Protein AF-0000000083256145 (afdb_homodimer)

Solvent-accessible surface area (backbone atoms only — not comparable to full-atom values): 33984 Å² total; per-residue (Å²): 116,83,70,44,56,61,45,22,51,49,45,43,49,49,45,58,69,68,45,48,63,53,51,50,51,52,52,47,66,56,48,46,55,54,53,44,50,46,51,50,37,41,51,52,52,46,49,70,73,34,86,47,72,66,57,51,52,52,32,49,37,54,45,34,50,56,48,54,72,34,84,56,47,53,66,71,54,33,36,43,34,53,38,52,35,53,52,52,48,51,31,59,75,67,72,48,73,89,75,56,76,24,10,54,53,46,35,52,50,50,54,60,69,26,42,59,55,50,45,44,46,54,37,39,53,54,30,12,40,68,51,8,39,30,54,65,65,52,49,46,60,63,60,68,67,41,97,59,62,61,68,58,55,54,48,20,48,52,52,31,48,52,51,50,51,52,46,51,55,51,46,52,51,51,51,37,35,57,58,32,18,75,75,49,32,83,52,58,58,71,43,72,38,72,31,42,39,44,73,62,82,87,47,64,45,60,85,58,48,44,73,37,42,35,56,61,49,49,52,54,47,50,51,44,50,47,51,41,41,47,32,50,30,38,40,32,36,25,42,9,68,72,36,90,27,35,57,56,24,45,44,54,51,49,49,50,35,51,48,18,56,53,40,44,75,64,26,64,56,34,68,77,54,67,71,41,60,44,53,40,35,57,55,56,41,52,46,70,39,48,68,58,60,34,85,88,60,43,66,71,51,34,53,48,50,38,48,49,51,30,51,50,20,51,53,51,35,53,56,48,63,63,58,58,70,76,79,118,115,83,70,46,56,61,45,22,52,49,44,44,48,49,46,57,71,67,43,48,62,54,51,50,52,50,52,47,64,55,49,48,57,53,53,46,52,45,52,50,38,40,52,51,52,46,49,70,75,34,85,46,71,66,58,50,51,52,32,48,37,55,45,36,50,55,49,56,71,33,83,53,46,52,65,69,54,34,36,40,35,54,36,50,36,53,50,52,49,49,30,61,74,68,71,48,74,87,74,56,74,24,10,52,52,46,37,54,51,50,55,58,68,27,42,60,56,50,44,44,48,55,37,39,54,54,31,14,39,67,50,8,38,30,52,66,64,53,50,46,60,63,61,67,67,42,98,59,62,59,67,58,53,52,49,19,47,50,52,30,47,52,52,50,50,52,47,51,55,52,48,52,51,52,51,37,35,59,58,31,17,75,76,49,32,82,51,57,57,71,43,72,38,73,31,41,38,45,69,64,82,85,44,62,46,59,84,57,48,44,73,38,40,35,56,61,49,49,53,52,46,50,50,44,49,48,52,40,41,48,31,49,30,38,40,32,38,25,41,9,68,72,36,89,27,37,58,56,24,44,45,54,50,49,50,48,35,51,47,18,56,53,41,43,74,63,26,64,55,34,67,77,54,67,73,40,59,44,55,42,35,57,54,56,42,50,46,70,38,48,64,58,59,33,84,88,59,43,68,70,51,34,52,48,50,38,49,49,51,29,50,50,21,51,53,51,34,54,55,48,62,63,60,58,70,76,80,120

Nearest PDB structures (foldseek):
  7o0y-assembly1_E  TM=5.523E-01  e=4.124E-04  Stutzerimonas stutzeri ATCC 14405 = CCUG 16156
  7o17-assembly1_E  TM=5.006E-01  e=4.705E-04  Stutzerimonas stutzeri ATCC 14405 = CCUG 16156
  8edw-assembly1_A  TM=5.428E-01  e=1.198E-01  Homo sapiens
  7m1q-assembly1_A  TM=4.985E-01  e=1.996E+00  Homo sapiens
  7o12-assembly1_E  TM=6.002E-01  e=7.294E-04  Stutzerimonas stutzeri ATCC 14405 = CCUG 16156

Structure (mmCIF, N/CA/C/O backbone):
data_AF-0000000083256145-model_v1
#
loop_
_entity.id
_entity.type
_entity.pdbx_description
1 polymer 'ABC-2 type transport system permease protein'
#
loop_
_atom_site.group_PDB
_atom_site.id
_atom_site.type_symbol
_atom_site.label_atom_id
_atom_site.label_alt_id
_atom_site.label_comp_id
_atom_site.label_asym_id
_atom_site.label_entity_id
_atom_site.label_seq_id
_atom_site.pdbx_PDB_ins_code
_atom_site.Cartn_x
_atom_site.Cartn_y
_atom_site.Cartn_z
_atom_site.occupancy
_atom_site.B_iso_or_equiv
_atom_site.auth_seq_id
_atom_site.auth_comp_id
_atom_site.auth_asym_id
_atom_site.auth_atom_id
_atom_site.pdbx_PDB_model_num
ATOM 1 N N . MET A 1 1 ? 30.016 -26.125 5.703 1 49.56 1 MET A N 1
ATOM 2 C CA . MET A 1 1 ? 30.031 -24.781 5.125 1 49.56 1 MET A CA 1
ATOM 3 C C . MET A 1 1 ? 30.297 -24.844 3.625 1 49.56 1 MET A C 1
ATOM 5 O O . MET A 1 1 ? 29.828 -23.984 2.873 1 49.56 1 MET A O 1
ATOM 9 N N . ASP A 1 2 ? 30.969 -25.922 3.223 1 57.59 2 ASP A N 1
ATOM 10 C CA . ASP A 1 2 ? 31.453 -26.109 1.858 1 57.59 2 ASP A CA 1
ATOM 11 C C . ASP A 1 2 ? 30.297 -26.406 0.906 1 57.59 2 ASP A C 1
ATOM 13 O O . ASP A 1 2 ? 30.344 -26.047 -0.271 1 57.59 2 ASP A O 1
ATOM 17 N N . ARG A 1 3 ? 29.203 -26.797 1.523 1 74.88 3 ARG A N 1
ATOM 18 C CA . ARG A 1 3 ? 28.109 -27.234 0.643 1 74.88 3 ARG A CA 1
ATOM 19 C C . ARG A 1 3 ? 27 -26.188 0.591 1 74.88 3 ARG A C 1
ATOM 21 O O . ARG A 1 3 ? 26.062 -26.312 -0.199 1 74.88 3 ARG A O 1
ATOM 28 N N . LEU A 1 4 ? 27.328 -25.047 1.361 1 83.81 4 LEU A N 1
ATOM 29 C CA . LEU A 1 4 ? 26.281 -24.016 1.439 1 83.81 4 LEU A CA 1
ATOM 30 C C . LEU A 1 4 ? 26.422 -23.016 0.3 1 83.81 4 LEU A C 1
ATOM 32 O O . LEU A 1 4 ? 25.422 -22.531 -0.237 1 83.81 4 LEU A O 1
ATOM 36 N N . LEU A 1 5 ? 27.641 -22.766 -0.079 1 86.31 5 LEU A N 1
ATOM 37 C CA . LEU A 1 5 ? 27.891 -21.734 -1.08 1 86.31 5 LEU A CA 1
ATOM 38 C C . LEU A 1 5 ? 27.281 -22.109 -2.422 1 86.31 5 LEU A C 1
ATOM 40 O O . LEU A 1 5 ? 26.609 -21.297 -3.059 1 86.31 5 LEU A O 1
ATOM 44 N N . PRO A 1 6 ? 27.422 -23.422 -2.768 1 86.44 6 PRO A N 1
ATOM 45 C CA . PRO A 1 6 ? 26.766 -23.797 -4.023 1 86.44 6 PRO A CA 1
ATOM 46 C C . PRO A 1 6 ? 25.25 -23.703 -3.945 1 86.44 6 PRO A C 1
ATOM 48 O O . PRO A 1 6 ? 24.594 -23.375 -4.941 1 86.44 6 PRO A O 1
ATOM 51 N N . LEU A 1 7 ? 24.766 -23.906 -2.883 1 87.12 7 LEU A N 1
ATOM 52 C CA . LEU A 1 7 ? 23.312 -23.797 -2.701 1 87.12 7 LEU A CA 1
ATOM 53 C C . LEU A 1 7 ? 22.859 -22.359 -2.82 1 87.12 7 LEU A C 1
ATOM 55 O O . LEU A 1 7 ? 21.844 -22.062 -3.449 1 87.12 7 LEU A O 1
ATOM 59 N N . VAL A 1 8 ? 23.578 -21.5 -2.264 1 88.81 8 VAL A N 1
ATOM 60 C CA . VAL A 1 8 ? 23.266 -20.078 -2.316 1 88.81 8 VAL A CA 1
ATOM 61 C C . VAL A 1 8 ? 23.391 -19.578 -3.75 1 88.81 8 VAL A C 1
ATOM 63 O O . VAL A 1 8 ? 22.562 -18.797 -4.223 1 88.81 8 VAL A O 1
ATOM 66 N N . GLN A 1 9 ? 24.406 -20.016 -4.383 1 89.19 9 GLN A N 1
ATOM 67 C CA . GLN A 1 9 ? 24.625 -19.609 -5.77 1 89.19 9 GLN A CA 1
ATOM 68 C C . GLN A 1 9 ? 23.469 -20.094 -6.66 1 89.19 9 GLN A C 1
ATOM 70 O O . GLN A 1 9 ? 23.016 -19.359 -7.543 1 89.19 9 GLN A O 1
ATOM 75 N N . ASN A 1 10 ? 23.062 -21.234 -6.375 1 84.62 10 ASN A N 1
ATOM 76 C CA . ASN A 1 10 ? 21.953 -21.766 -7.137 1 84.62 10 ASN A CA 1
ATOM 77 C C . ASN A 1 10 ? 20.672 -20.984 -6.891 1 84.62 10 ASN A C 1
ATOM 79 O O . ASN A 1 10 ? 19.906 -20.719 -7.824 1 84.62 10 ASN A O 1
ATOM 83 N N . GLU A 1 11 ? 20.469 -20.641 -5.715 1 86.94 11 GLU A N 1
ATOM 84 C CA . GLU A 1 11 ? 19.266 -19.875 -5.379 1 86.94 11 GLU A CA 1
ATOM 85 C C . GLU A 1 11 ? 19.328 -18.469 -5.98 1 86.94 11 GLU A C 1
ATOM 87 O O . GLU A 1 11 ? 18.312 -17.953 -6.457 1 86.94 11 GLU A O 1
ATOM 92 N N . THR A 1 12 ? 20.484 -17.891 -5.918 1 87.62 12 THR A N 1
ATOM 93 C CA . THR A 1 12 ? 20.656 -16.562 -6.504 1 87.62 12 THR A CA 1
ATOM 94 C C . THR A 1 12 ? 20.438 -16.609 -8.016 1 87.62 12 THR A C 1
ATOM 96 O O . THR A 1 12 ? 19.812 -15.703 -8.578 1 87.62 12 THR A O 1
ATOM 99 N N . LEU A 1 13 ? 20.844 -17.609 -8.617 1 86.31 13 LEU A N 1
ATOM 100 C CA . LEU A 1 13 ? 20.688 -17.766 -10.055 1 86.31 13 LEU A CA 1
ATOM 101 C C . LEU A 1 13 ? 19.219 -18.031 -10.406 1 86.31 13 LEU A C 1
ATOM 103 O O . LEU A 1 13 ? 18.734 -17.578 -11.445 1 86.31 13 LEU A O 1
ATOM 107 N N . LYS A 1 14 ? 18.609 -18.734 -9.562 1 83.38 14 LYS A N 1
ATOM 108 C CA . LYS A 1 14 ? 17.188 -19.016 -9.758 1 83.38 14 LYS A CA 1
ATOM 109 C C . LYS A 1 14 ? 16.375 -17.719 -9.742 1 83.38 14 LYS A C 1
ATOM 111 O O . LYS A 1 14 ? 15.5 -17.516 -10.594 1 83.38 14 LYS A O 1
ATOM 116 N N . ILE A 1 15 ? 16.688 -16.922 -8.844 1 83 15 ILE A N 1
ATOM 117 C CA . ILE A 1 15 ? 15.977 -15.648 -8.711 1 83 15 ILE A CA 1
ATOM 118 C C . ILE A 1 15 ? 16.266 -14.773 -9.93 1 83 15 ILE A C 1
ATOM 120 O O . ILE A 1 15 ? 15.359 -14.117 -10.453 1 83 15 ILE A O 1
ATOM 124 N N . TRP A 1 16 ? 17.484 -14.789 -10.359 1 82.5 16 TRP A N 1
ATOM 125 C CA . TRP A 1 16 ? 17.891 -14.023 -11.531 1 82.5 16 TRP A CA 1
ATOM 126 C C . TRP A 1 16 ? 17.203 -14.531 -12.789 1 82.5 16 TRP A C 1
ATOM 128 O O . TRP A 1 16 ? 16.734 -13.742 -13.617 1 82.5 16 TRP A O 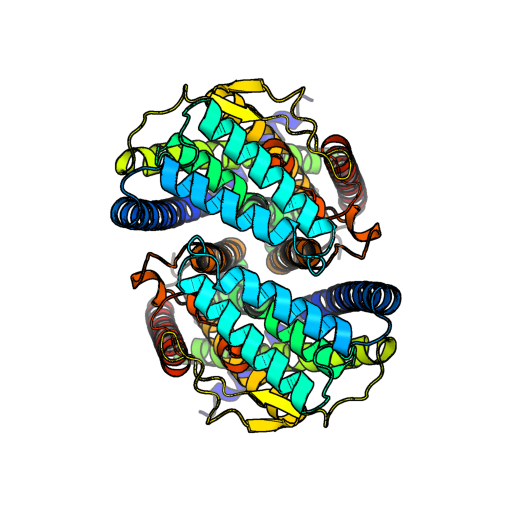1
ATOM 138 N N . ARG A 1 17 ? 17.047 -15.82 -12.875 1 79.44 17 ARG A N 1
ATOM 139 C CA . ARG A 1 17 ? 16.469 -16.438 -14.062 1 79.44 17 ARG A CA 1
ATOM 140 C C . ARG A 1 17 ? 14.969 -16.219 -14.141 1 79.44 17 ARG A C 1
ATOM 142 O O . ARG A 1 17 ? 14.406 -16.109 -15.234 1 79.44 17 ARG A O 1
ATOM 149 N N . LYS A 1 18 ? 14.398 -16.141 -13.047 1 78.56 18 LYS A N 1
ATOM 150 C CA . LYS A 1 18 ? 12.953 -15.922 -13.016 1 78.56 18 LYS A CA 1
ATOM 151 C C . LYS A 1 18 ? 12.609 -14.461 -13.273 1 78.56 18 LYS A C 1
ATOM 153 O O . LYS A 1 18 ? 11.438 -14.086 -13.297 1 78.56 18 LYS A O 1
ATOM 158 N N . LYS A 1 19 ? 13.633 -13.594 -13.484 1 82.69 19 LYS A N 1
ATOM 159 C CA . LYS A 1 19 ? 13.508 -12.188 -13.867 1 82.69 19 LYS A CA 1
ATOM 160 C C . LYS A 1 19 ? 12.703 -11.406 -12.836 1 82.69 19 LYS A C 1
ATOM 162 O O . LYS A 1 19 ? 11.945 -10.5 -13.195 1 82.69 19 LYS A O 1
ATOM 167 N N . ARG A 1 20 ? 12.836 -11.922 -11.68 1 83.31 20 ARG A N 1
ATOM 168 C CA . ARG A 1 20 ? 12.109 -11.242 -10.609 1 83.31 20 ARG A CA 1
ATOM 169 C C . ARG A 1 20 ? 12.719 -9.875 -10.32 1 83.31 20 ARG A C 1
ATOM 171 O O . ARG A 1 20 ? 11.992 -8.898 -10.102 1 83.31 20 ARG A O 1
ATOM 178 N N . PHE A 1 21 ? 14 -9.836 -10.312 1 88.06 21 PHE A N 1
ATOM 179 C CA . PHE A 1 21 ? 14.688 -8.586 -10.031 1 88.06 21 PHE A CA 1
ATOM 180 C C . PHE A 1 21 ? 14.477 -7.586 -11.156 1 88.06 21 PHE A C 1
ATOM 182 O O . PHE A 1 21 ? 14.43 -6.375 -10.922 1 88.06 21 PHE A O 1
ATOM 189 N N . TYR A 1 22 ? 14.195 -8.078 -12.352 1 88.06 22 TYR A N 1
ATOM 190 C CA . TYR A 1 22 ? 13.938 -7.203 -13.492 1 88.06 22 TYR A CA 1
ATOM 191 C C . TYR A 1 22 ? 12.633 -6.438 -13.305 1 88.06 22 TYR A C 1
ATOM 193 O O . TYR A 1 22 ? 12.523 -5.273 -13.703 1 88.06 22 TYR A O 1
ATOM 201 N N . VAL A 1 23 ? 11.695 -7.113 -12.727 1 86 23 VAL A N 1
ATOM 202 C CA . VAL A 1 23 ? 10.414 -6.469 -12.461 1 86 23 VAL A CA 1
ATOM 203 C C . VAL A 1 23 ? 10.609 -5.312 -11.484 1 86 23 VAL A C 1
ATOM 205 O O . VAL A 1 23 ? 10.039 -4.238 -11.664 1 86 23 VAL A O 1
ATOM 208 N N . VAL A 1 24 ? 11.414 -5.48 -10.469 1 89.75 24 VAL A N 1
ATOM 209 C CA . VAL A 1 24 ? 11.711 -4.457 -9.469 1 89.75 24 VAL A CA 1
ATOM 210 C C . VAL A 1 24 ? 12.375 -3.258 -10.141 1 89.75 24 VAL A C 1
ATOM 212 O O . VAL A 1 24 ? 11.977 -2.113 -9.914 1 89.75 24 VAL A O 1
ATOM 215 N N . VAL A 1 25 ? 13.336 -3.52 -11.016 1 91.94 25 VAL A N 1
ATOM 216 C CA . VAL A 1 25 ? 14.07 -2.461 -11.703 1 91.94 25 VAL A CA 1
ATOM 217 C C . VAL A 1 25 ? 13.133 -1.704 -12.633 1 91.94 25 VAL A C 1
ATOM 219 O O . VAL A 1 25 ? 13.195 -0.476 -12.727 1 91.94 25 VAL A O 1
ATOM 222 N N . LEU A 1 26 ? 12.281 -2.441 -13.258 1 88.75 26 LEU A N 1
ATOM 223 C CA . LEU A 1 26 ? 11.328 -1.821 -14.172 1 88.75 26 LEU A CA 1
ATOM 224 C C . LEU A 1 26 ? 10.375 -0.893 -13.422 1 88.75 26 LEU A C 1
ATOM 226 O O . LEU A 1 26 ? 10.102 0.218 -13.883 1 88.75 26 LEU A O 1
ATOM 230 N N . VAL A 1 27 ? 9.914 -1.378 -12.336 1 89.94 27 VAL A N 1
ATOM 231 C CA . VAL A 1 27 ? 9.016 -0.571 -11.516 1 89.94 27 VAL A CA 1
ATOM 232 C C . VAL A 1 27 ? 9.727 0.707 -11.07 1 89.94 27 VAL A C 1
ATOM 234 O O . VAL A 1 27 ? 9.156 1.797 -11.141 1 89.94 27 VAL A O 1
ATOM 237 N N . LEU A 1 28 ? 10.977 0.617 -10.695 1 93.06 28 LEU A N 1
ATOM 238 C CA . LEU A 1 28 ? 11.742 1.769 -10.234 1 93.06 28 LEU A CA 1
ATOM 239 C C . LEU A 1 28 ? 12 2.746 -11.383 1 93.06 28 LEU A C 1
ATOM 241 O O . LEU A 1 28 ? 11.852 3.959 -11.203 1 93.06 28 LEU A O 1
ATOM 245 N N . ILE A 1 29 ? 12.312 2.268 -12.57 1 92.81 29 ILE A N 1
ATOM 246 C CA . ILE A 1 29 ? 12.656 3.102 -13.719 1 92.81 29 ILE A CA 1
ATOM 247 C C . ILE A 1 29 ? 11.422 3.883 -14.164 1 92.81 29 ILE A C 1
ATOM 249 O O . ILE A 1 29 ? 11.531 5.012 -14.648 1 92.81 29 ILE A O 1
ATOM 253 N N . ILE A 1 30 ? 10.289 3.316 -13.906 1 89.62 30 ILE A N 1
ATOM 254 C CA . ILE A 1 30 ? 9.055 3.979 -14.32 1 89.62 30 ILE A CA 1
ATOM 255 C C . ILE A 1 30 ? 8.625 4.977 -13.25 1 89.62 30 ILE A C 1
ATOM 257 O O . ILE A 1 30 ? 8.227 6.102 -13.562 1 89.62 30 ILE A O 1
ATOM 261 N N . LEU A 1 31 ? 8.766 4.621 -12.039 1 88.81 31 LEU A N 1
ATOM 262 C CA . LEU A 1 31 ? 8.219 5.414 -10.938 1 88.81 31 LEU A CA 1
ATOM 263 C C . LEU A 1 31 ? 9.125 6.602 -10.625 1 88.81 31 LEU A C 1
ATOM 265 O O . LEU A 1 31 ? 8.633 7.695 -10.336 1 88.81 31 LEU A O 1
ATOM 269 N N . ILE A 1 32 ? 10.438 6.445 -10.648 1 91.12 32 ILE A N 1
ATOM 270 C CA . ILE A 1 32 ? 11.375 7.477 -10.219 1 91.12 32 ILE A CA 1
ATOM 271 C C . ILE A 1 32 ? 11.234 8.703 -11.109 1 91.12 32 ILE A C 1
ATOM 273 O O . ILE A 1 32 ? 11.133 9.828 -10.617 1 91.12 32 ILE A O 1
ATOM 277 N N . PRO A 1 33 ? 11.141 8.508 -12.469 1 90.38 33 PRO A N 1
ATOM 278 C CA . PRO A 1 33 ? 10.953 9.695 -13.305 1 90.38 33 PRO A CA 1
ATOM 279 C C . PRO A 1 33 ? 9.633 10.414 -13.023 1 90.38 33 PRO A C 1
ATOM 281 O O . PRO A 1 33 ? 9.562 11.641 -13.109 1 90.38 33 PRO A O 1
ATOM 284 N N . ILE A 1 34 ? 8.672 9.727 -12.727 1 88.19 34 ILE A N 1
ATOM 285 C CA . ILE A 1 34 ? 7.371 10.312 -12.43 1 88.19 34 ILE A CA 1
ATOM 286 C C . ILE A 1 34 ? 7.477 11.195 -11.188 1 88.19 34 ILE A C 1
ATOM 288 O O . ILE A 1 34 ? 7.008 12.336 -11.195 1 88.19 34 ILE A O 1
ATOM 292 N N . PHE A 1 35 ? 8.102 10.742 -10.172 1 86.75 35 PHE A N 1
ATOM 293 C CA . PHE A 1 35 ? 8.234 11.492 -8.93 1 86.75 35 PHE A CA 1
ATOM 294 C C . PHE A 1 35 ? 9.203 12.656 -9.102 1 86.75 35 PHE A C 1
ATOM 296 O O . PHE A 1 35 ? 9.039 13.711 -8.484 1 86.75 35 PHE A O 1
ATOM 303 N N . THR A 1 36 ? 10.211 12.406 -9.914 1 87.62 36 THR A N 1
ATOM 304 C CA . THR A 1 36 ? 11.148 13.492 -10.188 1 87.62 36 THR A CA 1
ATOM 305 C C . THR A 1 36 ? 10.453 14.633 -10.922 1 87.62 36 THR A C 1
ATOM 307 O O . THR A 1 36 ? 10.68 15.805 -10.609 1 87.62 36 THR A O 1
ATOM 310 N N . TYR A 1 37 ? 9.672 14.273 -11.859 1 86.88 37 TYR A N 1
ATOM 311 C CA . TYR A 1 37 ? 8.914 15.297 -12.578 1 86.88 37 TYR A CA 1
ATOM 312 C C . TYR A 1 37 ? 7.949 16.016 -11.648 1 86.88 37 TYR A C 1
ATOM 314 O O . TYR A 1 37 ? 7.785 17.234 -11.734 1 86.88 37 TYR A O 1
ATOM 322 N N . ALA A 1 38 ? 7.301 15.352 -10.828 1 82.94 38 ALA A N 1
ATOM 323 C CA . ALA A 1 38 ? 6.387 15.953 -9.859 1 82.94 38 ALA A CA 1
ATOM 324 C C . ALA A 1 38 ? 7.125 16.922 -8.945 1 82.94 38 ALA A C 1
ATOM 326 O O . ALA A 1 38 ? 6.629 18.016 -8.672 1 82.94 38 ALA A O 1
ATOM 327 N N . GLN A 1 39 ? 8.195 16.547 -8.477 1 81.5 39 GLN A N 1
ATOM 328 C CA . GLN A 1 39 ? 8.977 17.406 -7.59 1 81.5 39 GLN A CA 1
ATOM 329 C C . GLN A 1 39 ? 9.492 18.641 -8.32 1 81.5 39 GLN A C 1
ATOM 331 O O . GLN A 1 39 ? 9.609 19.719 -7.734 1 81.5 39 GLN A O 1
ATOM 336 N N . MET A 1 40 ? 9.859 18.453 -9.578 1 83.56 40 MET A N 1
ATOM 337 C CA . MET A 1 40 ? 10.305 19.594 -10.383 1 83.56 40 MET A CA 1
ATOM 338 C C . MET A 1 40 ? 9.195 20.625 -10.523 1 83.56 40 MET A C 1
ATOM 340 O O . MET A 1 40 ? 9.445 21.828 -10.422 1 83.56 40 MET A O 1
ATOM 344 N N . ARG A 1 41 ? 8.023 20.203 -10.727 1 80 41 ARG A N 1
ATOM 345 C CA . ARG A 1 41 ? 6.891 21.109 -10.859 1 80 41 ARG A CA 1
ATOM 346 C C . ARG A 1 41 ? 6.621 21.844 -9.555 1 80 41 ARG A C 1
ATOM 348 O O . ARG A 1 41 ? 6.27 23.031 -9.555 1 80 41 ARG A O 1
ATOM 355 N N . ILE A 1 42 ? 6.77 21.203 -8.461 1 76.06 42 ILE A N 1
ATOM 356 C CA . ILE A 1 42 ? 6.59 21.828 -7.148 1 76.06 42 ILE A CA 1
ATOM 357 C C . ILE A 1 42 ? 7.656 22.891 -6.926 1 76.06 42 ILE A C 1
ATOM 359 O O . ILE A 1 42 ? 7.359 23.984 -6.441 1 76.06 42 ILE A O 1
ATOM 363 N N . SER A 1 43 ? 8.844 22.578 -7.266 1 75.12 43 SER A N 1
ATOM 364 C CA . SER A 1 43 ? 9.938 23.531 -7.09 1 75.12 43 SER A CA 1
ATOM 365 C C . SER A 1 43 ? 9.75 24.766 -7.969 1 75.12 43 SER A C 1
ATOM 367 O O . SER A 1 43 ? 10.047 25.875 -7.547 1 75.12 43 SER A O 1
ATOM 369 N N . GLN A 1 44 ? 9.266 24.5 -9.117 1 76.5 44 GLN A N 1
ATOM 370 C CA . GLN A 1 44 ? 9.016 25.609 -10.023 1 76.5 44 GLN A CA 1
ATOM 371 C C . GLN A 1 44 ? 7.887 26.5 -9.508 1 76.5 44 GLN A C 1
ATOM 373 O O . GLN A 1 44 ? 7.965 27.734 -9.586 1 76.5 44 GLN A O 1
ATOM 378 N N . THR A 1 45 ? 6.902 25.922 -9.031 1 73.38 45 THR A N 1
ATOM 379 C CA . THR A 1 45 ? 5.785 26.672 -8.484 1 73.38 45 THR A CA 1
ATOM 380 C C . THR A 1 45 ? 6.223 27.469 -7.25 1 73.38 45 THR A C 1
ATOM 382 O O . THR A 1 45 ? 5.812 28.609 -7.066 1 73.38 45 THR A O 1
ATOM 385 N N . ASN A 1 46 ? 6.977 26.844 -6.391 1 69 46 ASN A N 1
ATOM 386 C CA . ASN A 1 46 ? 7.488 27.516 -5.207 1 69 46 ASN A CA 1
ATOM 387 C C . ASN A 1 46 ? 8.414 28.672 -5.578 1 69 46 ASN A C 1
ATOM 389 O O . ASN A 1 46 ? 8.406 29.719 -4.93 1 69 46 ASN A O 1
ATOM 393 N N . ALA A 1 47 ? 9.203 28.5 -6.57 1 71.5 47 ALA A N 1
ATOM 394 C CA . ALA A 1 47 ? 10.102 29.547 -7.027 1 71.5 47 ALA A CA 1
ATOM 395 C C . ALA A 1 47 ? 9.328 30.734 -7.59 1 71.5 47 ALA A C 1
ATOM 397 O O . ALA A 1 47 ? 9.758 31.891 -7.461 1 71.5 47 ALA A O 1
ATOM 398 N N . GLN A 1 48 ? 8.25 30.438 -8.148 1 72.56 48 GLN A N 1
ATOM 399 C CA . GLN A 1 48 ? 7.418 31.5 -8.703 1 72.56 48 GLN A CA 1
ATOM 400 C C . GLN A 1 48 ? 6.707 32.281 -7.602 1 72.56 48 GLN A C 1
ATOM 402 O O . GLN A 1 48 ? 6.551 33.5 -7.699 1 72.56 48 GLN A O 1
ATOM 407 N N . ASN A 1 49 ? 6.309 31.594 -6.555 1 67.38 49 ASN A N 1
ATOM 408 C CA . ASN A 1 49 ? 5.559 32.219 -5.473 1 67.38 49 ASN A CA 1
ATOM 409 C C . ASN A 1 49 ? 6.48 32.906 -4.469 1 67.38 49 ASN A C 1
ATOM 411 O O . ASN A 1 49 ? 6.094 33.875 -3.826 1 67.38 49 ASN A O 1
ATOM 415 N N . PHE A 1 50 ? 7.559 32.219 -4.227 1 65.38 50 PHE A N 1
ATOM 416 C CA . PHE A 1 50 ? 8.5 32.75 -3.246 1 65.38 50 PHE A CA 1
ATOM 417 C C . PHE A 1 50 ? 9.836 33.062 -3.896 1 65.38 50 PHE A C 1
ATOM 419 O O . PHE A 1 50 ? 10.477 32.188 -4.473 1 65.38 50 PHE A O 1
ATOM 426 N N . LYS A 1 51 ? 10.117 34.25 -4.133 1 65.88 51 LYS A N 1
ATOM 427 C CA . LYS A 1 51 ? 11.383 34.625 -4.758 1 65.88 51 LYS A CA 1
ATOM 428 C C . LYS A 1 51 ? 12.57 34.219 -3.891 1 65.88 51 LYS A C 1
ATOM 430 O O . LYS A 1 51 ? 13.609 33.812 -4.406 1 65.88 51 LYS A O 1
ATOM 435 N N . ASP A 1 52 ? 12.414 34.375 -2.465 1 74.75 52 ASP A N 1
ATOM 436 C CA . ASP A 1 52 ? 13.469 34 -1.521 1 74.75 52 ASP A CA 1
ATOM 437 C C . ASP A 1 52 ? 13.031 32.875 -0.608 1 74.75 52 ASP A C 1
ATOM 439 O O . ASP A 1 52 ? 11.93 32.906 -0.052 1 74.75 52 ASP A O 1
ATOM 443 N N . TRP A 1 53 ? 13.875 31.812 -0.599 1 76.56 53 TRP A N 1
ATOM 444 C CA . TRP A 1 53 ? 13.562 30.641 0.213 1 76.56 53 TRP A CA 1
ATOM 445 C C . TRP A 1 53 ? 13.43 31.016 1.685 1 76.56 53 TRP A C 1
ATOM 447 O O . TRP A 1 53 ? 12.703 30.359 2.438 1 76.56 53 TRP A O 1
ATOM 457 N N . ARG A 1 54 ? 14.055 32.125 2.146 1 79.75 54 ARG A N 1
ATOM 458 C CA . ARG A 1 54 ? 14 32.562 3.539 1 79.75 54 ARG A CA 1
ATOM 459 C C . ARG A 1 54 ? 12.594 33 3.92 1 79.75 54 ARG A C 1
ATOM 461 O O . ARG A 1 54 ? 12.141 32.75 5.035 1 79.75 54 ARG A O 1
ATOM 468 N N . ASN A 1 55 ? 11.938 33.562 2.967 1 76.38 55 ASN A N 1
ATOM 469 C CA . ASN A 1 55 ? 10.578 34 3.217 1 76.38 55 ASN A CA 1
ATOM 470 C C . ASN A 1 55 ? 9.609 32.844 3.338 1 76.38 55 ASN A C 1
ATOM 472 O O . ASN A 1 55 ? 8.688 32.875 4.148 1 76.38 55 ASN A O 1
ATOM 476 N N . GLN A 1 56 ? 9.945 31.828 2.557 1 74.38 56 GLN A N 1
ATOM 477 C CA . GLN A 1 56 ? 9.117 30.641 2.646 1 74.38 56 GLN A CA 1
ATOM 478 C C . GLN A 1 56 ? 9.266 29.969 4.008 1 74.38 56 GLN A C 1
ATOM 480 O O . GLN A 1 56 ? 8.273 29.562 4.617 1 74.38 56 GLN A O 1
ATOM 485 N N . VAL A 1 57 ? 10.469 29.875 4.449 1 78.06 57 VAL A N 1
ATOM 486 C CA . VAL A 1 57 ? 10.75 29.234 5.727 1 78.06 57 VAL A CA 1
ATOM 487 C C . VAL A 1 57 ? 10.18 30.078 6.867 1 78.06 57 VAL A C 1
ATOM 489 O O . VAL A 1 57 ? 9.625 29.531 7.824 1 78.06 57 VAL A O 1
ATOM 492 N N . MET A 1 58 ? 10.305 31.406 6.781 1 78.06 58 MET A N 1
ATOM 493 C CA . MET A 1 58 ? 9.773 32.281 7.812 1 78.06 58 MET A CA 1
ATOM 494 C C . MET A 1 58 ? 8.25 32.188 7.875 1 78.06 58 MET A C 1
ATOM 496 O O . MET A 1 58 ? 7.672 32.188 8.961 1 78.06 58 MET A O 1
ATOM 500 N N . ASN A 1 59 ? 7.664 32.031 6.801 1 73.38 59 ASN A N 1
ATOM 501 C CA . ASN A 1 59 ? 6.215 31.891 6.75 1 73.38 59 ASN A CA 1
ATOM 502 C C . ASN A 1 59 ? 5.777 30.562 7.352 1 73.38 59 ASN A C 1
ATOM 504 O O . ASN A 1 59 ? 4.754 30.484 8.039 1 73.38 59 ASN A O 1
ATOM 508 N N . GLN A 1 60 ? 6.539 29.562 7.059 1 74.44 60 GLN A N 1
ATOM 509 C CA . GLN A 1 60 ? 6.242 28.25 7.637 1 74.44 60 GLN A CA 1
ATOM 510 C C . GLN A 1 60 ? 6.375 28.281 9.156 1 74.44 60 GLN A C 1
ATOM 512 O O . GLN A 1 60 ? 5.566 27.688 9.867 1 74.44 60 GLN A O 1
ATOM 517 N N . ILE A 1 61 ? 7.391 28.984 9.648 1 79 61 ILE A N 1
ATOM 518 C CA . ILE A 1 61 ? 7.613 29.094 11.086 1 79 61 ILE A CA 1
ATOM 519 C C . ILE A 1 61 ? 6.445 29.828 11.734 1 79 61 ILE A C 1
ATOM 521 O O . ILE A 1 61 ? 5.938 29.422 12.781 1 79 61 ILE A O 1
ATOM 525 N N . ASN A 1 62 ? 6.008 30.875 11.172 1 72.56 62 ASN A N 1
ATOM 526 C CA . ASN A 1 62 ? 4.887 31.656 11.695 1 72.56 62 ASN A CA 1
ATOM 527 C C . ASN A 1 62 ? 3.604 30.828 11.727 1 72.56 62 ASN A C 1
ATOM 529 O O . ASN A 1 62 ? 2.824 30.922 12.68 1 72.56 62 ASN A O 1
ATOM 533 N N . ASP A 1 63 ? 3.512 30 10.773 1 69.88 63 ASP A N 1
ATOM 534 C CA . ASP A 1 63 ? 2.352 29.109 10.719 1 69.88 63 ASP A CA 1
ATOM 535 C C . ASP A 1 63 ? 2.389 28.094 11.844 1 69.88 63 ASP A C 1
ATOM 537 O O . ASP A 1 63 ? 1.377 27.859 12.508 1 69.88 63 ASP A O 1
ATOM 541 N N . TYR A 1 64 ? 3.504 27.469 11.969 1 73.81 64 TYR A N 1
ATOM 542 C CA . TYR A 1 64 ? 3.656 26.469 13.016 1 73.81 64 TYR A CA 1
ATOM 543 C C . TYR A 1 64 ? 3.494 27.094 14.398 1 73.81 64 TYR A C 1
ATOM 545 O O . TYR A 1 64 ? 2.898 26.484 15.297 1 73.81 64 TYR A O 1
ATOM 553 N N . GLN A 1 65 ? 3.949 28.297 14.617 1 72.31 65 GLN A N 1
ATOM 554 C CA . GLN A 1 65 ? 3.838 28.984 15.898 1 72.31 65 GLN A CA 1
ATOM 555 C C . GLN A 1 65 ? 2.385 29.312 16.219 1 72.31 65 GLN A C 1
ATOM 557 O O . GLN A 1 65 ? 1.965 29.219 17.375 1 72.31 65 GLN A O 1
ATOM 562 N N . SER A 1 66 ? 1.646 29.656 15.312 1 68.56 66 SER A N 1
ATOM 563 C CA . SER A 1 66 ? 0.224 29.906 15.516 1 68.56 66 SER A CA 1
ATOM 564 C C . SER A 1 66 ? -0.516 28.641 15.93 1 68.56 66 SER A C 1
ATOM 566 O O . SER A 1 66 ? -1.422 28.703 16.766 1 68.56 66 SER A O 1
ATOM 568 N N . THR A 1 67 ? -0.034 27.516 15.344 1 67.5 67 THR A N 1
ATOM 569 C CA . THR A 1 67 ? -0.631 26.25 15.727 1 67.5 67 THR A CA 1
ATOM 570 C C . THR A 1 67 ? -0.244 25.875 17.156 1 67.5 67 THR A C 1
ATOM 572 O O . THR A 1 67 ? -1.038 25.266 17.875 1 67.5 67 THR A O 1
ATOM 575 N N . LEU A 1 68 ? 0.899 26.156 17.531 1 71.5 68 LEU A N 1
ATOM 576 C CA . LEU A 1 68 ? 1.388 25.875 18.875 1 71.5 68 LEU A CA 1
ATOM 577 C C . LEU A 1 68 ? 0.63 26.688 19.906 1 71.5 68 LEU A C 1
ATOM 579 O O . LEU A 1 68 ? 0.466 26.25 21.062 1 71.5 68 LEU A O 1
ATOM 583 N N . ALA A 1 69 ? 0.192 27.797 19.531 1 63.06 69 ALA A N 1
ATOM 584 C CA . ALA A 1 69 ? -0.527 28.672 20.453 1 63.06 69 ALA A CA 1
ATOM 585 C C . ALA A 1 69 ? -1.987 28.25 20.594 1 63.06 69 ALA A C 1
ATOM 587 O O . ALA A 1 69 ? -2.68 28.672 21.516 1 63.06 69 ALA A O 1
ATOM 588 N N . SER A 1 70 ? -2.24 27.281 19.781 1 58.56 70 SER A N 1
ATOM 589 C CA . SER A 1 70 ? -3.635 26.844 19.781 1 58.56 70 SER A CA 1
ATOM 590 C C . SER A 1 70 ? -3.869 25.719 20.781 1 58.56 70 SER A C 1
ATOM 592 O O . SER A 1 70 ? -3.051 24.812 20.906 1 58.56 70 SER A O 1
ATOM 594 N N . ASP A 1 71 ? -4.707 25.781 21.656 1 52.75 71 ASP A N 1
ATOM 595 C CA . ASP A 1 71 ? -5.039 24.781 22.672 1 52.75 71 ASP A CA 1
ATOM 596 C C . ASP A 1 71 ? -5.762 23.594 22.047 1 52.75 71 ASP A C 1
ATOM 598 O O . ASP A 1 71 ? -5.918 22.547 22.688 1 52.75 71 ASP A O 1
ATOM 602 N N . SER A 1 72 ? -6.211 23.672 20.844 1 50.16 72 SER A N 1
ATOM 603 C CA . SER A 1 72 ? -7.012 22.609 20.25 1 50.16 72 SER A CA 1
ATOM 604 C C . SER A 1 72 ? -6.125 21.516 19.672 1 50.16 72 SER A C 1
ATOM 606 O O . SER A 1 72 ? -6.617 20.438 19.297 1 50.16 72 SER A O 1
ATOM 608 N N . VAL A 1 73 ? -4.926 21.891 19.438 1 57.66 73 VAL A N 1
ATOM 609 C CA . VAL A 1 73 ? -4.016 20.906 18.859 1 57.66 73 VAL A CA 1
ATOM 610 C C . VAL A 1 73 ? -3.502 19.984 19.953 1 57.66 73 VAL A C 1
ATOM 612 O O . VAL A 1 73 ? -3.023 20.438 20.984 1 57.66 73 VAL A O 1
ATOM 615 N N . PRO A 1 74 ? -3.924 18.734 19.703 1 55.59 74 PRO A N 1
ATOM 616 C CA . PRO A 1 74 ? -3.393 17.781 20.672 1 55.59 74 PRO A CA 1
ATOM 617 C C . PRO A 1 74 ? -1.903 17.984 20.938 1 55.59 74 PRO A C 1
ATOM 619 O O . PRO A 1 74 ? -1.165 18.406 20.062 1 55.59 74 PRO A O 1
ATOM 622 N N . GLU A 1 75 ? -1.598 17.859 22.125 1 59.59 75 GLU A N 1
ATOM 623 C CA . GLU A 1 75 ? -0.225 18.078 22.578 1 59.59 75 GLU A CA 1
ATOM 624 C C . GLU A 1 75 ? 0.765 17.297 21.719 1 59.59 75 GLU A C 1
ATOM 626 O O . GLU A 1 75 ? 1.88 17.766 21.469 1 59.59 75 GLU A O 1
ATOM 631 N N . GLU A 1 76 ? 0.207 16.234 21.234 1 59.84 76 GLU A N 1
ATOM 632 C CA . GLU A 1 76 ? 1.098 15.422 20.406 1 59.84 76 GLU A CA 1
ATOM 633 C C . GLU A 1 76 ? 1.46 16.141 19.109 1 59.84 76 GLU A C 1
ATOM 635 O O . GLU A 1 76 ? 2.611 16.094 18.672 1 59.84 76 GLU A O 1
ATOM 640 N N . TRP A 1 77 ? 0.5 16.812 18.562 1 61.38 77 TRP A N 1
ATOM 641 C CA . TRP A 1 77 ? 0.743 17.562 17.328 1 61.38 77 TRP A CA 1
ATOM 642 C C . TRP A 1 77 ? 1.559 18.812 17.609 1 61.38 77 TRP A C 1
ATOM 644 O O . TRP A 1 77 ? 2.396 19.219 16.797 1 61.38 77 TRP A O 1
ATOM 654 N N . LYS A 1 78 ? 1.27 19.359 18.797 1 63.97 78 LYS A N 1
ATOM 655 C CA . LYS A 1 78 ? 2.037 20.531 19.188 1 63.97 78 LYS A CA 1
ATOM 656 C C . LYS A 1 78 ? 3.523 20.203 19.297 1 63.97 78 LYS A C 1
ATOM 658 O O . LYS A 1 78 ? 4.375 21.016 18.922 1 63.97 78 LYS A O 1
ATOM 663 N N . ARG A 1 79 ? 3.697 19.078 19.703 1 63.75 79 ARG A N 1
ATOM 664 C CA . ARG A 1 79 ? 5.09 18.641 19.828 1 63.75 79 ARG A CA 1
ATOM 665 C C . ARG A 1 79 ? 5.758 18.578 18.453 1 63.75 79 ARG A C 1
ATOM 667 O O . ARG A 1 79 ? 6.895 19.016 18.297 1 63.75 79 ARG A O 1
ATOM 674 N N . TYR A 1 80 ? 4.91 18.141 17.5 1 63.22 80 TYR A N 1
ATOM 675 C CA . TYR A 1 80 ? 5.414 18.047 16.141 1 63.22 80 TYR A CA 1
ATOM 676 C C . TYR A 1 80 ? 5.758 19.422 15.586 1 63.22 80 TYR A C 1
ATOM 678 O O . TYR A 1 80 ? 6.801 19.594 14.945 1 63.22 80 TYR A O 1
ATOM 686 N N . ARG A 1 81 ? 4.969 20.219 15.859 1 67.31 81 ARG A N 1
ATOM 687 C CA . ARG A 1 81 ? 5.113 21.547 15.266 1 67.31 81 ARG A CA 1
ATOM 688 C C . ARG A 1 81 ? 6.23 22.328 15.945 1 67.31 81 ARG A C 1
ATOM 690 O O . ARG A 1 81 ? 6.941 23.094 15.297 1 67.31 81 ARG A O 1
ATOM 697 N N . ARG A 1 82 ? 6.414 22.156 17.266 1 70.31 82 ARG A N 1
ATOM 698 C CA . ARG A 1 82 ? 7.488 22.828 17.984 1 70.31 82 ARG A CA 1
ATOM 699 C C . ARG A 1 82 ? 8.852 22.406 17.453 1 70.31 82 ARG A C 1
ATOM 701 O O . ARG A 1 82 ? 9.742 23.234 17.281 1 70.31 82 ARG A O 1
ATOM 708 N N . ILE A 1 83 ? 8.914 21.156 17.125 1 67.19 83 ILE A N 1
ATOM 709 C CA . ILE A 1 83 ? 10.172 20.625 16.609 1 67.19 83 ILE A CA 1
ATOM 710 C C . ILE A 1 83 ? 10.422 21.172 15.203 1 67.19 83 ILE A C 1
ATOM 712 O O . ILE A 1 83 ? 11.547 21.531 14.867 1 67.19 83 ILE A O 1
ATOM 716 N N . ALA A 1 84 ? 9.406 21.156 14.492 1 70.62 84 ALA A N 1
ATOM 717 C CA . ALA A 1 84 ? 9.531 21.656 13.133 1 70.62 84 ALA A CA 1
ATOM 718 C C . ALA A 1 84 ? 9.977 23.125 13.125 1 70.62 84 ALA A C 1
ATOM 720 O O . ALA A 1 84 ? 10.789 23.531 12.289 1 70.62 84 ALA A O 1
ATOM 721 N N . VAL A 1 85 ? 9.469 23.906 14.086 1 75.25 85 VAL A N 1
ATOM 722 C CA . VAL A 1 85 ? 9.82 25.328 14.172 1 75.25 85 VAL A CA 1
ATOM 723 C C . VAL A 1 85 ? 11.289 25.469 14.555 1 75.25 85 VAL A C 1
ATOM 725 O O . VAL A 1 85 ? 12.008 26.297 13.977 1 75.25 85 VAL A O 1
ATOM 728 N N . GLN A 1 86 ? 11.711 24.672 15.445 1 71.56 86 GLN A N 1
ATOM 729 C CA . GLN A 1 86 ? 13.102 24.75 15.875 1 71.56 86 GLN A CA 1
ATOM 730 C C . GLN A 1 86 ? 14.055 24.359 14.75 1 71.56 86 GLN A C 1
ATOM 732 O O . GLN A 1 86 ? 15.102 24.969 14.57 1 71.56 86 GLN A O 1
ATOM 737 N N . GLN A 1 87 ? 13.625 23.375 14.031 1 71.19 87 GLN A N 1
ATOM 738 C CA . GLN A 1 87 ? 14.445 22.938 12.906 1 71.19 87 GLN A CA 1
ATOM 739 C C . GLN A 1 87 ? 14.531 24.016 11.836 1 71.19 87 GLN A C 1
ATOM 741 O O . GLN A 1 87 ? 15.617 24.297 11.32 1 71.19 87 GLN A O 1
ATOM 746 N N . LEU A 1 88 ? 13.461 24.531 11.516 1 75.88 88 LEU A N 1
ATOM 747 C CA . LEU A 1 88 ? 13.43 25.547 10.469 1 75.88 88 LEU A CA 1
ATOM 748 C C . LEU A 1 88 ? 14.203 26.797 10.898 1 75.88 88 LEU A C 1
ATOM 750 O O . LEU A 1 88 ? 14.859 27.438 10.07 1 75.88 88 LEU A O 1
ATOM 754 N N . GLN A 1 89 ? 14.102 27.125 12.203 1 76.56 89 GLN A N 1
ATOM 755 C CA . GLN A 1 89 ? 14.867 28.25 12.711 1 76.56 89 GLN A CA 1
ATOM 756 C C . GLN A 1 89 ? 16.359 27.984 12.617 1 76.56 89 GLN A C 1
ATOM 758 O O . GLN A 1 89 ? 17.141 28.906 12.344 1 76.56 89 GLN A O 1
ATOM 763 N N . TYR A 1 90 ? 16.656 26.766 12.891 1 73.31 90 TYR A N 1
ATOM 764 C CA . TYR A 1 90 ? 18.062 26.391 12.773 1 73.31 90 TYR A CA 1
ATOM 765 C C . TYR A 1 90 ? 18.562 26.547 11.344 1 73.31 90 TYR A C 1
ATOM 767 O O . TYR A 1 90 ? 19.688 27 11.109 1 73.31 90 TYR A O 1
ATOM 775 N N . TYR A 1 91 ? 17.781 26.219 10.406 1 74.94 91 TYR A N 1
ATOM 776 C CA . TYR A 1 91 ? 18.141 26.359 9 1 74.94 91 TYR A CA 1
ATOM 777 C C . TYR A 1 91 ? 18.25 27.828 8.609 1 74.94 91 TYR A C 1
ATOM 779 O O . TYR A 1 91 ? 19.125 28.203 7.832 1 74.94 91 TYR A O 1
ATOM 787 N N . LEU A 1 92 ? 17.406 28.625 9.117 1 78.19 92 LEU A N 1
ATOM 788 C CA . LEU A 1 92 ? 17.422 30.047 8.828 1 78.19 92 LEU A CA 1
ATOM 789 C C . LEU A 1 92 ? 18.656 30.719 9.43 1 78.19 92 LEU A C 1
ATOM 791 O O . LEU A 1 92 ? 19.281 31.562 8.789 1 78.19 92 LEU A O 1
ATOM 795 N N . ASP A 1 93 ? 18.969 30.297 10.633 1 77.25 93 ASP A N 1
ATOM 796 C CA . ASP A 1 93 ? 20.094 30.891 11.336 1 77.25 93 ASP A CA 1
ATOM 797 C C . ASP A 1 93 ? 21.422 30.547 10.648 1 77.25 93 ASP A C 1
ATOM 799 O O . ASP A 1 93 ? 22.359 31.344 10.672 1 77.25 93 ASP A O 1
ATOM 803 N N . ARG A 1 94 ? 21.453 29.375 10.07 1 74.19 94 ARG A N 1
ATOM 804 C CA . ARG A 1 94 ? 22.688 28.938 9.422 1 74.19 94 ARG A CA 1
ATOM 805 C C . ARG A 1 94 ? 22.641 29.203 7.922 1 74.19 94 ARG A C 1
ATOM 807 O O . ARG A 1 94 ? 23.562 28.797 7.191 1 74.19 94 ARG A O 1
ATOM 814 N N . ASP A 1 95 ? 21.578 29.828 7.398 1 76.5 95 ASP A N 1
ATOM 815 C CA . ASP A 1 95 ? 21.391 30.266 6.016 1 76.5 95 ASP A CA 1
ATOM 816 C C . ASP A 1 95 ? 21.516 29.078 5.055 1 76.5 95 ASP A C 1
ATOM 818 O O . ASP A 1 95 ? 22.25 29.156 4.07 1 76.5 95 ASP A O 1
ATOM 822 N N . VAL A 1 96 ? 21.016 27.953 5.434 1 71.75 96 VAL A N 1
ATOM 823 C CA . VAL A 1 96 ? 21 26.766 4.594 1 71.75 96 VAL A CA 1
ATOM 824 C C . VAL A 1 96 ? 19.578 26.469 4.121 1 71.75 96 VAL A C 1
ATOM 826 O O . VAL A 1 96 ? 18.641 26.438 4.926 1 71.75 96 VAL A O 1
ATOM 829 N N . ASN A 1 97 ? 19.406 26.391 2.789 1 69.31 97 ASN A N 1
ATOM 830 C CA . ASN A 1 97 ? 18.094 26.078 2.213 1 69.31 97 ASN A CA 1
ATOM 831 C C . ASN A 1 97 ? 17.734 24.609 2.379 1 69.31 97 ASN A C 1
ATOM 833 O O . ASN A 1 97 ? 18.406 23.734 1.822 1 69.31 97 ASN A O 1
ATOM 837 N N . PRO A 1 98 ? 16.734 24.297 3.119 1 65.06 98 PRO A N 1
ATOM 838 C CA . PRO A 1 98 ? 16.359 22.891 3.346 1 65.06 98 PRO A CA 1
ATOM 839 C C . PRO A 1 98 ? 15.719 22.25 2.119 1 65.06 98 PRO A C 1
ATOM 841 O O . PRO A 1 98 ? 15.703 21.016 2.004 1 65.06 98 PRO A O 1
ATOM 844 N N . SER A 1 99 ? 15.227 23.031 1.232 1 64.06 99 SER A N 1
ATOM 845 C CA . SER A 1 99 ? 14.484 22.469 0.11 1 64.06 99 SER A CA 1
ATOM 846 C C . SER A 1 99 ? 15.219 22.688 -1.207 1 64.06 99 SER A C 1
ATOM 848 O O . SER A 1 99 ? 14.594 22.797 -2.264 1 64.06 99 SER A O 1
ATOM 850 N N . THR A 1 100 ? 16.531 22.781 -1.127 1 64.31 100 THR A N 1
ATOM 851 C CA . THR A 1 100 ? 17.234 22.938 -2.391 1 64.31 100 THR A CA 1
ATOM 852 C C . THR A 1 100 ? 16.984 21.734 -3.303 1 64.31 100 THR A C 1
ATOM 854 O O . THR A 1 100 ? 17.188 20.594 -2.898 1 64.31 100 THR A O 1
ATOM 857 N N . PRO A 1 101 ? 16.359 22.047 -4.414 1 70.31 101 PRO A N 1
ATOM 858 C CA . PRO A 1 101 ? 16.047 20.953 -5.34 1 70.31 101 PRO A CA 1
ATOM 859 C C . PRO A 1 101 ? 17.297 20.359 -5.996 1 70.31 101 PRO A C 1
ATOM 861 O O . PRO A 1 101 ? 17.719 20.828 -7.059 1 70.31 101 PRO A O 1
ATOM 864 N N . ASP A 1 102 ? 18.078 19.547 -5.34 1 79.81 102 ASP A N 1
ATOM 865 C CA . ASP A 1 102 ? 19.219 18.812 -5.887 1 79.81 102 ASP A CA 1
ATOM 866 C C . ASP A 1 102 ? 18.953 17.312 -5.926 1 79.81 102 ASP A C 1
ATOM 868 O O . ASP A 1 102 ? 18 16.828 -5.301 1 79.81 102 ASP A O 1
ATOM 872 N N . ALA A 1 103 ? 19.719 16.703 -6.77 1 83.75 103 ALA A N 1
ATOM 873 C CA . ALA A 1 103 ? 19.531 15.273 -6.988 1 83.75 103 ALA A CA 1
ATOM 874 C C . ALA A 1 103 ? 19.625 14.5 -5.676 1 83.75 103 ALA A C 1
ATOM 876 O O . ALA A 1 103 ? 18.844 13.578 -5.43 1 83.75 103 ALA A O 1
ATOM 877 N N . ILE A 1 104 ? 20.562 14.938 -4.855 1 83.31 104 ILE A N 1
ATOM 878 C CA . ILE A 1 104 ? 20.797 14.195 -3.619 1 83.31 104 ILE A CA 1
ATOM 879 C C . ILE A 1 104 ? 19.656 14.445 -2.637 1 83.31 104 ILE A C 1
ATOM 881 O O . ILE A 1 104 ? 19.234 13.531 -1.925 1 83.31 104 ILE A O 1
ATOM 885 N N . THR A 1 105 ? 19.172 15.68 -2.65 1 82.19 105 THR A N 1
ATOM 886 C CA . THR A 1 105 ? 18.047 16 -1.773 1 82.19 105 THR A CA 1
ATOM 887 C C . THR A 1 105 ? 16.797 15.258 -2.201 1 82.19 105 THR A C 1
ATOM 889 O O . THR A 1 105 ? 16.031 14.781 -1.357 1 82.19 105 THR A O 1
ATOM 892 N N . PHE A 1 106 ? 16.656 15.164 -3.443 1 85.88 106 PHE A N 1
ATOM 893 C CA . PHE A 1 106 ? 15.508 14.414 -3.943 1 85.88 106 PHE A CA 1
ATOM 894 C C . PHE A 1 106 ? 15.625 12.938 -3.562 1 85.88 106 PHE A C 1
ATOM 896 O O . PHE A 1 106 ? 14.648 12.328 -3.123 1 85.88 106 PHE A O 1
ATOM 903 N N . THR A 1 107 ? 16.781 12.406 -3.826 1 88.62 107 THR A N 1
ATOM 904 C CA . THR A 1 107 ? 17.016 10.992 -3.525 1 88.62 107 THR A CA 1
ATOM 905 C C . THR A 1 107 ? 16.734 10.703 -2.051 1 88.62 107 THR A C 1
ATOM 907 O O . THR A 1 107 ? 16.141 9.688 -1.71 1 88.62 107 THR A O 1
ATOM 910 N N . ARG A 1 108 ? 17.172 11.602 -1.238 1 85.56 108 ARG A N 1
ATOM 911 C CA . ARG A 1 108 ? 16.938 11.453 0.196 1 85.56 108 ARG A CA 1
ATOM 912 C C . ARG A 1 108 ? 15.445 11.445 0.514 1 85.56 108 ARG A C 1
ATOM 914 O O . ARG A 1 108 ? 14.977 10.602 1.279 1 85.56 108 ARG A O 1
ATOM 921 N N . GLY A 1 109 ? 14.766 12.336 -0.071 1 84.38 109 GLY A N 1
ATOM 922 C CA . GLY A 1 109 ? 13.328 12.438 0.146 1 84.38 109 GLY A CA 1
ATOM 923 C C . GLY A 1 109 ? 12.562 11.242 -0.397 1 84.38 109 GLY A C 1
ATOM 924 O O . GLY A 1 109 ? 11.648 10.734 0.258 1 84.38 109 GLY A O 1
ATOM 925 N N . PHE A 1 110 ? 12.953 10.867 -1.546 1 86.81 110 PHE A N 1
ATOM 926 C CA . PHE A 1 110 ? 12.281 9.734 -2.178 1 86.81 110 PHE A CA 1
ATOM 927 C C . PHE A 1 110 ? 12.484 8.461 -1.359 1 86.81 110 PHE A C 1
ATOM 929 O O . PHE A 1 110 ? 11.531 7.715 -1.119 1 86.81 110 PHE A O 1
ATOM 936 N N . MET A 1 111 ? 13.711 8.188 -0.99 1 88.12 111 MET A N 1
ATOM 937 C CA . MET A 1 111 ? 14.023 6.977 -0.245 1 88.12 111 MET A CA 1
ATOM 938 C C . MET A 1 111 ? 13.312 6.965 1.106 1 88.12 111 MET A C 1
ATOM 940 O O . MET A 1 111 ? 12.797 5.934 1.531 1 88.12 111 MET A O 1
ATOM 944 N N . SER A 1 112 ? 13.281 8.086 1.728 1 85.75 112 SER A N 1
ATOM 945 C CA . SER A 1 112 ? 12.602 8.172 3.016 1 85.75 112 SER A CA 1
ATOM 946 C C . SER A 1 112 ? 11.102 7.949 2.867 1 85.75 112 SER A C 1
ATOM 948 O O . SER A 1 112 ? 10.484 7.277 3.695 1 85.75 112 SER A O 1
ATOM 950 N N . GLY A 1 113 ? 10.523 8.445 1.839 1 84.69 113 GLY A N 1
ATOM 951 C CA . GLY A 1 113 ? 9.094 8.312 1.596 1 84.69 113 GLY A CA 1
ATOM 952 C C . GLY A 1 113 ? 8.703 6.926 1.124 1 84.69 113 GLY A C 1
ATOM 953 O O . GLY A 1 113 ? 7.527 6.559 1.18 1 84.69 113 GLY A O 1
ATOM 954 N N . SER A 1 114 ? 9.625 6.207 0.726 1 88.12 114 SER A N 1
ATOM 955 C CA . SER A 1 114 ? 9.359 4.906 0.13 1 88.12 114 SER A CA 1
ATOM 956 C C . SER A 1 114 ? 9.539 3.783 1.146 1 88.12 114 SER A C 1
ATOM 958 O O . SER A 1 114 ? 9.305 2.613 0.836 1 88.12 114 SER A O 1
ATOM 960 N N . VAL A 1 115 ? 9.914 4.078 2.328 1 88 115 VAL A N 1
ATOM 961 C CA . VAL A 1 115 ? 10.328 3.07 3.297 1 88 115 VAL A CA 1
ATOM 962 C C . VAL A 1 115 ? 9.109 2.279 3.771 1 88 115 VAL A C 1
ATOM 964 O O . VAL A 1 115 ? 9.18 1.059 3.938 1 88 115 VAL A O 1
ATOM 967 N N . THR A 1 116 ? 7.973 2.918 3.842 1 88 116 THR A N 1
ATOM 968 C CA . THR A 1 116 ? 6.852 2.295 4.535 1 88 116 THR A CA 1
ATOM 969 C C . THR A 1 116 ? 6.051 1.408 3.586 1 88 116 THR A C 1
ATOM 971 O O . THR A 1 116 ? 5.551 0.354 3.984 1 88 116 THR A O 1
ATOM 974 N N . LEU A 1 117 ? 5.957 1.825 2.363 1 90.62 117 LEU A N 1
ATOM 975 C CA . LEU A 1 117 ? 5.074 1.072 1.479 1 90.62 117 LEU A CA 1
ATOM 976 C C . LEU A 1 117 ? 5.848 0.51 0.29 1 90.62 117 LEU A C 1
ATOM 978 O O . LEU A 1 117 ? 5.797 -0.692 0.022 1 90.62 117 LEU A O 1
ATOM 982 N N . PHE A 1 118 ? 6.672 1.289 -0.265 1 91.69 118 PHE A N 1
ATOM 983 C CA . PHE A 1 118 ? 7.285 0.904 -1.532 1 91.69 118 PHE A CA 1
ATOM 984 C C . PHE A 1 118 ? 8.344 -0.169 -1.319 1 91.69 118 PHE A C 1
ATOM 986 O O . PHE A 1 118 ? 8.359 -1.182 -2.021 1 91.69 118 PHE A O 1
ATOM 993 N N . TYR A 1 119 ? 9.242 0.114 -0.427 1 93.94 119 TYR A N 1
ATOM 994 C CA . TYR A 1 119 ? 10.305 -0.863 -0.217 1 93.94 119 TYR A CA 1
ATOM 995 C C . TYR A 1 119 ? 9.734 -2.203 0.229 1 93.94 119 TYR A C 1
ATOM 997 O O . TYR A 1 119 ? 10.141 -3.256 -0.272 1 93.94 119 TYR A O 1
ATOM 1005 N N . PRO A 1 120 ? 8.797 -2.178 1.145 1 94.62 120 PRO A N 1
ATOM 1006 C CA . PRO A 1 120 ? 8.172 -3.457 1.488 1 94.62 120 PRO A CA 1
ATOM 1007 C C . PRO A 1 120 ? 7.578 -4.168 0.276 1 94.62 120 PRO A C 1
ATOM 1009 O O . PRO A 1 120 ? 7.707 -5.387 0.145 1 94.62 120 PRO A O 1
ATOM 1012 N N . LEU A 1 121 ? 6.988 -3.432 -0.539 1 93.81 121 LEU A N 1
ATOM 1013 C CA . LEU A 1 121 ? 6.402 -4.016 -1.74 1 93.81 121 LEU A CA 1
ATOM 1014 C C . LEU A 1 121 ? 7.473 -4.66 -2.611 1 93.81 121 LEU A C 1
ATOM 1016 O O . LEU A 1 121 ? 7.309 -5.797 -3.062 1 93.81 121 LEU A O 1
ATOM 1020 N N . LEU A 1 122 ? 8.562 -3.957 -2.863 1 94.19 122 LEU A N 1
ATOM 1021 C CA . LEU A 1 122 ? 9.633 -4.457 -3.725 1 94.19 122 LEU A CA 1
ATOM 1022 C C . LEU A 1 122 ? 10.266 -5.711 -3.133 1 94.19 122 LEU A C 1
ATOM 1024 O O . LEU A 1 122 ? 10.562 -6.66 -3.857 1 94.19 122 LEU A O 1
ATOM 1028 N N . VAL A 1 123 ? 10.438 -5.645 -1.876 1 94.44 123 VAL A N 1
ATOM 1029 C CA . VAL A 1 123 ? 11.055 -6.777 -1.195 1 94.44 123 VAL A CA 1
ATOM 1030 C C . VAL A 1 123 ? 10.117 -7.98 -1.248 1 94.44 123 VAL A C 1
ATOM 1032 O O . VAL A 1 123 ? 10.562 -9.117 -1.416 1 94.44 123 VAL A O 1
ATOM 1035 N N . LEU A 1 124 ? 8.867 -7.754 -1.099 1 92.94 124 LEU A N 1
ATOM 1036 C CA . LEU A 1 124 ? 7.883 -8.828 -1.145 1 92.94 124 LEU A CA 1
ATOM 1037 C C . LEU A 1 124 ? 7.859 -9.484 -2.521 1 92.94 124 LEU A C 1
ATOM 1039 O O . LEU A 1 124 ? 7.582 -10.68 -2.639 1 92.94 124 LEU A O 1
ATOM 1043 N N . ALA A 1 125 ? 8.141 -8.734 -3.486 1 88.69 125 ALA A N 1
ATOM 1044 C CA . ALA A 1 125 ? 8.172 -9.266 -4.844 1 88.69 125 ALA A CA 1
ATOM 1045 C C . ALA A 1 125 ? 9.164 -10.422 -4.953 1 88.69 125 ALA A C 1
ATOM 1047 O O . ALA A 1 125 ? 8.938 -11.367 -5.715 1 88.69 125 ALA A O 1
ATOM 1048 N N . ILE A 1 126 ? 10.172 -10.344 -4.195 1 89.56 126 ILE A N 1
ATOM 1049 C CA . ILE A 1 126 ? 11.227 -11.352 -4.262 1 89.56 126 ILE A CA 1
ATOM 1050 C C . ILE A 1 126 ? 11 -12.398 -3.172 1 89.56 126 ILE A C 1
ATOM 1052 O O . ILE A 1 126 ? 11.016 -13.602 -3.445 1 89.56 126 ILE A O 1
ATOM 1056 N N . ALA A 1 127 ? 10.703 -11.969 -2.02 1 90.12 127 ALA A N 1
ATOM 1057 C CA . ALA A 1 127 ? 10.68 -12.836 -0.842 1 90.12 127 ALA A CA 1
ATOM 1058 C C . ALA A 1 127 ? 9.461 -13.75 -0.862 1 90.12 127 ALA A C 1
ATOM 1060 O O . ALA A 1 127 ? 9.523 -14.891 -0.39 1 90.12 127 ALA A O 1
ATOM 1061 N N . SER A 1 128 ? 8.375 -13.328 -1.369 1 85.31 128 SER A N 1
ATOM 1062 C CA . SER A 1 128 ? 7.125 -14.078 -1.273 1 85.31 128 SER A CA 1
ATOM 1063 C C . SER A 1 128 ? 7.148 -15.305 -2.184 1 85.31 128 SER A C 1
ATOM 1065 O O . SER A 1 128 ? 6.445 -16.281 -1.929 1 85.31 128 SER A O 1
ATOM 1067 N N . ASP A 1 129 ? 7.938 -15.289 -3.188 1 80.56 129 ASP A N 1
ATOM 1068 C CA . ASP A 1 129 ? 7.949 -16.375 -4.172 1 80.56 129 ASP A CA 1
ATOM 1069 C C . ASP A 1 129 ? 9.047 -17.391 -3.861 1 80.56 129 ASP A C 1
ATOM 1071 O O . ASP A 1 129 ? 9.141 -18.422 -4.52 1 80.56 129 ASP A O 1
ATOM 1075 N N . LEU A 1 130 ? 9.797 -17.203 -2.867 1 85.56 130 LEU A N 1
ATOM 1076 C CA . LEU A 1 130 ? 10.961 -18.062 -2.623 1 85.56 130 LEU A CA 1
ATOM 1077 C C . LEU A 1 130 ? 10.523 -19.469 -2.244 1 85.56 130 LEU A C 1
ATOM 1079 O O . LEU A 1 130 ? 11.117 -20.453 -2.707 1 85.56 130 LEU A O 1
ATOM 1083 N N . VAL A 1 131 ? 9.531 -19.547 -1.449 1 83.44 131 VAL A N 1
ATOM 1084 C CA . VAL A 1 131 ? 9.078 -20.875 -1.024 1 83.44 131 VAL A CA 1
ATOM 1085 C C . VAL A 1 131 ? 7.695 -21.156 -1.615 1 83.44 131 VAL A C 1
ATOM 1087 O O . VAL A 1 131 ? 7.48 -22.203 -2.227 1 83.44 131 VAL A O 1
ATOM 1090 N N . SER A 1 132 ? 6.863 -20.219 -1.586 1 81.19 132 SER A N 1
ATOM 1091 C CA . SER A 1 132 ? 5.496 -20.406 -2.061 1 81.19 132 SER A CA 1
ATOM 1092 C C . SER A 1 132 ? 5.461 -20.609 -3.57 1 81.19 132 SER A C 1
ATOM 1094 O O . SER A 1 132 ? 4.629 -21.375 -4.078 1 81.19 132 SER A O 1
ATOM 1096 N N . GLY A 1 133 ? 6.324 -20 -4.27 1 80.62 133 GLY A N 1
ATOM 1097 C CA . GLY A 1 133 ? 6.398 -20.203 -5.707 1 80.62 133 GLY A CA 1
ATOM 1098 C C . GLY A 1 133 ? 6.777 -21.625 -6.09 1 80.62 133 GLY A C 1
ATOM 1099 O O . GLY A 1 133 ? 6.219 -22.188 -7.035 1 80.62 133 GLY A O 1
ATOM 1100 N N . GLU A 1 134 ? 7.625 -22.188 -5.355 1 82.75 134 GLU A N 1
ATOM 1101 C CA . GLU A 1 134 ? 8.039 -23.562 -5.602 1 82.75 134 GLU A CA 1
ATOM 1102 C C . GLU A 1 134 ? 6.938 -24.547 -5.211 1 82.75 134 GLU A C 1
ATOM 1104 O O . GLU A 1 134 ? 6.809 -25.609 -5.816 1 82.75 134 GLU A O 1
ATOM 1109 N N . ARG A 1 135 ? 6.246 -24.172 -4.277 1 81.44 135 ARG A N 1
ATOM 1110 C CA . ARG A 1 135 ? 5.117 -25 -3.891 1 81.44 135 ARG A CA 1
ATOM 1111 C C . ARG A 1 135 ? 4.023 -24.969 -4.949 1 81.44 135 ARG A C 1
ATOM 1113 O O . ARG A 1 135 ? 3.43 -26 -5.27 1 81.44 135 ARG A O 1
ATOM 1120 N N . THR A 1 136 ? 3.822 -23.828 -5.465 1 76.5 136 THR A N 1
ATOM 1121 C CA . THR A 1 136 ? 2.781 -23.641 -6.469 1 76.5 136 THR A CA 1
ATOM 1122 C C . THR A 1 136 ? 3.143 -24.359 -7.762 1 76.5 136 THR A C 1
ATOM 1124 O O . THR A 1 136 ? 2.277 -24.953 -8.414 1 76.5 136 THR A O 1
ATOM 1127 N N . THR A 1 137 ? 4.434 -24.344 -8.086 1 76.31 137 THR A N 1
ATOM 1128 C CA . THR A 1 137 ? 4.887 -25 -9.312 1 76.31 137 THR A CA 1
ATOM 1129 C C . THR A 1 137 ? 5.156 -26.484 -9.07 1 76.31 137 THR A C 1
ATOM 1131 O O . THR A 1 137 ? 5.332 -27.25 -10.016 1 76.31 137 THR A O 1
ATOM 1134 N N . GLY A 1 138 ? 5.195 -26.891 -7.777 1 75.69 138 GLY A N 1
ATOM 1135 C CA . GLY A 1 138 ? 5.41 -28.281 -7.43 1 75.69 138 GLY A CA 1
ATOM 1136 C C . GLY A 1 138 ? 6.875 -28.672 -7.383 1 75.69 138 GLY A C 1
ATOM 1137 O O . GLY A 1 138 ? 7.211 -29.844 -7.23 1 75.69 138 GLY A O 1
ATOM 1138 N N . THR A 1 139 ? 7.754 -27.719 -7.492 1 77.38 139 THR A N 1
ATOM 1139 C CA . THR A 1 139 ? 9.18 -28.016 -7.539 1 77.38 139 THR A CA 1
ATOM 1140 C C . THR A 1 139 ? 9.734 -28.219 -6.129 1 77.38 139 THR A C 1
ATOM 1142 O O . THR A 1 139 ? 10.883 -28.641 -5.965 1 77.38 139 THR A O 1
ATOM 1145 N N . ILE A 1 140 ? 8.898 -27.984 -5.176 1 77.56 140 ILE A N 1
ATOM 1146 C CA . ILE A 1 140 ? 9.344 -28.109 -3.793 1 77.56 140 ILE A CA 1
ATOM 1147 C C . ILE A 1 140 ? 9.641 -29.578 -3.48 1 77.56 140 ILE A C 1
ATOM 1149 O O . ILE A 1 140 ? 10.547 -29.875 -2.693 1 77.56 140 ILE A O 1
ATOM 1153 N N . LYS A 1 141 ? 8.938 -30.453 -4.113 1 75.81 141 LYS A N 1
ATOM 1154 C CA . LYS A 1 141 ? 9.164 -31.875 -3.879 1 75.81 141 LYS A CA 1
ATOM 1155 C C . LYS A 1 141 ? 10.531 -32.312 -4.398 1 75.81 141 LYS A C 1
ATOM 1157 O O . LYS A 1 141 ? 11.219 -33.094 -3.758 1 75.81 141 LYS A O 1
ATOM 1162 N N . MET A 1 142 ? 10.852 -31.734 -5.488 1 76.31 142 MET A N 1
ATOM 1163 C CA . MET A 1 142 ? 12.148 -32.062 -6.078 1 76.31 142 MET A CA 1
ATOM 1164 C C . MET A 1 142 ? 13.289 -31.531 -5.219 1 76.31 142 MET A C 1
ATOM 1166 O O . MET A 1 142 ? 14.328 -32.188 -5.086 1 76.31 142 MET A O 1
ATOM 1170 N N . LEU A 1 143 ? 13.055 -30.5 -4.59 1 73.94 143 LEU A N 1
ATOM 1171 C CA . LEU A 1 143 ? 14.07 -29.859 -3.758 1 73.94 143 LEU A CA 1
ATOM 1172 C C . LEU A 1 143 ? 14.281 -30.641 -2.467 1 73.94 143 LEU A C 1
ATOM 1174 O O . LEU A 1 143 ? 15.414 -30.766 -1.984 1 73.94 143 LEU A O 1
ATOM 1178 N N . LEU A 1 144 ? 13.211 -31.25 -2.029 1 73.56 144 LEU A N 1
ATOM 1179 C CA . LEU A 1 144 ? 13.273 -31.938 -0.739 1 73.56 144 LEU A CA 1
ATOM 1180 C C . LEU A 1 144 ? 13.82 -33.344 -0.897 1 73.56 144 LEU A C 1
ATOM 1182 O O . LEU A 1 144 ? 14.148 -34 0.093 1 73.56 144 LEU A O 1
ATOM 1186 N N . THR A 1 145 ? 13.953 -33.75 -2.115 1 74.75 145 THR A N 1
ATOM 1187 C CA . THR A 1 145 ? 14.5 -35.094 -2.348 1 74.75 145 THR A CA 1
ATOM 1188 C C . THR A 1 145 ? 16.016 -35.031 -2.52 1 74.75 145 THR A C 1
ATOM 1190 O O . THR A 1 145 ? 16.672 -36.062 -2.582 1 74.75 145 THR A O 1
ATOM 1193 N N . ARG A 1 146 ? 16.484 -33.938 -2.506 1 76.62 146 ARG A N 1
ATOM 1194 C CA . ARG A 1 146 ? 17.938 -33.781 -2.602 1 76.62 146 ARG A CA 1
ATOM 1195 C C . ARG A 1 146 ? 18.625 -34.25 -1.313 1 76.62 146 ARG A C 1
ATOM 1197 O O . ARG A 1 146 ? 18.078 -34.062 -0.222 1 76.62 146 ARG A O 1
ATOM 1204 N N . PRO A 1 147 ? 19.781 -34.75 -1.474 1 82.06 147 PRO A N 1
ATOM 1205 C CA . PRO A 1 147 ? 20.484 -35.25 -0.293 1 82.06 147 PRO A CA 1
ATOM 1206 C C . PRO A 1 147 ? 21.109 -34.125 0.548 1 82.06 147 PRO A C 1
ATOM 1208 O O . PRO A 1 147 ? 22.328 -34.125 0.752 1 82.06 147 PRO A O 1
ATOM 1211 N N . VAL A 1 148 ? 20.375 -33.156 0.82 1 84.44 148 VAL A N 1
ATOM 1212 C CA . VAL A 1 148 ? 20.828 -32.031 1.653 1 84.44 148 VAL A CA 1
ATOM 1213 C C . VAL A 1 148 ? 19.844 -31.812 2.799 1 84.44 148 VAL A C 1
ATOM 1215 O O . VAL A 1 148 ? 18.641 -32.094 2.658 1 84.44 148 VAL A O 1
ATOM 1218 N N . ARG A 1 149 ? 20.422 -31.484 3.844 1 85.81 149 ARG A N 1
ATOM 1219 C CA . ARG A 1 149 ? 19.594 -31.234 5.016 1 85.81 149 ARG A CA 1
ATOM 1220 C C . ARG A 1 149 ? 18.609 -30.109 4.762 1 85.81 149 ARG A C 1
ATOM 1222 O O . ARG A 1 149 ? 18.969 -29.094 4.156 1 85.81 149 ARG A O 1
ATOM 1229 N N . ARG A 1 150 ? 17.531 -30.141 5.246 1 86.62 150 ARG A N 1
ATOM 1230 C CA . ARG A 1 150 ? 16.453 -29.203 4.996 1 86.62 150 ARG A CA 1
ATOM 1231 C C . ARG A 1 150 ? 16.781 -27.812 5.527 1 86.62 150 ARG A C 1
ATOM 1233 O O . ARG A 1 150 ? 16.469 -26.812 4.895 1 86.62 150 ARG A O 1
ATOM 1240 N N . TRP A 1 151 ? 17.406 -27.75 6.695 1 87.56 151 TRP A N 1
ATOM 1241 C CA . TRP A 1 151 ? 17.734 -26.438 7.273 1 87.56 151 TRP A CA 1
ATOM 1242 C C . TRP A 1 151 ? 18.75 -25.703 6.426 1 87.56 151 TRP A C 1
ATOM 1244 O O . TRP A 1 151 ? 18.766 -24.469 6.379 1 87.56 151 TRP A O 1
ATOM 1254 N N . LYS A 1 152 ? 19.594 -26.391 5.711 1 89.62 152 LYS A N 1
ATOM 1255 C CA . LYS A 1 152 ? 20.578 -25.781 4.832 1 89.62 152 LYS A CA 1
ATOM 1256 C C . LYS A 1 152 ? 19.922 -25.172 3.596 1 89.62 152 LYS A C 1
ATOM 1258 O O . LYS A 1 152 ? 20.375 -24.156 3.078 1 89.62 152 LYS A O 1
ATOM 1263 N N . ILE A 1 153 ? 18.906 -25.797 3.225 1 87.56 153 ILE A N 1
ATOM 1264 C CA . ILE A 1 153 ? 18.172 -25.297 2.066 1 87.56 153 ILE A CA 1
ATOM 1265 C C . ILE A 1 153 ? 17.531 -23.953 2.404 1 87.56 153 ILE A C 1
ATOM 1267 O O . ILE A 1 153 ? 17.641 -23 1.643 1 87.56 153 ILE A O 1
ATOM 1271 N N . LEU A 1 154 ? 16.938 -23.922 3.516 1 90.38 154 LEU A N 1
ATOM 1272 C CA . LEU A 1 154 ? 16.281 -22.688 3.924 1 90.38 154 LEU A CA 1
ATOM 1273 C C . LEU A 1 154 ? 17.297 -21.594 4.195 1 90.38 154 LEU A C 1
ATOM 1275 O O . LEU A 1 154 ? 17.047 -20.422 3.877 1 90.38 154 LEU A O 1
ATOM 1279 N N . LEU A 1 155 ? 18.391 -21.953 4.766 1 92.62 155 LEU A N 1
ATOM 1280 C CA . LEU A 1 155 ? 19.453 -20.984 5.023 1 92.62 155 LEU A CA 1
ATOM 1281 C C . LEU A 1 155 ? 19.984 -20.391 3.721 1 92.62 155 LEU A C 1
ATOM 1283 O O . LEU A 1 155 ? 20.281 -19.203 3.646 1 92.62 155 LEU A O 1
ATOM 1287 N N . SER A 1 156 ? 20.109 -21.234 2.746 1 90.81 156 SER A N 1
ATOM 1288 C CA . SER A 1 156 ? 20.562 -20.75 1.449 1 90.81 156 SER A CA 1
ATOM 1289 C C . SER A 1 156 ? 19.578 -19.75 0.845 1 90.81 156 SER A C 1
ATOM 1291 O O . SER A 1 156 ? 19.984 -18.781 0.208 1 90.81 156 SER A O 1
ATOM 1293 N N . LYS A 1 157 ? 18.359 -19.984 1.117 1 91.44 157 LYS A N 1
ATOM 1294 C CA . LYS A 1 157 ? 17.328 -19.062 0.624 1 91.44 157 LYS A CA 1
ATOM 1295 C C . LYS A 1 157 ? 17.391 -17.734 1.357 1 91.44 157 LYS A C 1
ATOM 1297 O O . LYS A 1 157 ? 17.203 -16.672 0.749 1 91.44 157 LYS A O 1
ATOM 1302 N N . ILE A 1 158 ? 17.609 -17.828 2.605 1 94.62 158 ILE A N 1
ATOM 1303 C CA . ILE A 1 158 ? 17.688 -16.625 3.42 1 94.62 158 ILE A CA 1
ATOM 1304 C C . ILE A 1 158 ? 18.891 -15.789 2.992 1 94.62 158 ILE A C 1
ATOM 1306 O O . ILE A 1 158 ? 18.781 -14.562 2.854 1 94.62 158 ILE A O 1
ATOM 1310 N N . LEU A 1 159 ? 19.922 -16.391 2.711 1 94.56 159 LEU A N 1
ATOM 1311 C CA . LEU A 1 159 ? 21.141 -15.688 2.301 1 94.56 159 LEU A CA 1
ATOM 1312 C C . LEU A 1 159 ? 20.953 -15.07 0.917 1 94.56 159 LEU A C 1
ATOM 1314 O O . LEU A 1 159 ? 21.391 -13.938 0.676 1 94.56 159 LEU A O 1
ATOM 1318 N N . ALA A 1 160 ? 20.375 -15.828 0.068 1 93.12 160 ALA A N 1
ATOM 1319 C CA . ALA A 1 160 ? 20.094 -15.289 -1.258 1 93.12 160 ALA A CA 1
ATOM 1320 C C . ALA A 1 160 ? 19.141 -14.094 -1.168 1 93.12 160 ALA A C 1
ATOM 1322 O O . ALA A 1 160 ? 19.328 -13.094 -1.861 1 93.12 160 ALA A O 1
ATOM 1323 N N . MET A 1 161 ? 18.188 -14.242 -0.334 1 94.06 161 MET A N 1
ATOM 1324 C CA . MET A 1 161 ? 17.219 -13.164 -0.124 1 94.06 161 MET A CA 1
ATOM 1325 C C . MET A 1 161 ? 17.906 -11.922 0.44 1 94.06 161 MET A C 1
ATOM 1327 O O . MET A 1 161 ? 17.594 -10.797 0.043 1 94.06 161 MET A O 1
ATOM 1331 N N . MET A 1 162 ? 18.828 -12.109 1.349 1 95.44 162 MET A N 1
ATOM 1332 C CA . MET A 1 162 ? 19.578 -11 1.935 1 95.44 162 MET A CA 1
ATOM 1333 C C . MET A 1 162 ? 20.375 -10.25 0.867 1 95.44 162 MET A C 1
ATOM 1335 O O . MET A 1 162 ? 20.453 -9.023 0.895 1 95.44 162 MET A O 1
ATOM 1339 N N . LEU A 1 163 ? 20.891 -10.953 0.014 1 94.94 163 LEU A N 1
ATOM 1340 C CA . LEU A 1 163 ? 21.656 -10.352 -1.077 1 94.94 163 LEU A CA 1
ATOM 1341 C C . LEU A 1 163 ? 20.734 -9.516 -1.973 1 94.94 163 LEU A C 1
ATOM 1343 O O . LEU A 1 163 ? 21.078 -8.391 -2.336 1 94.94 163 LEU A O 1
ATOM 1347 N N . TYR A 1 164 ? 19.625 -10.023 -2.256 1 94.56 164 TYR A N 1
ATOM 1348 C CA . TYR A 1 164 ? 18.734 -9.328 -3.172 1 94.56 164 TYR A CA 1
ATOM 1349 C C . TYR A 1 164 ? 18.094 -8.117 -2.496 1 94.56 164 TYR A C 1
ATOM 1351 O O . TYR A 1 164 ? 17.812 -7.113 -3.148 1 94.56 164 TYR A O 1
ATOM 1359 N N . VAL A 1 165 ? 17.812 -8.25 -1.243 1 95.31 165 VAL A N 1
ATOM 1360 C CA . VAL A 1 165 ? 17.328 -7.094 -0.504 1 95.31 165 VAL A CA 1
ATOM 1361 C C . VAL A 1 165 ? 18.359 -5.977 -0.548 1 95.31 165 VAL A C 1
ATOM 1363 O O . VAL A 1 165 ? 18.016 -4.809 -0.755 1 95.31 165 VAL A O 1
ATOM 1366 N N . SER A 1 166 ? 19.625 -6.352 -0.365 1 96.44 166 SER A N 1
ATOM 1367 C CA . SER A 1 166 ? 20.719 -5.383 -0.453 1 96.44 166 SER A CA 1
ATOM 1368 C C . SER A 1 166 ? 20.797 -4.766 -1.845 1 96.44 166 SER A C 1
ATOM 1370 O O . SER A 1 166 ? 20.969 -3.551 -1.982 1 96.44 166 SER A O 1
ATOM 1372 N N . LEU A 1 167 ? 20.625 -5.547 -2.793 1 95.56 167 LEU A N 1
ATOM 1373 C CA . LEU A 1 167 ? 20.672 -5.066 -4.172 1 95.56 167 LEU A CA 1
ATOM 1374 C C . LEU A 1 167 ? 19.516 -4.105 -4.453 1 95.56 167 LEU A C 1
ATOM 1376 O O . LEU A 1 167 ? 19.688 -3.148 -5.211 1 95.56 167 LEU A O 1
ATOM 1380 N N . ILE A 1 168 ? 18.359 -4.383 -3.91 1 95.62 168 ILE A N 1
ATOM 1381 C CA . ILE A 1 168 ? 17.203 -3.535 -4.113 1 95.62 168 ILE A CA 1
ATOM 1382 C C . ILE A 1 168 ? 17.469 -2.143 -3.551 1 95.62 168 ILE A C 1
ATOM 1384 O O . ILE A 1 168 ? 17.188 -1.137 -4.207 1 95.62 168 ILE A O 1
ATOM 1388 N N . VAL A 1 169 ? 18.016 -2.053 -2.371 1 95.25 169 VAL A N 1
ATOM 1389 C CA . VAL A 1 169 ? 18.281 -0.779 -1.713 1 95.25 169 VAL A CA 1
ATOM 1390 C C . VAL A 1 169 ? 19.344 -0.011 -2.49 1 95.25 169 VAL A C 1
ATOM 1392 O O . VAL A 1 169 ? 19.188 1.177 -2.775 1 95.25 169 VAL A O 1
ATOM 1395 N N . VAL A 1 170 ? 20.391 -0.683 -2.9 1 95.62 170 VAL A N 1
ATOM 1396 C CA . VAL A 1 170 ? 21.484 -0.045 -3.609 1 95.62 170 VAL A CA 1
ATOM 1397 C C . VAL A 1 170 ? 21.031 0.404 -4.992 1 95.62 170 VAL A C 1
ATOM 1399 O O . VAL A 1 170 ? 21.312 1.524 -5.418 1 95.62 170 VAL A O 1
ATOM 1402 N N . THR A 1 171 ? 20.359 -0.442 -5.676 1 95.31 171 THR A N 1
ATOM 1403 C CA . THR A 1 171 ? 19.875 -0.107 -7.012 1 95.31 171 THR A CA 1
ATOM 1404 C C . THR A 1 171 ? 18.906 1.066 -6.953 1 95.31 171 THR A C 1
ATOM 1406 O O . THR A 1 171 ? 18.906 1.927 -7.836 1 95.31 171 THR A O 1
ATOM 1409 N N . SER A 1 172 ? 18.016 1.025 -5.984 1 94.38 172 SER A N 1
ATOM 1410 C CA . SER A 1 172 ? 17.094 2.141 -5.824 1 94.38 172 SER A CA 1
ATOM 1411 C C . SER A 1 172 ? 17.828 3.457 -5.637 1 94.38 172 SER A C 1
ATOM 1413 O O . SER A 1 172 ? 17.453 4.48 -6.211 1 94.38 172 SER A O 1
ATOM 1415 N N . PHE A 1 173 ? 18.891 3.492 -4.832 1 93.25 173 PHE A N 1
ATOM 1416 C CA . PHE A 1 173 ? 19.703 4.68 -4.605 1 93.25 173 PHE A CA 1
ATOM 1417 C C . PHE A 1 173 ? 20.375 5.133 -5.895 1 93.25 173 PHE A C 1
ATOM 1419 O O . PHE A 1 173 ? 20.312 6.309 -6.258 1 93.25 173 PHE A O 1
ATOM 1426 N N . VAL A 1 174 ? 20.969 4.219 -6.57 1 94.19 174 VAL A N 1
ATOM 1427 C CA . VAL A 1 174 ? 21.734 4.531 -7.773 1 94.19 174 VAL A CA 1
ATOM 1428 C C . VAL A 1 174 ? 20.797 5.035 -8.867 1 94.19 174 VAL A C 1
ATOM 1430 O O . VAL A 1 174 ? 21.078 6.055 -9.508 1 94.19 174 VAL A O 1
ATOM 1433 N N . LEU A 1 175 ? 19.75 4.387 -9.086 1 94.5 175 LEU A N 1
ATOM 1434 C CA . LEU A 1 175 ? 18.812 4.781 -10.133 1 94.5 175 LEU A CA 1
ATOM 1435 C C . LEU A 1 175 ? 18.172 6.129 -9.812 1 94.5 175 LEU A C 1
ATOM 1437 O O . LEU A 1 175 ? 18 6.961 -10.711 1 94.5 175 LEU A O 1
ATOM 1441 N N . CYS A 1 176 ? 17.797 6.281 -8.555 1 92.5 176 CYS A N 1
ATOM 1442 C CA . CYS A 1 176 ? 17.172 7.547 -8.156 1 92.5 176 CYS A CA 1
ATOM 1443 C C . CYS A 1 176 ? 18.141 8.703 -8.359 1 92.5 176 CYS A C 1
ATOM 1445 O O . CYS A 1 176 ? 17.766 9.75 -8.883 1 92.5 176 CYS A O 1
ATOM 1447 N N . TYR A 1 177 ? 19.438 8.523 -7.992 1 91.5 177 TYR A N 1
ATOM 1448 C CA . TYR A 1 177 ? 20.453 9.562 -8.133 1 91.5 177 TYR A CA 1
ATOM 1449 C C . TYR A 1 177 ? 20.734 9.852 -9.609 1 91.5 177 TYR A C 1
ATOM 1451 O O . TYR A 1 177 ? 20.812 11.016 -10.016 1 91.5 177 TYR A O 1
ATOM 1459 N N . LEU A 1 178 ? 20.828 8.859 -10.391 1 93.19 178 LEU A N 1
ATOM 1460 C CA . LEU A 1 178 ? 21.156 9.008 -11.805 1 93.19 178 LEU A CA 1
ATOM 1461 C C . LEU A 1 178 ? 20.016 9.695 -12.555 1 93.19 178 LEU A C 1
ATOM 1463 O O . LEU A 1 178 ? 20.25 10.617 -13.336 1 93.19 178 LEU A O 1
ATOM 1467 N N . ILE A 1 179 ? 18.859 9.328 -12.297 1 92.44 179 ILE A N 1
ATOM 1468 C CA . ILE A 1 179 ? 17.703 9.867 -13.023 1 92.44 179 ILE A CA 1
ATOM 1469 C C . ILE A 1 179 ? 17.406 11.281 -12.531 1 92.44 179 ILE A C 1
ATOM 1471 O O . ILE A 1 179 ? 17.156 12.18 -13.336 1 92.44 179 ILE A O 1
ATOM 1475 N N . SER A 1 180 ? 17.375 11.469 -11.258 1 89.69 180 SER A N 1
ATOM 1476 C CA . SER A 1 180 ? 17.094 12.789 -10.719 1 89.69 180 SER A CA 1
ATOM 1477 C C . SER A 1 180 ? 18.203 13.781 -11.055 1 89.69 180 SER A C 1
ATOM 1479 O O . SER A 1 180 ? 17.969 14.977 -11.188 1 89.69 180 SER A O 1
ATOM 1481 N N . GLY A 1 181 ? 19.438 13.352 -11.125 1 89.31 181 GLY A N 1
ATOM 1482 C CA . GLY A 1 181 ? 20.562 14.211 -11.492 1 89.31 181 GLY A CA 1
ATOM 1483 C C . GLY A 1 181 ? 20.422 14.805 -12.883 1 89.31 181 GLY A C 1
ATOM 1484 O O . GLY A 1 181 ? 20.891 15.914 -13.133 1 89.31 181 GLY A O 1
ATOM 1485 N N . VAL A 1 182 ? 19.812 14.133 -13.742 1 87.88 182 VAL A N 1
ATOM 1486 C CA . VAL A 1 182 ? 19.594 14.633 -15.094 1 87.88 182 VAL A CA 1
ATOM 1487 C C . VAL A 1 182 ? 18.656 15.836 -15.062 1 87.88 182 VAL A C 1
ATOM 1489 O O . VAL A 1 182 ? 18.828 16.781 -15.836 1 87.88 182 VAL A O 1
ATOM 1492 N N . PHE A 1 183 ? 17.781 15.898 -14.086 1 83.31 183 PHE A N 1
ATOM 1493 C CA . PHE A 1 183 ? 16.781 16.953 -14.023 1 83.31 183 PHE A CA 1
ATOM 1494 C C . PHE A 1 183 ? 17.25 18.078 -13.117 1 83.31 183 PHE A C 1
ATOM 1496 O O . PHE A 1 183 ? 17.031 19.266 -13.422 1 83.31 183 PHE A O 1
ATOM 1503 N N . PHE A 1 184 ? 17.797 17.797 -11.938 1 84.19 184 PHE A N 1
ATOM 1504 C CA . PHE A 1 184 ? 18.109 18.797 -10.922 1 84.19 184 PHE A CA 1
ATOM 1505 C C . PHE A 1 184 ? 19.594 19.094 -10.891 1 84.19 184 PHE A C 1
ATOM 1507 O O . PHE A 1 184 ? 20.016 20.094 -10.32 1 84.19 184 PHE A O 1
ATOM 1514 N N . GLY A 1 185 ? 20.422 18.203 -11.531 1 81.31 185 GLY A N 1
ATOM 1515 C CA . GLY A 1 185 ? 21.859 18.375 -11.445 1 81.31 185 GLY A CA 1
ATOM 1516 C C . GLY A 1 185 ? 22.5 17.484 -10.383 1 81.31 185 GLY A C 1
ATOM 1517 O O . GLY A 1 185 ? 21.844 17.125 -9.398 1 81.31 185 GLY A O 1
ATOM 1518 N N . TYR A 1 186 ? 23.688 17.031 -10.555 1 81.25 186 TYR A N 1
ATOM 1519 C CA . TYR A 1 186 ? 24.391 16.078 -9.688 1 81.25 186 TYR A CA 1
ATOM 1520 C C . TYR A 1 186 ? 25.125 16.812 -8.57 1 81.25 186 TYR A C 1
ATOM 1522 O O . TYR A 1 186 ? 25.969 16.219 -7.887 1 81.25 186 TYR A O 1
ATOM 1530 N N . GLU A 1 187 ? 24.703 17.953 -8.109 1 75.81 187 GLU A N 1
ATOM 1531 C CA . GLU A 1 187 ? 25.406 18.703 -7.074 1 75.81 187 GLU A CA 1
ATOM 1532 C C . GLU A 1 187 ? 24.734 18.516 -5.711 1 75.81 187 GLU A C 1
ATOM 1534 O O . GLU A 1 187 ? 23.719 17.828 -5.598 1 75.81 187 GLU A O 1
ATOM 1539 N N . GLY A 1 188 ? 25.469 18.766 -4.547 1 73.75 188 GLY A N 1
ATOM 1540 C CA . GLY A 1 188 ? 24.844 18.844 -3.24 1 73.75 188 GLY A CA 1
ATOM 1541 C C . GLY A 1 188 ? 25.344 17.797 -2.271 1 73.75 188 GLY A C 1
ATOM 1542 O O . GLY A 1 188 ? 24.812 17.641 -1.172 1 73.75 188 GLY A O 1
ATOM 1543 N N . TRP A 1 189 ? 26.344 17.062 -2.617 1 77.88 189 TRP A N 1
ATOM 1544 C CA . TRP A 1 189 ? 26.844 15.992 -1.754 1 77.88 189 TRP A CA 1
ATOM 1545 C C . TRP A 1 189 ? 27.375 16.562 -0.442 1 77.88 189 TRP A C 1
ATOM 1547 O O . TRP A 1 189 ? 27.312 15.906 0.6 1 77.88 189 TRP A O 1
ATOM 1557 N N . ASP A 1 190 ? 27.75 17.797 -0.447 1 72.12 190 ASP A N 1
ATOM 1558 C CA . ASP A 1 190 ? 28.406 18.359 0.73 1 72.12 190 ASP A CA 1
ATOM 1559 C C . ASP A 1 190 ? 27.469 19.297 1.485 1 72.12 190 ASP A C 1
ATOM 1561 O O . ASP A 1 190 ? 27.844 19.891 2.496 1 72.12 190 ASP A O 1
ATOM 1565 N N . ALA A 1 191 ? 26.281 19.375 1.068 1 71.5 191 ALA A N 1
ATOM 1566 C CA . ALA A 1 191 ? 25.359 20.266 1.768 1 71.5 191 ALA A CA 1
ATOM 1567 C C . ALA A 1 191 ? 25.016 19.719 3.154 1 71.5 191 ALA A C 1
ATOM 1569 O O . ALA A 1 191 ? 24.844 18.516 3.33 1 71.5 191 ALA A O 1
ATOM 1570 N N . PRO A 1 192 ? 25.125 20.562 4.184 1 69.94 192 PRO A N 1
ATOM 1571 C CA . PRO A 1 192 ? 24.875 20.125 5.559 1 69.94 192 PRO A CA 1
ATOM 1572 C C . PRO A 1 192 ? 23.422 19.781 5.816 1 69.94 192 PRO A C 1
ATOM 1574 O O . PRO A 1 192 ? 22.516 20.438 5.285 1 69.94 192 PRO A O 1
ATOM 1577 N N . VAL A 1 193 ? 23.234 18.656 6.297 1 70.56 193 VAL A N 1
ATOM 1578 C CA . VAL A 1 193 ? 21.906 18.234 6.758 1 70.56 193 VAL A CA 1
ATOM 1579 C C . VAL A 1 193 ? 21.938 18.047 8.273 1 70.56 193 VAL A C 1
ATOM 1581 O O . VAL A 1 193 ? 22.875 17.484 8.828 1 70.56 193 VAL A O 1
ATOM 1584 N N . PHE A 1 194 ? 21 18.656 8.906 1 64.31 194 PHE A N 1
ATOM 1585 C CA . PHE A 1 194 ? 20.969 18.609 10.359 1 64.31 194 PHE A CA 1
ATOM 1586 C C . PHE A 1 194 ? 20.25 17.359 10.852 1 64.31 194 PHE A C 1
ATOM 1588 O O . PHE A 1 194 ? 19.188 17.016 10.344 1 64.31 194 PHE A O 1
ATOM 1595 N N . THR A 1 195 ? 21.016 16.531 11.5 1 65.19 195 THR A N 1
ATOM 1596 C CA . THR A 1 195 ? 20.469 15.328 12.102 1 65.19 195 THR A CA 1
ATOM 1597 C C . THR A 1 195 ? 20.703 15.32 13.609 1 65.19 195 THR A C 1
ATOM 1599 O O . THR A 1 195 ? 21.422 16.172 14.141 1 65.19 195 THR A O 1
ATOM 1602 N N . GLY A 1 196 ? 19.922 14.516 14.445 1 59.88 196 GLY A N 1
ATOM 1603 C CA . GLY A 1 196 ? 20.172 14.328 15.867 1 59.88 196 GLY A CA 1
ATOM 1604 C C . GLY A 1 196 ? 19.203 15.07 16.75 1 59.88 196 GLY A C 1
ATOM 1605 O O . GLY A 1 196 ? 19.531 15.453 17.875 1 59.88 196 GLY A O 1
ATOM 1606 N N . PHE A 1 197 ? 18.062 15.398 16.125 1 57.09 197 PHE A N 1
ATOM 1607 C CA . PHE A 1 197 ? 17.062 16.047 16.953 1 57.09 197 PHE A CA 1
ATOM 1608 C C . PHE A 1 197 ? 16.406 15.047 17.906 1 57.09 197 PHE A C 1
ATOM 1610 O O . PHE A 1 197 ? 15.969 13.977 17.469 1 57.09 197 PHE A O 1
ATOM 1617 N N . ASP A 1 198 ? 17 14.852 19.062 1 57.25 198 ASP A N 1
ATOM 1618 C CA . ASP A 1 198 ? 16.422 13.922 20.047 1 57.25 198 ASP A CA 1
ATOM 1619 C C . ASP A 1 198 ? 15.133 14.484 20.641 1 57.25 198 ASP A C 1
ATOM 1621 O O . ASP A 1 198 ? 15.109 15.609 21.141 1 57.25 198 ASP A O 1
ATOM 1625 N N . VAL A 1 199 ? 13.977 13.922 20.266 1 52.75 199 VAL A N 1
ATOM 1626 C CA . VAL A 1 199 ? 12.68 14.367 20.75 1 52.75 199 VAL A CA 1
ATOM 1627 C C . VAL A 1 199 ? 12.391 13.727 22.109 1 52.75 199 VAL A C 1
ATOM 1629 O O . VAL A 1 199 ? 12.164 12.516 22.188 1 52.75 199 VAL A O 1
ATOM 1632 N N . SER A 1 200 ? 13.062 14.164 23.109 1 49.84 200 SER A N 1
ATOM 1633 C CA . SER A 1 200 ? 12.703 13.695 24.453 1 49.84 200 SER A CA 1
ATOM 1634 C C . SER A 1 200 ? 11.578 14.531 25.047 1 49.84 200 SER A C 1
ATOM 1636 O O . SER A 1 200 ? 11.789 15.688 25.422 1 49.84 200 SER A O 1
ATOM 1638 N N . GLY A 1 201 ? 10.281 14.133 25.109 1 47 201 GLY A N 1
ATOM 1639 C CA . GLY A 1 201 ? 9.133 14.797 25.703 1 47 201 GLY A CA 1
ATOM 1640 C C . GLY A 1 201 ? 8.602 15.938 24.844 1 47 201 GLY A C 1
ATOM 1641 O O . GLY A 1 201 ? 8.391 15.773 23.641 1 47 201 GLY A O 1
ATOM 1642 N N . ALA A 1 202 ? 8.25 17.156 25.406 1 49.91 202 ALA A N 1
ATOM 1643 C CA . ALA A 1 202 ? 7.68 18.375 24.828 1 49.91 202 ALA A CA 1
ATOM 1644 C C . ALA A 1 202 ? 8.766 19.25 24.203 1 49.91 202 ALA A C 1
ATOM 1646 O O . ALA A 1 202 ? 8.461 20.188 23.469 1 49.91 202 ALA A O 1
ATOM 1647 N N . GLN A 1 203 ? 10.094 18.844 24.531 1 51.16 203 GLN A N 1
ATOM 1648 C CA . GLN A 1 203 ? 11.156 19.734 24.094 1 51.16 203 GLN A CA 1
ATOM 1649 C C . GLN A 1 203 ? 12.133 19.016 23.172 1 51.16 203 GLN A C 1
ATOM 1651 O O . GLN A 1 203 ? 12.414 17.828 23.359 1 51.16 203 GLN A O 1
ATOM 1656 N N . VAL A 1 204 ? 12.406 19.578 22 1 55.12 204 VAL A N 1
ATOM 1657 C CA . VAL A 1 204 ? 13.438 19.141 21.062 1 55.12 204 VAL A CA 1
ATOM 1658 C C . VAL A 1 204 ? 14.82 19.516 21.594 1 55.12 204 VAL A C 1
ATOM 1660 O O . VAL A 1 204 ? 15.094 20.688 21.859 1 55.12 204 VAL A O 1
ATOM 1663 N N . ASP A 1 205 ? 15.555 18.641 22.234 1 54.88 205 ASP A N 1
ATOM 1664 C CA . ASP A 1 205 ? 16.922 18.891 22.641 1 54.88 205 ASP A CA 1
ATOM 1665 C C . ASP A 1 205 ? 17.859 19.016 21.422 1 54.88 205 ASP A C 1
ATOM 1667 O O . ASP A 1 205 ? 18.047 18.031 20.688 1 54.88 205 ASP A O 1
ATOM 1671 N N . SER A 1 206 ? 18.031 20.219 20.953 1 58.38 206 SER A N 1
ATOM 1672 C CA . SER A 1 206 ? 18.906 20.547 19.828 1 58.38 206 SER A CA 1
ATOM 1673 C C . SER A 1 206 ? 20.375 20.453 20.234 1 58.38 206 SER A C 1
ATOM 1675 O O . SER A 1 206 ? 21.25 20.906 19.5 1 58.38 206 SER A O 1
ATOM 1677 N N . THR A 1 207 ? 20.688 20.094 21.453 1 55.56 207 THR A N 1
ATOM 1678 C CA . THR A 1 207 ? 22.078 20.094 21.906 1 55.56 207 THR A CA 1
ATOM 1679 C C . THR A 1 207 ? 22.922 19.125 21.078 1 55.56 207 THR A C 1
ATOM 1681 O O . THR A 1 207 ? 24.094 19.391 20.828 1 55.56 207 THR A O 1
ATOM 1684 N N . ASN A 1 208 ? 22.266 18.156 20.609 1 57.69 208 ASN A N 1
ATOM 1685 C CA . ASN A 1 208 ? 23.047 17.141 19.906 1 57.69 208 ASN A CA 1
ATOM 1686 C C . ASN A 1 208 ? 22.844 17.234 18.391 1 57.69 208 ASN A C 1
ATOM 1688 O O . ASN A 1 208 ? 23.125 16.281 17.672 1 57.69 208 ASN A O 1
ATOM 1692 N N . VAL A 1 209 ? 22.344 18.344 18.031 1 62.28 209 VAL A N 1
ATOM 1693 C CA . VAL A 1 209 ? 22.141 18.516 16.594 1 62.28 209 VAL A CA 1
ATOM 1694 C C . VAL A 1 209 ? 23.484 18.766 15.906 1 62.28 209 VAL A C 1
ATOM 1696 O O . VAL A 1 209 ? 24.234 19.641 16.328 1 62.28 209 VAL A O 1
ATOM 1699 N N . HIS A 1 210 ? 24 17.828 15.219 1 65 210 HIS A N 1
ATOM 1700 C CA . HIS A 1 210 ? 25.234 17.969 14.445 1 65 210 HIS A CA 1
ATOM 1701 C C . HIS A 1 210 ? 24.953 17.953 12.953 1 65 210 HIS A C 1
ATOM 1703 O O . HIS A 1 210 ? 24.078 17.219 12.477 1 65 210 HIS A O 1
ATOM 1709 N N . ALA A 1 211 ? 25.531 18.953 12.336 1 70.75 211 ALA A N 1
ATOM 1710 C CA . ALA A 1 211 ? 25.469 19.016 10.875 1 70.75 211 ALA A CA 1
ATOM 1711 C C . ALA A 1 211 ? 26.359 17.953 10.25 1 70.75 211 ALA A C 1
ATOM 1713 O O . ALA A 1 211 ? 27.547 17.844 10.586 1 70.75 211 ALA A O 1
ATOM 1714 N N . ILE A 1 212 ? 25.812 17 9.68 1 75.62 212 ILE A N 1
ATOM 1715 C CA . ILE A 1 212 ? 26.578 15.984 8.953 1 75.62 212 ILE A CA 1
ATOM 1716 C C . ILE A 1 212 ? 26.422 16.203 7.449 1 75.62 212 ILE A C 1
ATOM 1718 O O . ILE A 1 212 ? 25.375 16.656 6.988 1 75.62 212 ILE A O 1
ATOM 1722 N N . PRO A 1 213 ? 27.547 15.914 6.832 1 79.56 213 PRO A N 1
ATOM 1723 C CA . PRO A 1 213 ? 27.422 16.016 5.375 1 79.56 213 PRO A CA 1
ATOM 1724 C C . PRO A 1 213 ? 26.375 15.062 4.797 1 79.56 213 PRO A C 1
ATOM 1726 O O . PRO A 1 213 ? 26.094 14.023 5.398 1 79.56 213 PRO A O 1
ATOM 1729 N N . GLN A 1 214 ? 25.812 15.391 3.666 1 80.94 214 GLN A N 1
ATOM 1730 C CA . GLN A 1 214 ? 24.703 14.68 3.041 1 80.94 214 GLN A CA 1
ATOM 1731 C C . GLN A 1 214 ? 25.094 13.242 2.697 1 80.94 214 GLN A C 1
ATOM 1733 O O . GLN A 1 214 ? 24.266 12.336 2.771 1 80.94 214 GLN A O 1
ATOM 1738 N N . TRP A 1 215 ? 26.438 13.055 2.32 1 82.44 215 TRP A N 1
ATOM 1739 C CA . TRP A 1 215 ? 26.844 11.711 1.939 1 82.44 215 TRP A CA 1
ATOM 1740 C C . TRP A 1 215 ? 26.812 10.773 3.141 1 82.44 215 TRP A C 1
ATOM 1742 O O . TRP A 1 215 ? 26.453 9.602 3.014 1 82.44 215 TRP A O 1
ATOM 1752 N N . GLN A 1 216 ? 27.203 11.227 4.27 1 84.94 216 GLN A N 1
ATOM 1753 C CA . GLN A 1 216 ? 27.141 10.414 5.48 1 84.94 216 GLN A CA 1
ATOM 1754 C C . GLN A 1 216 ? 25.688 10.133 5.879 1 84.94 216 GLN A C 1
ATOM 1756 O O . GLN A 1 216 ? 25.375 9.039 6.344 1 84.94 216 GLN A O 1
ATOM 1761 N N . TYR A 1 217 ? 24.891 11.141 5.66 1 85.31 217 TYR A N 1
ATOM 1762 C CA . TYR A 1 217 ? 23.469 10.992 5.949 1 85.31 217 TYR A CA 1
ATOM 1763 C C . TYR A 1 217 ? 22.844 9.906 5.082 1 85.31 217 TYR A C 1
ATOM 1765 O O . TYR A 1 217 ? 22.062 9.086 5.566 1 85.31 217 TYR A O 1
ATOM 1773 N N . MET A 1 218 ? 23.234 9.867 3.879 1 87.88 218 MET A N 1
ATOM 1774 C CA . MET A 1 218 ? 22.672 8.906 2.934 1 87.88 218 MET A CA 1
ATOM 1775 C C . MET A 1 218 ? 23.078 7.48 3.297 1 87.88 218 MET A C 1
ATOM 1777 O O . MET A 1 218 ? 22.281 6.547 3.15 1 87.88 218 MET A O 1
ATOM 1781 N N . ILE A 1 219 ? 24.234 7.32 3.756 1 88.81 219 ILE A N 1
ATOM 1782 C CA . ILE A 1 219 ? 24.719 6.004 4.152 1 88.81 219 ILE A CA 1
ATOM 1783 C C . ILE A 1 219 ? 23.938 5.52 5.379 1 88.81 219 ILE A C 1
ATOM 1785 O O . ILE A 1 219 ? 23.516 4.363 5.445 1 88.81 219 ILE A O 1
ATOM 1789 N N . MET A 1 220 ? 23.797 6.426 6.305 1 90.19 220 MET A N 1
ATOM 1790 C CA . MET A 1 220 ? 23.062 6.074 7.508 1 90.19 220 MET A CA 1
ATOM 1791 C C . MET A 1 220 ? 21.609 5.738 7.172 1 90.19 220 MET A C 1
ATOM 1793 O O . MET A 1 220 ? 21.062 4.754 7.672 1 90.19 220 MET A O 1
ATOM 1797 N N . GLN A 1 221 ? 21 6.566 6.363 1 90.5 221 GLN A N 1
ATOM 1798 C CA . GLN A 1 221 ? 19.625 6.328 5.938 1 90.5 221 GLN A CA 1
ATOM 1799 C C . GLN A 1 221 ? 19.516 5.008 5.188 1 90.5 221 GLN A C 1
ATOM 1801 O O . GLN A 1 221 ? 18.547 4.262 5.387 1 90.5 221 GLN A O 1
ATOM 1806 N N . GLY A 1 222 ? 20.438 4.746 4.332 1 92.88 222 GLY A N 1
ATOM 1807 C CA . GLY A 1 222 ? 20.438 3.49 3.598 1 92.88 222 GLY A CA 1
ATOM 1808 C C . GLY A 1 222 ? 20.531 2.273 4.5 1 92.88 222 GLY A C 1
ATOM 1809 O O . GLY A 1 222 ? 19.875 1.261 4.242 1 92.88 222 GLY A O 1
ATOM 1810 N N . GLY A 1 223 ? 21.328 2.426 5.512 1 94.31 223 GLY A N 1
ATOM 1811 C CA . GLY A 1 223 ? 21.438 1.34 6.477 1 94.31 223 GLY A CA 1
ATOM 1812 C C . GLY A 1 223 ? 20.125 1.06 7.207 1 94.31 223 GLY A C 1
ATOM 1813 O O . GLY A 1 223 ? 19.766 -0.099 7.41 1 94.31 223 GLY A O 1
ATOM 1814 N N . LEU A 1 224 ? 19.469 2.082 7.57 1 94.12 224 LEU A N 1
ATOM 1815 C CA . LEU A 1 224 ? 18.203 1.93 8.273 1 94.12 224 LEU A CA 1
ATOM 1816 C C . LEU A 1 224 ? 17.141 1.33 7.355 1 94.12 224 LEU A C 1
ATOM 1818 O O . LEU A 1 224 ? 16.359 0.469 7.777 1 94.12 224 LEU A O 1
ATOM 1822 N N . ILE A 1 225 ? 17.094 1.801 6.156 1 95.25 225 ILE A N 1
ATOM 1823 C CA . ILE A 1 225 ? 16.156 1.271 5.172 1 95.25 225 ILE A CA 1
ATOM 1824 C C . ILE A 1 225 ? 16.438 -0.21 4.934 1 95.25 225 ILE A C 1
ATOM 1826 O O . ILE A 1 225 ? 15.508 -1.015 4.82 1 95.25 225 ILE A O 1
ATOM 1830 N N . TRP A 1 226 ? 17.672 -0.514 4.898 1 96.81 226 TRP A N 1
ATOM 1831 C CA . TRP A 1 226 ? 18.078 -1.901 4.707 1 96.81 226 TRP A CA 1
ATOM 1832 C C . TRP A 1 226 ? 17.578 -2.777 5.855 1 96.81 226 TRP A C 1
ATOM 1834 O O . TRP A 1 226 ? 17.062 -3.871 5.633 1 96.81 226 TRP A O 1
ATOM 1844 N N . PHE A 1 227 ? 17.75 -2.293 7.023 1 96.56 227 PHE A N 1
ATOM 1845 C CA . PHE A 1 227 ? 17.344 -3.049 8.203 1 96.56 227 PHE A CA 1
ATOM 1846 C C . PHE A 1 227 ? 15.828 -3.279 8.195 1 96.56 227 PHE A C 1
ATOM 1848 O O . PHE A 1 227 ? 15.367 -4.398 8.43 1 96.56 227 PHE A O 1
ATOM 1855 N N . SER A 1 228 ? 15.094 -2.252 8.016 1 95.94 228 SER A N 1
ATOM 1856 C CA . SER A 1 228 ? 13.641 -2.373 7.961 1 95.94 228 SER A CA 1
ATOM 1857 C C . SER A 1 228 ? 13.203 -3.297 6.828 1 95.94 228 SER A C 1
ATOM 1859 O O . SER A 1 228 ? 12.32 -4.133 7.008 1 95.94 228 SER A O 1
ATOM 1861 N N . SER A 1 229 ? 13.781 -3.133 5.676 1 96.56 229 SER A N 1
ATOM 1862 C CA . SER A 1 229 ? 13.453 -3.973 4.531 1 96.56 229 SER A CA 1
ATOM 1863 C C . SER A 1 229 ? 13.789 -5.438 4.805 1 96.56 229 SER A C 1
ATOM 1865 O O . SER A 1 229 ? 13.055 -6.336 4.387 1 96.56 229 SER A O 1
ATOM 1867 N N . MET A 1 230 ? 14.867 -5.629 5.453 1 97.06 230 MET A N 1
ATOM 1868 C CA . MET A 1 230 ? 15.273 -6.988 5.797 1 97.06 230 MET A CA 1
ATOM 1869 C C . MET A 1 230 ? 14.266 -7.641 6.734 1 97.06 230 MET A C 1
ATOM 1871 O O . MET A 1 230 ? 13.953 -8.82 6.59 1 97.06 230 MET A O 1
ATOM 1875 N N . THR A 1 231 ? 13.828 -6.91 7.652 1 97.12 231 THR A N 1
ATOM 1876 C CA . THR A 1 231 ? 12.82 -7.43 8.57 1 97.12 231 THR A CA 1
ATOM 1877 C C . THR A 1 231 ? 11.555 -7.832 7.816 1 97.12 231 THR A C 1
ATOM 1879 O O . THR A 1 231 ? 11.008 -8.914 8.039 1 97.12 231 THR A O 1
ATOM 1882 N N . VAL A 1 232 ? 11.109 -7.012 6.953 1 96.31 232 VAL A N 1
ATOM 1883 C CA . VAL A 1 232 ? 9.93 -7.312 6.152 1 96.31 232 VAL A CA 1
ATOM 1884 C C . VAL A 1 232 ? 10.18 -8.555 5.305 1 96.31 232 VAL A C 1
ATOM 1886 O O . VAL A 1 232 ? 9.297 -9.406 5.164 1 96.31 232 VAL A O 1
ATOM 1889 N N . ALA A 1 233 ? 11.359 -8.648 4.77 1 96.38 233 ALA A N 1
ATOM 1890 C CA . ALA A 1 233 ? 11.711 -9.805 3.955 1 96.38 233 ALA A CA 1
ATOM 1891 C C . ALA A 1 233 ? 11.641 -11.094 4.773 1 96.38 233 ALA A C 1
ATOM 1893 O O . ALA A 1 233 ? 11.117 -12.102 4.305 1 96.38 233 ALA A O 1
ATOM 1894 N N . LEU A 1 234 ? 12.148 -11.055 5.934 1 97.06 234 LEU A N 1
ATOM 1895 C CA . LEU A 1 234 ? 12.148 -12.234 6.801 1 97.06 234 LEU A CA 1
ATOM 1896 C C . LEU A 1 234 ? 10.727 -12.602 7.207 1 97.06 234 LEU A C 1
ATOM 1898 O O . LEU A 1 234 ? 10.375 -13.781 7.246 1 97.06 234 LEU A O 1
ATOM 1902 N N . LEU A 1 235 ? 9.961 -11.656 7.473 1 96.5 235 LEU A N 1
ATOM 1903 C CA . LEU A 1 235 ? 8.562 -11.906 7.793 1 96.5 235 LEU A CA 1
ATOM 1904 C C . LEU A 1 235 ? 7.824 -12.477 6.586 1 96.5 235 LEU A C 1
ATOM 1906 O O . LEU A 1 235 ? 6.992 -13.375 6.727 1 96.5 235 LEU A O 1
ATOM 1910 N N . ALA A 1 236 ? 8.141 -11.875 5.508 1 94.81 236 ALA A N 1
ATOM 1911 C CA . ALA A 1 236 ? 7.535 -12.367 4.273 1 94.81 236 ALA A CA 1
ATOM 1912 C C . ALA A 1 236 ? 7.902 -13.828 4.027 1 94.81 236 ALA A C 1
ATOM 1914 O O . ALA A 1 236 ? 7.07 -14.609 3.562 1 94.81 236 ALA A O 1
ATOM 1915 N N . LEU A 1 237 ? 9.133 -14.164 4.262 1 94.19 237 LEU A N 1
ATOM 1916 C CA . LEU A 1 237 ? 9.57 -15.547 4.129 1 94.19 237 LEU A CA 1
ATOM 1917 C C . LEU A 1 237 ? 8.789 -16.453 5.074 1 94.19 237 LEU A C 1
ATOM 1919 O O . LEU A 1 237 ? 8.391 -17.562 4.691 1 94.19 237 LEU A O 1
ATOM 1923 N N . MET A 1 238 ? 8.625 -16.016 6.234 1 95 238 MET A N 1
ATOM 1924 C CA . MET A 1 238 ? 7.852 -16.781 7.203 1 95 238 MET A CA 1
ATOM 1925 C C . MET A 1 238 ? 6.434 -17.016 6.695 1 95 238 MET A C 1
ATOM 1927 O O . MET A 1 238 ? 5.941 -18.156 6.723 1 95 238 MET A O 1
ATOM 1931 N N . VAL A 1 239 ? 5.789 -16 6.223 1 91.81 239 VAL A N 1
ATOM 1932 C CA . VAL A 1 239 ? 4.422 -16.109 5.723 1 91.81 239 VAL A CA 1
ATOM 1933 C C . VAL A 1 239 ? 4.387 -17.016 4.496 1 91.81 239 VAL A C 1
ATOM 1935 O O . VAL A 1 239 ? 3.445 -17.797 4.316 1 91.81 239 VAL A O 1
ATOM 1938 N N . SER A 1 240 ? 5.398 -16.891 3.711 1 89.69 240 SER A N 1
ATOM 1939 C CA . SER A 1 240 ? 5.496 -17.719 2.514 1 89.69 240 SER A CA 1
ATOM 1940 C C . SER A 1 240 ? 5.598 -19.203 2.871 1 89.69 240 SER A C 1
ATOM 1942 O O . SER A 1 240 ? 5.133 -20.062 2.119 1 89.69 240 SER A O 1
ATOM 1944 N N . VAL A 1 241 ? 6.258 -19.531 3.953 1 89.5 241 VAL A N 1
ATOM 1945 C CA . VAL A 1 241 ? 6.398 -20.906 4.406 1 89.5 241 VAL A CA 1
ATOM 1946 C C . VAL A 1 241 ? 5.078 -21.406 4.992 1 89.5 241 VAL A C 1
ATOM 1948 O O . VAL A 1 241 ? 4.73 -22.578 4.859 1 89.5 241 VAL A O 1
ATOM 1951 N N . LEU A 1 242 ? 4.32 -20.5 5.5 1 88.25 242 LEU A N 1
ATOM 1952 C CA . LEU A 1 242 ? 3.104 -20.859 6.211 1 88.25 242 LEU A CA 1
ATOM 1953 C C . LEU A 1 242 ? 1.92 -20.953 5.25 1 88.25 242 LEU A C 1
ATOM 1955 O O . LEU A 1 242 ? 0.994 -21.734 5.473 1 88.25 242 LEU A O 1
ATOM 1959 N N . LEU A 1 243 ? 1.868 -20.109 4.301 1 83.75 243 LEU A N 1
ATOM 1960 C CA . LEU A 1 243 ? 0.727 -20.047 3.395 1 83.75 243 LEU A CA 1
ATOM 1961 C C . LEU A 1 243 ? 1.063 -20.703 2.059 1 83.75 243 LEU A C 1
ATOM 1963 O O . LEU A 1 243 ? 2.225 -20.719 1.643 1 83.75 243 LEU A O 1
ATOM 1967 N N . ARG A 1 244 ? -0.117 -21.203 1.495 1 78.69 244 ARG A N 1
ATOM 1968 C CA . ARG A 1 244 ? 0.046 -21.906 0.226 1 78.69 244 ARG A CA 1
ATOM 1969 C C . ARG A 1 244 ? -0.256 -20.984 -0.952 1 78.69 244 ARG A C 1
ATOM 1971 O O . ARG A 1 244 ? -1.364 -20.453 -1.066 1 78.69 244 ARG A O 1
ATOM 1978 N N . GLY A 1 245 ? 0.703 -20.281 -1.495 1 82.56 245 GLY A N 1
ATOM 1979 C CA . GLY A 1 245 ? 0.474 -19.469 -2.684 1 82.56 245 GLY A CA 1
ATOM 1980 C C . GLY A 1 245 ? 1.155 -18.109 -2.625 1 82.56 245 GLY A C 1
ATOM 1981 O O . GLY A 1 245 ? 1.18 -17.469 -1.573 1 82.56 245 GLY A O 1
ATOM 1982 N N . THR A 1 246 ? 1.578 -17.828 -3.699 1 84 246 THR A N 1
ATOM 1983 C CA . THR A 1 246 ? 2.336 -16.594 -3.801 1 84 246 THR A CA 1
ATOM 1984 C C . THR A 1 246 ? 1.429 -15.383 -3.586 1 84 246 THR A C 1
ATOM 1986 O O . THR A 1 246 ? 1.771 -14.469 -2.83 1 84 246 THR A O 1
ATOM 1989 N N . ALA A 1 247 ? 0.226 -15.398 -4.207 1 84.44 247 ALA A N 1
ATOM 1990 C CA . ALA A 1 247 ? -0.71 -14.281 -4.09 1 84.44 247 ALA A CA 1
ATOM 1991 C C . ALA A 1 247 ? -1.161 -14.094 -2.643 1 84.44 247 ALA A C 1
ATOM 1993 O O . ALA A 1 247 ? -1.194 -12.969 -2.137 1 84.44 247 ALA A O 1
ATOM 1994 N N . ALA A 1 248 ? -1.478 -15.164 -1.99 1 85.56 248 ALA A N 1
ATOM 1995 C CA . ALA A 1 248 ? -1.922 -15.109 -0.6 1 85.56 248 ALA A CA 1
ATOM 1996 C C . ALA A 1 248 ? -0.838 -14.516 0.299 1 85.56 248 ALA A C 1
ATOM 1998 O O . ALA A 1 248 ? -1.132 -13.727 1.197 1 85.56 248 ALA A O 1
ATOM 1999 N N . SER A 1 249 ? 0.394 -14.953 0.011 1 88.5 249 SER A N 1
ATOM 2000 C CA . SER A 1 249 ? 1.51 -14.477 0.822 1 88.5 249 SER A CA 1
ATOM 2001 C C . SER A 1 249 ? 1.711 -12.977 0.657 1 88.5 249 SER A C 1
ATOM 2003 O O . SER A 1 249 ? 1.849 -12.25 1.645 1 88.5 249 SER A O 1
ATOM 2005 N N . ILE A 1 250 ? 1.665 -12.484 -0.549 1 89.38 250 ILE A N 1
ATOM 2006 C CA . ILE A 1 250 ? 1.9 -11.07 -0.834 1 89.38 250 ILE A CA 1
ATOM 2007 C C . ILE A 1 250 ? 0.762 -10.234 -0.258 1 89.38 250 ILE A C 1
ATOM 2009 O O . ILE A 1 250 ? 1.003 -9.219 0.405 1 89.38 250 ILE A O 1
ATOM 2013 N N . VAL A 1 251 ? -0.484 -10.672 -0.426 1 87.62 251 VAL A N 1
ATOM 2014 C CA . VAL A 1 251 ? -1.65 -9.914 0.008 1 87.62 251 VAL A CA 1
ATOM 2015 C C . VAL A 1 251 ? -1.677 -9.828 1.532 1 87.62 251 VAL A C 1
ATOM 2017 O O . VAL A 1 251 ? -1.918 -8.758 2.1 1 87.62 251 VAL A O 1
ATOM 2020 N N . THR A 1 252 ? -1.388 -10.914 2.213 1 89.38 252 THR A N 1
ATOM 2021 C CA . THR A 1 252 ? -1.399 -10.945 3.67 1 89.38 252 THR A CA 1
ATOM 2022 C C . THR A 1 252 ? -0.332 -10.016 4.238 1 89.38 252 THR A C 1
ATOM 2024 O O . THR A 1 252 ? -0.605 -9.234 5.152 1 89.38 252 THR A O 1
ATOM 2027 N N . MET A 1 253 ? 0.85 -10.102 3.633 1 92.06 253 MET A N 1
ATOM 2028 C CA . MET A 1 253 ? 1.948 -9.281 4.133 1 92.06 253 MET A CA 1
ATOM 2029 C C . MET A 1 253 ? 1.707 -7.805 3.832 1 92.06 253 MET A C 1
ATOM 2031 O O . MET A 1 253 ? 1.961 -6.945 4.676 1 92.06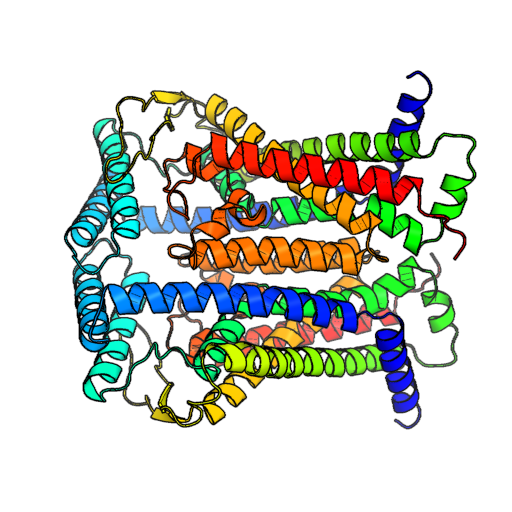 253 MET A O 1
ATOM 2035 N N . MET A 1 254 ? 1.219 -7.531 2.641 1 92.81 254 MET A N 1
ATOM 2036 C CA . MET A 1 254 ? 0.958 -6.141 2.281 1 92.81 254 MET A CA 1
ATOM 2037 C C . MET A 1 254 ? -0.174 -5.562 3.125 1 92.81 254 MET A C 1
ATOM 2039 O O . MET A 1 254 ? -0.159 -4.379 3.463 1 92.81 254 MET A O 1
ATOM 2043 N N . ALA A 1 255 ? -1.177 -6.422 3.377 1 92.12 255 ALA A N 1
ATOM 2044 C CA . ALA A 1 255 ? -2.252 -5.984 4.262 1 92.12 255 ALA A CA 1
ATOM 2045 C C . ALA A 1 255 ? -1.709 -5.59 5.633 1 92.12 255 ALA A C 1
ATOM 2047 O O . ALA A 1 255 ? -2.127 -4.582 6.207 1 92.12 255 ALA A O 1
ATOM 2048 N N . ALA A 1 256 ? -0.776 -6.363 6.117 1 92.06 256 ALA A N 1
ATOM 2049 C CA . ALA A 1 256 ? -0.165 -6.066 7.41 1 92.06 256 ALA A CA 1
ATOM 2050 C C . ALA A 1 256 ? 0.618 -4.758 7.355 1 92.06 256 ALA A C 1
ATOM 2052 O O . ALA A 1 256 ? 0.55 -3.951 8.289 1 92.06 256 ALA A O 1
ATOM 2053 N N . VAL A 1 257 ? 1.302 -4.586 6.301 1 92.62 257 VAL A N 1
ATOM 2054 C CA . VAL A 1 257 ? 2.104 -3.377 6.129 1 92.62 257 VAL A CA 1
ATOM 2055 C C . VAL A 1 257 ? 1.191 -2.156 6.051 1 92.62 257 VAL A C 1
ATOM 2057 O O . VAL A 1 257 ? 1.431 -1.151 6.727 1 92.62 257 VAL A O 1
ATOM 2060 N N . ILE A 1 258 ? 0.144 -2.248 5.277 1 89.62 258 ILE A N 1
ATOM 2061 C CA . ILE A 1 258 ? -0.799 -1.148 5.102 1 89.62 258 ILE A CA 1
ATOM 2062 C C . ILE A 1 258 ? -1.485 -0.839 6.43 1 89.62 258 ILE A C 1
ATOM 2064 O O . ILE A 1 258 ? -1.718 0.326 6.758 1 89.62 258 ILE A O 1
ATOM 2068 N N . THR A 1 259 ? -1.808 -1.887 7.184 1 87.19 259 THR A N 1
ATOM 2069 C CA . THR A 1 259 ? -2.426 -1.704 8.492 1 87.19 259 THR A CA 1
ATOM 2070 C C . THR A 1 259 ? -1.548 -0.835 9.391 1 87.19 259 THR A C 1
ATOM 2072 O O . THR A 1 259 ? -2.051 0.039 10.102 1 87.19 259 THR A O 1
ATOM 2075 N N . GLY A 1 260 ? -0.279 -1.052 9.398 1 83.88 260 GLY A N 1
ATOM 2076 C CA . GLY A 1 260 ? 0.632 -0.244 10.195 1 83.88 260 GLY A CA 1
ATOM 2077 C C . GLY A 1 260 ? 0.636 1.22 9.797 1 83.88 260 GLY A C 1
ATOM 2078 O O . GLY A 1 260 ? 0.718 2.102 10.648 1 83.88 260 GLY A O 1
ATOM 2079 N N . THR A 1 261 ? 0.539 1.427 8.523 1 81.25 261 THR A N 1
ATOM 2080 C CA . THR A 1 261 ? 0.517 2.797 8.023 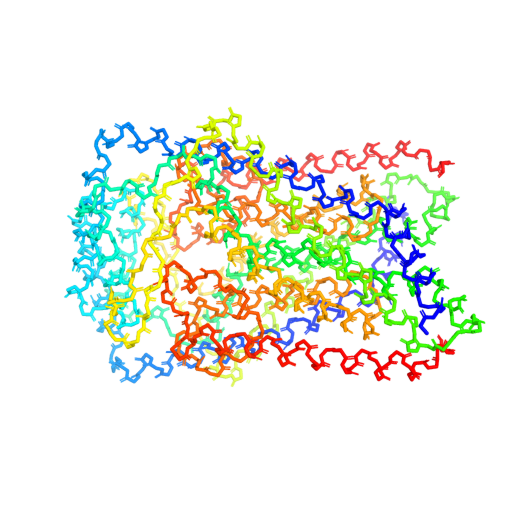1 81.25 261 THR A CA 1
ATOM 2081 C C . THR A 1 261 ? -0.75 3.518 8.477 1 81.25 261 THR A C 1
ATOM 2083 O O . THR A 1 261 ? -0.696 4.68 8.883 1 81.25 261 THR A O 1
ATOM 2086 N N . ILE A 1 262 ? -1.808 2.809 8.438 1 76.44 262 ILE A N 1
ATOM 2087 C CA . ILE A 1 262 ? -3.078 3.408 8.828 1 76.44 262 ILE A CA 1
ATOM 2088 C C . ILE A 1 262 ? -3.113 3.602 10.344 1 76.44 262 ILE A C 1
ATOM 2090 O O . ILE A 1 262 ? -3.537 4.652 10.828 1 76.44 262 ILE A O 1
ATOM 2094 N N . LEU A 1 263 ? -2.627 2.66 11.062 1 76.75 263 LEU A N 1
ATOM 2095 C CA . LEU A 1 263 ? -2.621 2.729 12.516 1 76.75 263 LEU A CA 1
ATOM 2096 C C . LEU A 1 263 ? -1.707 3.848 13.008 1 76.75 263 LEU A C 1
ATOM 2098 O O . LEU A 1 263 ? -2 4.504 14.008 1 76.75 263 LEU A O 1
ATOM 2102 N N . GLY A 1 264 ? -0.587 3.988 12.328 1 74.38 264 GLY A N 1
ATOM 2103 C CA . GLY A 1 264 ? 0.32 5.062 12.695 1 74.38 264 GLY A CA 1
ATOM 2104 C C . GLY A 1 264 ? -0.328 6.434 12.648 1 74.38 264 GLY A C 1
ATOM 2105 O O . GLY A 1 264 ? -0.001 7.309 13.445 1 74.38 264 GLY A O 1
ATOM 2106 N N . ASN A 1 265 ? -1.28 6.547 11.812 1 68.25 265 ASN A N 1
ATOM 2107 C CA . ASN A 1 265 ? -1.968 7.828 11.688 1 68.25 265 ASN A CA 1
ATOM 2108 C C . ASN A 1 265 ? -3.088 7.969 12.711 1 68.25 265 ASN A C 1
ATOM 2110 O O . ASN A 1 265 ? -3.561 9.078 12.977 1 68.25 265 ASN A O 1
ATOM 2114 N N . MET A 1 266 ? -3.602 6.84 13.195 1 64.5 266 MET A N 1
ATOM 2115 C CA . MET A 1 266 ? -4.695 6.836 14.164 1 64.5 266 MET A CA 1
ATOM 2116 C C . MET A 1 266 ? -4.156 6.809 15.594 1 64.5 266 MET A C 1
ATOM 2118 O O . MET A 1 266 ? -4.801 7.309 16.516 1 64.5 266 MET A O 1
ATOM 2122 N N . ALA A 1 267 ? -2.969 6.074 15.867 1 59.06 267 ALA A N 1
ATOM 2123 C CA . ALA A 1 267 ? -2.561 5.41 17.094 1 59.06 267 ALA A CA 1
ATOM 2124 C C . ALA A 1 267 ? -2.045 6.418 18.125 1 59.06 267 ALA A C 1
ATOM 2126 O O . ALA A 1 267 ? -1.534 6.031 19.172 1 59.06 267 ALA A O 1
ATOM 2127 N N . SER A 1 268 ? -2.395 7.602 18.047 1 60.5 268 SER A N 1
ATOM 2128 C CA . SER A 1 268 ? -1.792 8.352 19.141 1 60.5 268 SER A CA 1
ATOM 2129 C C . SER A 1 268 ? -2.377 7.926 20.484 1 60.5 268 SER A C 1
ATOM 2131 O O . SER A 1 268 ? -1.688 7.965 21.516 1 60.5 268 SER A O 1
ATOM 2133 N N . SER A 1 269 ? -3.398 7.254 20.406 1 62.69 269 SER A N 1
ATOM 2134 C CA . SER A 1 269 ? -4.043 6.953 21.672 1 62.69 269 SER A CA 1
ATOM 2135 C C . SER A 1 269 ? -3.906 5.477 22.031 1 62.69 269 SER A C 1
ATOM 2137 O O . SER A 1 269 ? -4.227 5.066 23.156 1 62.69 269 SER A O 1
ATOM 2139 N N . TRP A 1 270 ? -3.457 4.668 21.109 1 74.19 270 TRP A N 1
ATOM 2140 C CA . TRP A 1 270 ? -3.254 3.244 21.375 1 74.19 270 TRP A CA 1
ATOM 2141 C C . TRP A 1 270 ? -1.774 2.934 21.578 1 74.19 270 TRP A C 1
ATOM 2143 O O . TRP A 1 270 ? -1.07 2.598 20.625 1 74.19 270 TRP A O 1
ATOM 2153 N N . GLU A 1 271 ? -1.312 2.93 22.812 1 76.75 271 GLU A N 1
ATOM 2154 C CA . GLU A 1 271 ? 0.104 2.801 23.156 1 76.75 271 GLU A CA 1
ATOM 2155 C C . GLU A 1 271 ? 0.64 1.426 22.766 1 76.75 271 GLU A C 1
ATOM 2157 O O . GLU A 1 271 ? 1.776 1.305 22.297 1 76.75 271 GLU A O 1
ATOM 2162 N N . SER A 1 272 ? -0.155 0.434 22.859 1 81.75 272 SER A N 1
ATOM 2163 C CA . SER A 1 272 ? 0.317 -0.92 22.594 1 81.75 272 SER A CA 1
ATOM 2164 C C . SER A 1 272 ? 0.49 -1.158 21.094 1 81.75 272 SER A C 1
ATOM 2166 O O . SER A 1 272 ? 1.06 -2.172 20.688 1 81.75 272 SER A O 1
ATOM 2168 N N . ALA A 1 273 ? 0.084 -0.204 20.328 1 82.31 273 ALA A N 1
ATOM 2169 C CA . ALA A 1 273 ? 0.243 -0.34 18.875 1 82.31 273 ALA A CA 1
ATOM 2170 C C . ALA A 1 273 ? 1.707 -0.192 18.469 1 82.31 273 ALA A C 1
ATOM 2172 O O . ALA A 1 273 ? 2.088 -0.56 17.359 1 82.31 273 ALA A O 1
ATOM 2173 N N . LYS A 1 274 ? 2.545 0.248 19.453 1 85.88 274 LYS A N 1
ATOM 2174 C CA . LYS A 1 274 ? 3.951 0.501 19.141 1 85.88 274 LYS A CA 1
ATOM 2175 C C . LYS A 1 274 ? 4.719 -0.806 18.969 1 85.88 274 LYS A C 1
ATOM 2177 O O . LYS A 1 274 ? 5.828 -0.812 18.438 1 85.88 274 LYS A O 1
ATOM 2182 N N . TYR A 1 275 ? 4.09 -1.876 19.297 1 88.81 275 TYR A N 1
ATOM 2183 C CA . TYR A 1 275 ? 4.793 -3.152 19.234 1 88.81 275 TYR A CA 1
ATOM 2184 C C . TYR A 1 275 ? 4.551 -3.838 17.891 1 88.81 275 TYR A C 1
ATOM 2186 O O . TYR A 1 275 ? 5.18 -4.855 17.594 1 88.81 275 TYR A O 1
ATOM 2194 N N . PHE A 1 276 ? 3.715 -3.316 17.094 1 88.88 276 PHE A N 1
ATOM 2195 C CA . PHE A 1 276 ? 3.498 -3.844 15.75 1 88.88 276 PHE A CA 1
ATOM 2196 C C . PHE A 1 276 ? 4.68 -3.521 14.844 1 88.88 276 PHE A C 1
ATOM 2198 O O . PHE A 1 276 ? 5.18 -2.395 14.844 1 88.88 276 PHE A O 1
ATOM 2205 N N . PHE A 1 277 ? 5.188 -4.523 14.055 1 92.31 277 PHE A N 1
ATOM 2206 C CA . PHE A 1 277 ? 6.363 -4.32 13.219 1 92.31 277 PHE A CA 1
ATOM 2207 C C . PHE A 1 277 ? 6.102 -3.244 12.172 1 92.31 277 PHE A C 1
ATOM 2209 O O . PHE A 1 277 ? 7 -2.473 11.828 1 92.31 277 PHE A O 1
ATOM 2216 N N . SER A 1 278 ? 4.832 -3.203 11.711 1 90.44 278 SER A N 1
ATOM 2217 C CA . SER A 1 278 ? 4.496 -2.324 10.594 1 90.44 278 SER A CA 1
ATOM 2218 C C . SER A 1 278 ? 4.535 -0.859 11.016 1 90.44 278 SER A C 1
ATOM 2220 O O . SER A 1 278 ? 4.738 0.026 10.18 1 90.44 278 SER A O 1
ATOM 2222 N N . VAL A 1 279 ? 4.355 -0.579 12.273 1 87.94 279 VAL A N 1
ATOM 2223 C CA . VAL A 1 279 ? 4.387 0.792 12.773 1 87.94 279 VAL A CA 1
ATOM 2224 C C . VAL A 1 279 ? 5.832 1.241 12.961 1 87.94 279 VAL A C 1
ATOM 2226 O O . VAL A 1 279 ? 6.113 2.441 13.016 1 87.94 279 VAL A O 1
ATOM 2229 N N . ASN A 1 280 ? 6.746 0.276 12.977 1 90.5 280 ASN A N 1
ATOM 2230 C CA . ASN A 1 280 ? 8.141 0.571 13.273 1 90.5 280 ASN A CA 1
ATOM 2231 C C . ASN A 1 280 ? 9.016 0.508 12.023 1 90.5 280 ASN A C 1
ATOM 2233 O O . ASN A 1 280 ? 10.242 0.485 12.117 1 90.5 280 ASN A O 1
ATOM 2237 N N . LEU A 1 281 ? 8.414 0.54 10.898 1 91.06 281 LEU A N 1
ATOM 2238 C CA . LEU A 1 281 ? 9.172 0.367 9.664 1 91.06 281 LEU A CA 1
ATOM 2239 C C . LEU A 1 281 ? 9.891 1.657 9.281 1 91.06 281 LEU A C 1
ATOM 2241 O O . LEU A 1 281 ? 11 1.619 8.742 1 91.06 281 LEU A O 1
ATOM 2245 N N . ASP A 1 282 ? 9.258 2.703 9.562 1 88.19 282 ASP A N 1
ATOM 2246 C CA . ASP A 1 282 ? 9.836 3.979 9.148 1 88.19 282 ASP A CA 1
ATOM 2247 C C . ASP A 1 282 ? 10.914 4.438 10.125 1 88.19 282 ASP A C 1
ATOM 2249 O O . ASP A 1 282 ? 10.695 5.375 10.898 1 88.19 282 ASP A O 1
ATOM 2253 N N . LEU A 1 283 ? 12.109 3.986 10 1 87.38 283 LEU A N 1
ATOM 2254 C CA . LEU A 1 283 ? 13.219 4.301 10.883 1 87.38 283 LEU A CA 1
ATOM 2255 C C . LEU A 1 283 ? 13.859 5.633 10.508 1 87.38 283 LEU A C 1
ATOM 2257 O O . LEU A 1 283 ? 14.562 6.242 11.32 1 87.38 283 LEU A O 1
ATOM 2261 N N . THR A 1 284 ? 13.625 6.039 9.32 1 86.19 284 THR A N 1
ATOM 2262 C CA . THR A 1 284 ? 14.281 7.242 8.82 1 86.19 284 THR A CA 1
ATOM 2263 C C . THR A 1 284 ? 13.688 8.492 9.469 1 86.19 284 THR A C 1
ATOM 2265 O O . THR A 1 284 ? 14.305 9.555 9.469 1 86.19 284 THR A O 1
ATOM 2268 N N . MET A 1 285 ? 12.508 8.312 10.016 1 78.31 285 MET A N 1
ATOM 2269 C CA . MET A 1 285 ? 11.859 9.453 10.656 1 78.31 285 MET A CA 1
ATOM 2270 C C . MET A 1 285 ? 12.664 9.945 11.852 1 78.31 285 MET A C 1
ATOM 2272 O O . MET A 1 285 ? 12.648 11.133 12.164 1 78.31 285 MET A O 1
ATOM 2276 N N . TYR A 1 286 ? 13.422 9.039 12.453 1 77.12 286 TYR A N 1
ATOM 2277 C CA . TYR A 1 286 ? 14.211 9.391 13.633 1 77.12 286 TYR A CA 1
ATOM 2278 C C . TYR A 1 286 ? 15.43 10.219 13.242 1 77.12 286 TYR A C 1
ATOM 2280 O O . TYR A 1 286 ? 15.984 10.945 14.07 1 77.12 286 TYR A O 1
ATOM 2288 N N . MET A 1 287 ? 15.805 10.125 12.023 1 76.75 287 MET A N 1
ATOM 2289 C CA . MET A 1 287 ? 16.969 10.883 11.555 1 76.75 287 MET A CA 1
ATOM 2290 C C . MET A 1 287 ? 16.594 12.336 11.273 1 76.75 287 MET A C 1
ATOM 2292 O O . MET A 1 287 ? 17.422 13.234 11.414 1 76.75 287 MET A O 1
ATOM 2296 N N . ASN A 1 288 ? 15.375 12.594 10.82 1 69.56 288 ASN A N 1
ATOM 2297 C CA . ASN A 1 288 ? 14.938 13.945 10.469 1 69.56 288 ASN A CA 1
ATOM 2298 C C . ASN A 1 288 ? 14.312 14.656 11.664 1 69.56 288 ASN A C 1
ATOM 2300 O O . ASN A 1 288 ? 13.938 15.828 11.562 1 69.56 288 ASN A O 1
ATOM 2304 N N . GLY A 1 289 ? 14.289 14.016 12.805 1 62 289 GLY A N 1
ATOM 2305 C CA . GLY A 1 289 ? 13.766 14.648 14 1 62 289 GLY A CA 1
ATOM 2306 C C . GLY A 1 289 ? 12.25 14.672 14.055 1 62 289 GLY A C 1
ATOM 2307 O O . GLY A 1 289 ? 11.664 15.453 14.805 1 62 289 GLY A O 1
ATOM 2308 N N . SER A 1 290 ? 11.648 13.922 13.148 1 65.25 290 SER A N 1
ATOM 2309 C CA . SER A 1 290 ? 10.195 13.859 13.18 1 65.25 290 SER A CA 1
ATOM 2310 C C . SER A 1 290 ? 9.703 13.062 14.391 1 65.25 290 SER A C 1
ATOM 2312 O O . SER A 1 290 ? 10.32 12.07 14.781 1 65.25 290 SER A O 1
ATOM 2314 N N . PRO A 1 291 ? 8.703 13.609 15.047 1 63.28 291 PRO A N 1
ATOM 2315 C CA . PRO A 1 291 ? 8.195 12.875 16.203 1 63.28 291 PRO A CA 1
ATOM 2316 C C . PRO A 1 291 ? 7.664 11.492 15.844 1 63.28 291 PRO A C 1
ATOM 2318 O O . PRO A 1 291 ? 7.125 11.297 14.75 1 63.28 291 PRO A O 1
ATOM 2321 N N . PRO A 1 292 ? 7.934 10.625 16.797 1 66.69 292 PRO A N 1
ATOM 2322 C CA . PRO A 1 292 ? 7.398 9.281 16.562 1 66.69 292 PRO A CA 1
ATOM 2323 C C . PRO A 1 292 ? 5.871 9.25 16.578 1 66.69 292 PRO A C 1
ATOM 2325 O O . PRO A 1 292 ? 5.238 10.078 17.234 1 66.69 292 PRO A O 1
ATOM 2328 N N . PRO A 1 293 ? 5.246 8.453 15.812 1 64.19 293 PRO A N 1
ATOM 2329 C CA . PRO A 1 293 ? 3.787 8.344 15.742 1 64.19 293 PRO A CA 1
ATOM 2330 C C . PRO A 1 293 ? 3.148 8.031 17.094 1 64.19 293 PRO A C 1
ATOM 2332 O O . PRO A 1 293 ? 2.045 8.5 17.375 1 64.19 293 PRO A O 1
ATOM 2335 N N . ILE A 1 294 ? 3.789 7.238 17.875 1 68.56 294 ILE A N 1
ATOM 2336 C CA . ILE A 1 294 ? 3.285 6.859 19.188 1 68.56 294 ILE A CA 1
ATOM 2337 C C . ILE A 1 294 ? 4.289 7.266 20.266 1 68.56 294 ILE A C 1
ATOM 2339 O O . ILE A 1 294 ? 5.504 7.137 20.078 1 68.56 294 ILE A O 1
ATOM 2343 N N . ALA A 1 295 ? 3.717 7.734 21.328 1 69 295 ALA A N 1
ATOM 2344 C CA . ALA A 1 295 ? 4.574 8.172 22.422 1 69 295 ALA A CA 1
ATOM 2345 C C . ALA A 1 295 ? 5.414 7.02 22.969 1 69 295 ALA A C 1
ATOM 2347 O O . ALA A 1 295 ? 4.926 5.895 23.094 1 69 295 ALA A O 1
ATOM 2348 N N . GLY A 1 296 ? 6.727 7.234 23.125 1 71 296 GLY A N 1
ATOM 2349 C CA . GLY A 1 296 ? 7.602 6.227 23.703 1 71 296 GLY A CA 1
ATOM 2350 C C . GLY A 1 296 ? 8.469 5.527 22.672 1 71 296 GLY A C 1
ATOM 2351 O O . GLY A 1 296 ? 9.359 4.754 23.016 1 71 296 GLY A O 1
ATOM 2352 N N . MET A 1 297 ? 8.133 5.848 21.5 1 77.81 297 MET A N 1
ATOM 2353 C CA . MET A 1 297 ? 8.922 5.203 20.453 1 77.81 297 MET A CA 1
ATOM 2354 C C . MET A 1 297 ? 10.227 5.957 20.219 1 77.81 297 MET A C 1
ATOM 2356 O O . MET A 1 297 ? 10.242 7.191 20.219 1 77.81 297 MET A O 1
ATOM 2360 N N . SER A 1 298 ? 11.344 5.195 20.234 1 84.44 298 SER A N 1
ATOM 2361 C CA . SER A 1 298 ? 12.672 5.703 19.906 1 84.44 298 SER A CA 1
ATOM 2362 C C . SER A 1 298 ? 13.375 4.805 18.891 1 84.44 298 SER A C 1
ATOM 2364 O O . SER A 1 298 ? 12.867 3.736 18.547 1 84.44 298 SER A O 1
ATOM 2366 N N . LEU A 1 299 ? 14.469 5.359 18.406 1 86.88 299 LEU A N 1
ATOM 2367 C CA . LEU A 1 299 ? 15.203 4.59 17.406 1 86.88 299 LEU A CA 1
ATOM 2368 C C . LEU A 1 299 ? 15.641 3.242 17.969 1 86.88 299 LEU A C 1
ATOM 2370 O O . LEU A 1 299 ? 15.375 2.197 17.375 1 86.88 299 LEU A O 1
ATOM 2374 N N . PRO A 1 300 ? 16.281 3.195 19.109 1 89.5 300 PRO A N 1
ATOM 2375 C CA . PRO A 1 300 ? 16.672 1.89 19.656 1 89.5 300 PRO A CA 1
ATOM 2376 C C . PRO A 1 300 ? 15.469 0.993 19.938 1 89.5 300 PRO A C 1
ATOM 2378 O O . PRO A 1 300 ? 15.555 -0.228 19.797 1 89.5 300 PRO A O 1
ATOM 2381 N N . PHE A 1 301 ? 14.422 1.577 20.328 1 90.62 301 PHE A N 1
ATOM 2382 C CA . PHE A 1 301 ? 13.211 0.809 20.578 1 90.62 301 PHE A CA 1
ATOM 2383 C C . PHE A 1 301 ? 12.711 0.156 19.297 1 90.62 301 PHE A C 1
ATOM 2385 O O . PHE A 1 301 ? 12.461 -1.052 19.266 1 90.62 301 PHE A O 1
ATOM 2392 N N . SER A 1 302 ? 12.492 0.976 18.312 1 92.19 302 SER A N 1
ATOM 2393 C CA . SER A 1 302 ? 11.984 0.459 17.047 1 92.19 302 SER A CA 1
ATOM 2394 C C . SER A 1 302 ? 12.922 -0.596 16.469 1 92.19 302 SER A C 1
ATOM 2396 O O . SER A 1 302 ? 12.469 -1.589 15.891 1 92.19 302 SER A O 1
ATOM 2398 N N . LEU A 1 303 ? 14.242 -0.402 16.609 1 94.44 303 LEU A N 1
ATOM 2399 C CA . LEU A 1 303 ? 15.219 -1.381 16.125 1 94.44 303 LEU A CA 1
ATOM 2400 C C . LEU A 1 303 ? 15.07 -2.701 16.875 1 94.44 303 LEU A C 1
ATOM 2402 O O . LEU A 1 303 ? 15.148 -3.773 16.281 1 94.44 303 LEU A O 1
ATOM 2406 N N . THR A 1 304 ? 14.844 -2.592 18.125 1 95.31 304 THR A N 1
ATOM 2407 C CA . THR A 1 304 ? 14.711 -3.787 18.938 1 95.31 304 THR A CA 1
ATOM 2408 C C . THR A 1 304 ? 13.43 -4.543 18.594 1 95.31 304 THR A C 1
ATOM 2410 O O . THR A 1 304 ? 13.445 -5.77 18.469 1 95.31 304 THR A O 1
ATOM 2413 N N . VAL A 1 305 ? 12.391 -3.812 18.453 1 95 305 VAL A N 1
ATOM 2414 C CA . VAL A 1 305 ? 11.117 -4.445 18.094 1 95 305 VAL A CA 1
ATOM 2415 C C . VAL A 1 305 ? 11.25 -5.164 16.766 1 95 305 VAL A C 1
ATOM 2417 O O . VAL A 1 305 ? 10.828 -6.316 16.625 1 95 305 VAL A O 1
ATOM 2420 N N . LEU A 1 306 ? 11.797 -4.496 15.797 1 96.75 306 LEU A N 1
ATOM 2421 C CA . LEU A 1 306 ? 11.977 -5.105 14.484 1 96.75 306 LEU A CA 1
ATOM 2422 C C . LEU A 1 306 ? 12.898 -6.316 14.562 1 96.75 306 LEU A C 1
ATOM 2424 O O . LEU A 1 306 ? 12.664 -7.324 13.891 1 96.75 306 LEU A O 1
ATOM 2428 N N . ALA A 1 307 ? 13.914 -6.188 15.391 1 97.06 307 ALA A N 1
ATOM 2429 C CA . ALA A 1 307 ? 14.836 -7.301 15.562 1 97.06 307 ALA A CA 1
ATOM 2430 C C . ALA A 1 307 ? 14.133 -8.516 16.172 1 97.06 307 ALA A C 1
ATOM 2432 O O . ALA A 1 307 ? 14.391 -9.648 15.773 1 97.06 307 ALA A O 1
ATOM 2433 N N . ILE A 1 308 ? 13.305 -8.289 17.078 1 97.44 308 ILE A N 1
ATOM 2434 C CA . ILE A 1 308 ? 12.57 -9.367 17.719 1 97.44 308 ILE A CA 1
ATOM 2435 C C . ILE A 1 308 ? 11.641 -10.039 16.703 1 97.44 308 ILE A C 1
ATOM 2437 O O . ILE A 1 308 ? 11.578 -11.266 16.625 1 97.44 308 ILE A O 1
ATOM 2441 N N . TRP A 1 309 ? 10.945 -9.25 15.953 1 97.12 309 TRP A N 1
ATOM 2442 C CA . TRP A 1 309 ? 10.062 -9.797 14.93 1 97.12 309 TRP A CA 1
ATOM 2443 C C . TRP A 1 309 ? 10.859 -10.594 13.898 1 97.12 309 TRP A C 1
ATOM 2445 O O . TRP A 1 309 ? 10.406 -11.648 13.438 1 97.12 309 TRP A O 1
ATOM 2455 N N . ALA A 1 310 ? 11.969 -10.062 13.547 1 97.19 310 ALA A N 1
ATOM 2456 C CA . ALA A 1 310 ? 12.828 -10.773 12.602 1 97.19 310 ALA A CA 1
ATOM 2457 C C . ALA A 1 310 ? 13.289 -12.109 13.18 1 97.19 310 ALA A C 1
ATOM 2459 O O . ALA A 1 310 ? 13.266 -13.133 12.492 1 97.19 310 ALA A O 1
ATOM 2460 N N . ALA A 1 311 ? 13.68 -12.102 14.414 1 97.38 311 ALA A N 1
ATOM 2461 C CA . ALA A 1 311 ? 14.141 -13.32 15.086 1 97.38 311 ALA A CA 1
ATOM 2462 C C . ALA A 1 311 ? 13.023 -14.359 15.164 1 97.38 311 ALA A C 1
ATOM 2464 O O . ALA A 1 311 ? 13.242 -15.539 14.875 1 97.38 311 ALA A O 1
ATOM 2465 N N . ILE A 1 312 ? 11.883 -13.922 15.5 1 97.06 312 ILE A N 1
ATOM 2466 C CA . ILE A 1 312 ? 10.734 -14.812 15.586 1 97.06 312 ILE A CA 1
ATOM 2467 C C . ILE A 1 312 ? 10.438 -15.398 14.211 1 97.06 312 ILE A C 1
ATOM 2469 O O . ILE A 1 312 ? 10.148 -16.594 14.086 1 97.06 312 ILE A O 1
ATOM 2473 N N . SER A 1 313 ? 10.484 -14.586 13.25 1 96.69 313 SER A N 1
ATOM 2474 C CA . SER A 1 313 ? 10.211 -15.039 11.891 1 96.69 313 SER A CA 1
ATOM 2475 C C . SER A 1 313 ? 11.203 -16.109 11.453 1 96.69 313 SER A C 1
ATOM 2477 O O . SER A 1 313 ? 10.828 -17.078 10.797 1 96.69 313 SER A O 1
ATOM 2479 N N . ILE A 1 314 ? 12.461 -15.938 11.812 1 96.25 314 ILE A N 1
ATOM 2480 C CA . ILE A 1 314 ? 13.484 -16.922 11.453 1 96.25 314 ILE A CA 1
ATOM 2481 C C . ILE A 1 314 ? 13.211 -18.234 12.172 1 96.25 314 ILE A C 1
ATOM 2483 O O . ILE A 1 314 ? 13.234 -19.297 11.547 1 96.25 314 ILE A O 1
ATOM 2487 N N . VAL A 1 315 ? 12.891 -18.156 13.398 1 96.44 315 VAL A N 1
ATOM 2488 C CA . VAL A 1 315 ? 12.672 -19.359 14.211 1 96.44 315 VAL A CA 1
ATOM 2489 C C . VAL A 1 315 ? 11.445 -20.109 13.695 1 96.44 315 VAL A C 1
ATOM 2491 O O . VAL A 1 315 ? 11.5 -21.328 13.484 1 96.44 315 VAL A O 1
ATOM 2494 N N . VAL A 1 316 ? 10.438 -19.438 13.438 1 95.5 316 VAL A N 1
ATOM 2495 C CA . VAL A 1 316 ? 9.203 -20.062 12.977 1 95.5 316 VAL A CA 1
ATOM 2496 C C . VAL A 1 316 ? 9.414 -20.672 11.594 1 95.5 316 VAL A C 1
ATOM 2498 O O . VAL A 1 316 ? 8.953 -21.781 11.32 1 95.5 316 VAL A O 1
ATOM 2501 N N . SER A 1 317 ? 10.047 -19.938 10.734 1 94.38 317 SER A N 1
ATOM 2502 C CA . SER A 1 317 ? 10.297 -20.438 9.391 1 94.38 317 SER A CA 1
ATOM 2503 C C . SER A 1 317 ? 11.117 -21.734 9.43 1 94.38 317 SER A C 1
ATOM 2505 O O . SER A 1 317 ? 10.82 -22.688 8.719 1 94.38 317 SER A O 1
ATOM 2507 N N . PHE A 1 318 ? 12.102 -21.812 10.281 1 93.75 318 PHE A N 1
ATOM 2508 C CA . PHE A 1 318 ? 12.94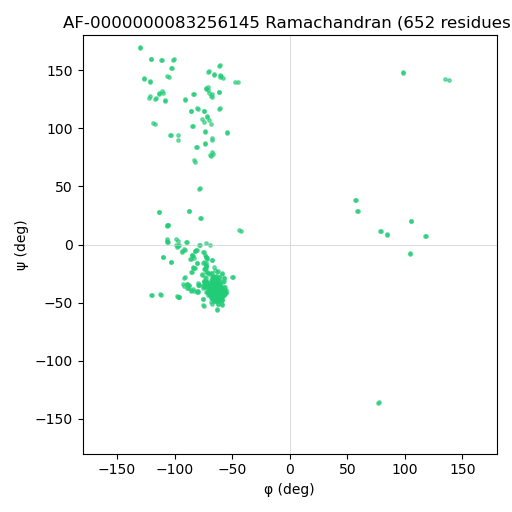5 -23 10.383 1 93.75 318 PHE A CA 1
ATOM 2509 C C . PHE A 1 318 ? 12.164 -24.156 10.992 1 93.75 318 PHE A C 1
ATOM 2511 O O . PHE A 1 318 ? 12.289 -25.297 10.539 1 93.75 318 PHE A O 1
ATOM 2518 N N . LEU A 1 319 ? 11.352 -23.906 11.938 1 93.69 319 LEU A N 1
ATOM 2519 C CA . LEU A 1 319 ? 10.594 -24.953 12.609 1 93.69 319 LEU A CA 1
ATOM 2520 C C . LEU A 1 319 ? 9.547 -25.547 11.672 1 93.69 319 LEU A C 1
ATOM 2522 O O . LEU A 1 319 ? 9.383 -26.766 11.617 1 93.69 319 LEU A O 1
ATOM 2526 N N . VAL A 1 320 ? 8.953 -24.734 10.93 1 91.19 320 VAL A N 1
ATOM 2527 C CA . VAL A 1 320 ? 7.867 -25.203 10.07 1 91.19 320 VAL A CA 1
ATOM 2528 C C . VAL A 1 320 ? 8.445 -25.859 8.812 1 91.19 320 VAL A C 1
ATOM 2530 O O . VAL A 1 320 ? 7.965 -26.906 8.375 1 91.19 320 VAL A O 1
ATOM 2533 N N . PHE A 1 321 ? 9.414 -25.328 8.273 1 88.5 321 PHE A N 1
ATOM 2534 C CA . PHE A 1 321 ? 10.008 -25.859 7.051 1 88.5 321 PHE A CA 1
ATOM 2535 C C . PHE A 1 321 ? 10.641 -27.219 7.297 1 88.5 321 PHE A C 1
ATOM 2537 O O . PHE A 1 321 ? 10.586 -28.094 6.438 1 88.5 321 PHE A O 1
ATOM 2544 N N . THR A 1 322 ? 11.227 -27.375 8.406 1 87.12 322 THR A N 1
ATOM 2545 C CA . THR A 1 322 ? 11.906 -28.641 8.711 1 87.12 322 THR A CA 1
ATOM 2546 C C . THR A 1 322 ? 10.891 -29.719 9.078 1 87.12 322 THR A C 1
ATOM 2548 O O . THR A 1 322 ? 11.141 -30.906 8.867 1 87.12 322 THR A O 1
ATOM 2551 N N . LYS A 1 323 ? 9.766 -29.312 9.555 1 84 323 LYS A N 1
ATOM 2552 C CA . LYS A 1 323 ? 8.758 -30.281 9.961 1 84 323 LYS A CA 1
ATOM 2553 C C . LYS A 1 323 ? 7.805 -30.609 8.82 1 84 323 LYS A C 1
ATOM 2555 O O . LYS A 1 323 ? 7.031 -31.562 8.898 1 84 323 LYS A O 1
ATOM 2560 N N . GLN A 1 324 ? 7.605 -29.766 7.961 1 73.81 324 GLN A N 1
ATOM 2561 C CA . GLN A 1 324 ? 6.637 -29.938 6.887 1 73.81 324 GLN A CA 1
ATOM 2562 C C . GLN A 1 324 ? 6.906 -31.234 6.121 1 73.81 324 GLN A C 1
ATOM 2564 O O . GLN A 1 324 ? 8.039 -31.5 5.707 1 73.81 324 GLN A O 1
ATOM 2569 N N . ASP A 1 325 ? 6.137 -32.406 6.5 1 58.31 325 ASP A N 1
ATOM 2570 C CA . ASP A 1 325 ? 6.09 -33.625 5.688 1 58.31 325 ASP A CA 1
ATOM 2571 C C . ASP A 1 325 ? 5.359 -33.375 4.371 1 58.31 325 ASP A C 1
ATOM 2573 O O . ASP A 1 325 ? 4.27 -32.781 4.359 1 58.31 325 ASP A O 1
ATOM 2577 N N . ILE A 1 326 ? 5.973 -32.812 3.445 1 52 326 ILE A N 1
ATOM 2578 C CA . ILE A 1 326 ? 5.344 -32.469 2.172 1 52 326 ILE A CA 1
ATOM 2579 C C . ILE A 1 326 ? 4.492 -33.656 1.694 1 52 326 ILE A C 1
ATOM 2581 O O . ILE A 1 326 ? 4.051 -33.656 0.542 1 52 326 ILE A O 1
ATOM 2585 N N . LEU A 1 327 ? 4.18 -34.625 2.365 1 46.44 327 LEU A N 1
ATOM 2586 C CA . LEU A 1 327 ? 3.393 -35.719 1.804 1 46.44 327 LEU A CA 1
ATOM 2587 C C . LEU A 1 327 ? 1.988 -35.25 1.444 1 46.44 327 LEU A C 1
ATOM 2589 O O . LEU A 1 327 ? 1.196 -36.031 0.887 1 46.44 327 LEU A O 1
ATOM 2593 N N . ASN A 1 328 ? 1.417 -34.125 1.966 1 39.62 328 ASN A N 1
ATOM 2594 C CA . ASN A 1 328 ? 0.026 -34.125 1.525 1 39.62 328 ASN A CA 1
ATOM 2595 C C . ASN A 1 328 ? -0.115 -33.594 0.106 1 39.62 328 ASN A C 1
ATOM 2597 O O . ASN A 1 328 ? 0.55 -32.625 -0.262 1 39.62 328 ASN A O 1
ATOM 2601 N N . MET B 1 1 ? -25.062 -17.062 -26.141 1 49.69 1 MET B N 1
ATOM 2602 C CA . MET B 1 1 ? -25.281 -16.641 -24.75 1 49.69 1 MET B CA 1
ATOM 2603 C C . MET B 1 1 ? -25.406 -17.859 -23.844 1 49.69 1 MET B C 1
ATOM 2605 O O . MET B 1 1 ? -25.047 -17.797 -22.672 1 49.69 1 MET B O 1
ATOM 2609 N N . ASP B 1 2 ? -25.859 -18.969 -24.438 1 57.34 2 ASP B N 1
ATOM 2610 C CA . ASP B 1 2 ? -26.188 -20.188 -23.719 1 57.34 2 ASP B CA 1
ATOM 2611 C C . ASP B 1 2 ? -24.938 -20.906 -23.25 1 57.34 2 ASP B C 1
ATOM 2613 O O . ASP B 1 2 ? -24.953 -21.594 -22.219 1 57.34 2 ASP B O 1
ATOM 2617 N N . ARG B 1 3 ? -23.844 -20.5 -23.844 1 74.5 3 ARG B N 1
ATOM 2618 C CA . ARG B 1 3 ? -22.625 -21.25 -23.516 1 74.5 3 ARG B CA 1
ATOM 2619 C C . ARG B 1 3 ? -21.719 -20.438 -22.609 1 74.5 3 ARG B C 1
ATOM 2621 O O . ARG B 1 3 ? -20.719 -20.969 -22.094 1 74.5 3 ARG B O 1
ATOM 2628 N N . LEU B 1 4 ? -22.297 -19.188 -22.266 1 83.88 4 LEU B N 1
ATOM 2629 C CA . LEU B 1 4 ? -21.469 -18.312 -21.453 1 83.88 4 LEU B CA 1
ATOM 2630 C C . LEU B 1 4 ? -21.688 -18.578 -19.969 1 83.88 4 LEU B C 1
ATOM 2632 O O . LEU B 1 4 ? -20.75 -18.516 -19.172 1 83.88 4 LEU B O 1
ATOM 2636 N N . LEU B 1 5 ? -22.891 -18.922 -19.625 1 86.31 5 LEU B N 1
ATOM 2637 C CA . LEU B 1 5 ? -23.25 -19.078 -18.219 1 86.31 5 LEU B CA 1
ATOM 2638 C C . LEU B 1 5 ? -22.469 -20.234 -17.594 1 86.31 5 LEU B C 1
ATOM 2640 O O . LEU B 1 5 ? -21.906 -20.094 -16.516 1 86.31 5 LEU B O 1
ATOM 2644 N N . PRO B 1 6 ? -22.359 -21.344 -18.375 1 86.56 6 PRO B N 1
ATOM 2645 C CA . PRO B 1 6 ? -21.547 -22.422 -17.812 1 86.56 6 PRO B CA 1
ATOM 2646 C C . PRO B 1 6 ? -20.078 -22.047 -17.656 1 86.56 6 PRO B C 1
ATOM 2648 O O . PRO B 1 6 ? -19.406 -22.484 -16.719 1 86.56 6 PRO B O 1
ATOM 2651 N N . LEU B 1 7 ? -19.641 -21.281 -18.453 1 87 7 LEU B N 1
ATOM 2652 C CA . LEU B 1 7 ? -18.25 -20.828 -18.375 1 87 7 LEU B CA 1
ATOM 2653 C C . LEU B 1 7 ? -18.047 -19.938 -17.156 1 87 7 LEU B C 1
ATOM 2655 O O . LEU B 1 7 ? -17.047 -20.062 -16.453 1 87 7 LEU B O 1
ATOM 2659 N N . VAL B 1 8 ? -18.938 -19.094 -16.938 1 88.69 8 VAL B N 1
ATOM 2660 C CA . VAL B 1 8 ? -18.875 -18.188 -15.789 1 88.69 8 VAL B CA 1
ATOM 2661 C C . VAL B 1 8 ? -18.969 -19 -14.492 1 88.69 8 VAL B C 1
ATOM 2663 O O . VAL B 1 8 ? -18.25 -18.734 -13.539 1 88.69 8 VAL B O 1
ATOM 2666 N N . GLN B 1 9 ? -19.844 -19.922 -14.5 1 89.19 9 GLN B N 1
ATOM 2667 C CA . GLN B 1 9 ? -20.016 -20.75 -13.32 1 89.19 9 GLN B CA 1
ATOM 2668 C C . GLN B 1 9 ? -18.734 -21.531 -13.023 1 89.19 9 GLN B C 1
ATOM 2670 O O . GLN B 1 9 ? -18.344 -21.672 -11.859 1 89.19 9 GLN B O 1
ATOM 2675 N N . ASN B 1 10 ? -18.156 -21.969 -14.039 1 84.5 10 ASN B N 1
ATOM 2676 C CA . ASN B 1 10 ? -16.906 -22.688 -13.875 1 84.5 10 ASN B CA 1
ATOM 2677 C C . ASN B 1 10 ? -15.797 -21.797 -13.328 1 84.5 10 ASN B C 1
ATOM 2679 O O . ASN B 1 10 ? -15.023 -22.203 -12.461 1 84.5 10 ASN B O 1
ATOM 2683 N N . GLU B 1 11 ? -15.75 -20.656 -13.812 1 86.88 11 GLU B N 1
ATOM 2684 C CA . GLU B 1 11 ? -14.734 -19.719 -13.344 1 86.88 11 GLU B CA 1
ATOM 2685 C C . GLU B 1 11 ? -14.984 -19.312 -11.891 1 86.88 11 GLU B C 1
ATOM 2687 O O . GLU B 1 11 ? -14.039 -19.172 -11.109 1 86.88 11 GLU B O 1
ATOM 2692 N N . THR B 1 12 ? -16.219 -19.094 -11.594 1 87.5 12 THR B N 1
ATOM 2693 C CA . THR B 1 12 ? -16.578 -18.734 -10.219 1 87.5 12 THR B CA 1
ATOM 2694 C C . THR B 1 12 ? -16.219 -19.875 -9.266 1 87.5 12 THR B C 1
ATOM 2696 O O . THR B 1 12 ? -15.727 -19.641 -8.164 1 87.5 12 THR B O 1
ATOM 2699 N N . LEU B 1 13 ? -16.438 -21.047 -9.68 1 86.38 13 LEU B N 1
ATOM 2700 C CA . LEU B 1 13 ? -16.125 -22.219 -8.859 1 86.38 13 LEU B CA 1
ATOM 2701 C C . LEU B 1 13 ? -14.609 -22.391 -8.719 1 86.38 13 LEU B C 1
ATOM 2703 O O . LEU B 1 13 ? -14.133 -22.812 -7.664 1 86.38 13 LEU B O 1
ATOM 2707 N N . LYS B 1 14 ? -13.945 -22.094 -9.734 1 83.5 14 LYS B N 1
ATOM 2708 C CA . LYS B 1 14 ? -12.492 -22.172 -9.703 1 83.5 14 LYS B CA 1
ATOM 2709 C C . LYS B 1 14 ? -11.914 -21.219 -8.664 1 83.5 14 LYS B C 1
ATOM 2711 O O . LYS B 1 14 ? -11.023 -21.578 -7.898 1 83.5 14 LYS B O 1
ATOM 2716 N N . ILE B 1 15 ? -12.422 -20.078 -8.672 1 82.94 15 ILE B N 1
ATOM 2717 C CA . ILE B 1 15 ? -11.953 -19.062 -7.734 1 82.94 15 ILE B CA 1
ATOM 2718 C C . ILE B 1 15 ? -12.289 -19.5 -6.305 1 82.94 15 ILE B C 1
ATOM 2720 O O . ILE B 1 15 ? -11.469 -19.328 -5.395 1 82.94 15 ILE B O 1
ATOM 2724 N N . TRP B 1 16 ? -13.453 -20.031 -6.129 1 82.44 16 TRP B N 1
ATOM 2725 C CA . TRP B 1 16 ? -13.891 -20.516 -4.824 1 82.44 16 TRP B CA 1
ATOM 2726 C C . TRP B 1 16 ? -13.016 -21.672 -4.355 1 82.44 16 TRP B C 1
ATOM 2728 O O . TRP B 1 16 ? -12.633 -21.734 -3.186 1 82.44 16 TRP B O 1
ATOM 2738 N N . ARG B 1 17 ? -12.641 -22.516 -5.258 1 79.44 17 ARG B N 1
ATOM 2739 C CA . ARG B 1 17 ? -11.883 -23.719 -4.926 1 79.44 17 ARG B CA 1
ATOM 2740 C C . ARG B 1 17 ? -10.438 -23.375 -4.582 1 79.44 17 ARG B C 1
ATOM 2742 O O . ARG B 1 17 ? -9.805 -24.062 -3.764 1 79.44 17 ARG B O 1
ATOM 2749 N N . LYS B 1 18 ? -9.969 -22.406 -5.191 1 78.56 18 LYS B N 1
ATOM 2750 C CA . LYS B 1 18 ? -8.594 -22 -4.934 1 78.56 18 LYS B CA 1
ATOM 2751 C C . LYS B 1 18 ? -8.484 -21.219 -3.625 1 78.56 18 LYS B C 1
ATOM 2753 O O . LYS B 1 18 ? -7.391 -20.812 -3.23 1 78.56 18 LYS B O 1
ATOM 2758 N N . LYS B 1 19 ? -9.617 -21.016 -2.914 1 82.69 19 LYS B N 1
ATOM 2759 C CA . LYS B 1 19 ? -9.703 -20.406 -1.585 1 82.69 19 LYS B CA 1
ATOM 2760 C C . LYS B 1 19 ? -9.133 -19 -1.583 1 82.69 19 LYS B C 1
ATOM 2762 O O . LYS B 1 19 ? -8.508 -18.578 -0.607 1 82.69 19 LYS B O 1
ATOM 2767 N N . ARG B 1 20 ? -9.258 -18.469 -2.732 1 83.44 20 ARG B N 1
ATOM 2768 C CA . ARG B 1 20 ? -8.758 -17.094 -2.85 1 83.44 20 ARG B CA 1
ATOM 2769 C C . ARG B 1 20 ? -9.609 -16.125 -2.039 1 83.44 20 ARG B C 1
ATOM 2771 O O . ARG B 1 20 ? -9.078 -15.234 -1.38 1 83.44 20 ARG B O 1
ATOM 2778 N N . PHE B 1 21 ? -10.875 -16.328 -2.131 1 88.06 21 PHE B N 1
ATOM 2779 C CA . PHE B 1 21 ? -11.781 -15.453 -1.408 1 88.06 21 PHE B CA 1
ATOM 2780 C C . PHE B 1 21 ? -11.648 -15.656 0.096 1 88.06 21 PHE B C 1
ATOM 2782 O O . PHE B 1 21 ? -11.836 -14.711 0.872 1 88.06 21 PHE B O 1
ATOM 2789 N N . TYR B 1 22 ? -11.203 -16.797 0.523 1 88 22 TYR B N 1
ATOM 2790 C CA . TYR B 1 22 ? -11.008 -17.078 1.941 1 88 22 TYR B CA 1
ATOM 2791 C C . TYR B 1 22 ? -9.867 -16.234 2.508 1 88 22 TYR B C 1
ATOM 2793 O O . TYR B 1 22 ? -9.93 -15.797 3.658 1 88 22 TYR B O 1
ATOM 2801 N N . VAL B 1 23 ? -8.883 -16.062 1.693 1 85.94 23 VAL B N 1
ATOM 2802 C CA . VAL B 1 23 ? -7.754 -15.234 2.115 1 85.94 23 VAL B CA 1
ATOM 2803 C C . VAL B 1 23 ? -8.227 -13.805 2.355 1 85.94 23 VAL B C 1
ATOM 2805 O O . VAL B 1 23 ? -7.828 -13.172 3.338 1 85.94 23 VAL B O 1
ATOM 2808 N N . VAL B 1 24 ? -9.07 -13.273 1.515 1 89.69 24 VAL B N 1
ATOM 2809 C CA . VAL B 1 24 ? -9.609 -11.93 1.628 1 89.69 24 VAL B CA 1
ATOM 2810 C C . VAL B 1 24 ? -10.414 -11.805 2.92 1 89.69 24 VAL B C 1
ATOM 2812 O O . VAL B 1 24 ? -10.242 -10.844 3.678 1 89.69 24 VAL B O 1
ATOM 2815 N N . VAL B 1 25 ? -11.25 -12.797 3.199 1 91.94 25 VAL B N 1
ATOM 2816 C CA . VAL B 1 25 ? -12.094 -12.781 4.391 1 91.94 25 VAL B CA 1
ATOM 2817 C C . VAL B 1 25 ? -11.227 -12.859 5.641 1 91.94 25 VAL B C 1
ATOM 2819 O O . VAL B 1 25 ? -11.492 -12.172 6.629 1 91.94 25 VAL B O 1
ATOM 2822 N N . LEU B 1 26 ? -10.211 -13.656 5.555 1 88.88 26 LEU B N 1
ATOM 2823 C CA . LEU B 1 26 ? -9.305 -13.805 6.691 1 88.88 26 LEU B CA 1
ATOM 2824 C C . LEU B 1 26 ? -8.594 -12.484 6.992 1 88.88 26 LEU B C 1
ATOM 2826 O O . LEU B 1 26 ? -8.477 -12.094 8.156 1 88.88 26 LEU B O 1
ATOM 2830 N N . VAL B 1 27 ? -8.148 -11.875 5.953 1 90 27 VAL B N 1
ATOM 2831 C CA . VAL B 1 27 ? -7.469 -10.594 6.117 1 90 27 VAL B CA 1
ATOM 2832 C C . VAL B 1 27 ? -8.422 -9.578 6.75 1 90 27 VAL B C 1
ATOM 2834 O O . VAL B 1 27 ? -8.039 -8.852 7.672 1 90 27 VAL B O 1
ATOM 2837 N N . LEU B 1 28 ? -9.664 -9.562 6.332 1 93.06 28 LEU B N 1
ATOM 2838 C CA . LEU B 1 28 ? -10.656 -8.625 6.855 1 93.06 28 LEU B CA 1
ATOM 2839 C C . LEU B 1 28 ? -10.977 -8.93 8.312 1 93.06 28 LEU B C 1
ATOM 2841 O O . LEU B 1 28 ? -11.062 -8.023 9.141 1 93.06 28 LEU B O 1
ATOM 2845 N N . ILE B 1 29 ? -11.117 -10.188 8.68 1 92.88 29 ILE B N 1
ATOM 2846 C CA . ILE B 1 29 ? -11.492 -10.602 10.023 1 92.88 29 ILE B CA 1
ATOM 2847 C C . ILE B 1 29 ? -10.383 -10.242 11.008 1 92.88 29 ILE B C 1
ATOM 2849 O O . ILE B 1 29 ? -10.648 -9.93 12.172 1 92.88 29 ILE B O 1
ATOM 2853 N N . ILE B 1 30 ? -9.195 -10.203 10.508 1 89.75 30 ILE B N 1
ATOM 2854 C CA . ILE B 1 30 ? -8.062 -9.891 11.383 1 89.75 30 ILE B CA 1
ATOM 2855 C C . ILE B 1 30 ? -7.898 -8.375 11.484 1 89.75 30 ILE B C 1
ATOM 2857 O O . ILE B 1 30 ? -7.68 -7.848 12.578 1 89.75 30 ILE B O 1
ATOM 2861 N N . LEU B 1 31 ? -8.078 -7.703 10.43 1 88.88 31 LEU B N 1
ATOM 2862 C CA . LEU B 1 31 ? -7.77 -6.277 10.367 1 88.88 31 LEU B CA 1
ATOM 2863 C C . LEU B 1 31 ? -8.883 -5.453 11.008 1 88.88 31 LEU B C 1
ATOM 2865 O O . LEU B 1 31 ? -8.617 -4.469 11.703 1 88.88 31 LEU B O 1
ATOM 2869 N N . ILE B 1 32 ? -10.148 -5.801 10.789 1 91.06 32 ILE B N 1
ATOM 2870 C CA . ILE B 1 32 ? -11.281 -4.988 11.219 1 91.06 32 ILE B CA 1
ATOM 2871 C C . ILE B 1 32 ? -11.289 -4.883 12.742 1 91.06 32 ILE B C 1
ATOM 2873 O O . ILE B 1 32 ? -11.422 -3.789 13.297 1 91.06 32 ILE B O 1
ATOM 2877 N N . PRO B 1 33 ? -11.055 -6.027 13.477 1 90.5 33 PRO B N 1
ATOM 2878 C CA . PRO B 1 33 ? -11.008 -5.895 14.938 1 90.5 33 PRO B CA 1
ATOM 2879 C C . PRO B 1 33 ? -9.859 -5.012 15.414 1 90.5 33 PRO B C 1
ATOM 2881 O O . PRO B 1 33 ? -9.992 -4.305 16.422 1 90.5 33 PRO B O 1
ATOM 2884 N N . ILE B 1 34 ? -8.82 -5.047 14.789 1 88.31 34 ILE B N 1
ATOM 2885 C CA . ILE B 1 34 ? -7.664 -4.23 15.156 1 88.31 34 ILE B CA 1
ATOM 2886 C C . ILE B 1 34 ? -8.016 -2.752 15.031 1 88.31 34 ILE B C 1
ATOM 2888 O O . ILE B 1 34 ? -7.754 -1.964 15.938 1 88.31 34 ILE B O 1
ATOM 2892 N N . PHE B 1 35 ? -8.633 -2.363 13.969 1 86.75 35 PHE B N 1
ATOM 2893 C CA . PHE B 1 35 ? -8.992 -0.971 13.734 1 86.75 35 PHE B CA 1
ATOM 2894 C C . PHE B 1 35 ? -10.125 -0.543 14.656 1 86.75 35 PHE B C 1
ATOM 2896 O O . PHE B 1 35 ? -10.195 0.615 15.078 1 86.75 35 PHE B O 1
ATOM 2903 N N . THR B 1 36 ? -11.008 -1.482 14.906 1 87.62 36 THR B N 1
ATOM 2904 C CA . THR B 1 36 ? -12.094 -1.185 15.828 1 87.62 36 THR B CA 1
ATOM 2905 C C . THR B 1 36 ? -11.555 -0.913 17.234 1 87.62 36 THR B C 1
ATOM 2907 O O . THR B 1 36 ? -12 0.017 17.906 1 87.62 36 THR B O 1
ATOM 2910 N N . TYR B 1 37 ? -10.648 -1.718 17.625 1 86.88 37 TYR B N 1
ATOM 2911 C CA . TYR B 1 37 ? -10.031 -1.505 18.922 1 86.88 37 TYR B CA 1
ATOM 2912 C C . TYR B 1 37 ? -9.281 -0.179 18.969 1 86.88 37 TYR B C 1
ATOM 2914 O O . TYR B 1 37 ? -9.328 0.538 19.969 1 86.88 37 TYR B O 1
ATOM 2922 N N . ALA B 1 38 ? -8.594 0.143 17.984 1 82.94 38 ALA B N 1
ATOM 2923 C CA . ALA B 1 38 ? -7.879 1.416 17.891 1 82.94 38 ALA B CA 1
ATOM 2924 C C . ALA B 1 38 ? -8.844 2.592 18 1 82.94 38 ALA B C 1
ATOM 2926 O O . ALA B 1 38 ? -8.57 3.57 18.703 1 82.94 38 ALA B O 1
ATOM 2927 N N . GLN B 1 39 ? -9.867 2.527 17.312 1 81.75 39 GLN B N 1
ATOM 2928 C CA . GLN B 1 39 ? -10.859 3.596 17.328 1 81.75 39 GLN B CA 1
ATOM 2929 C C . GLN B 1 39 ? -11.516 3.715 18.703 1 81.75 39 GLN B C 1
ATOM 2931 O O . GLN B 1 39 ? -11.859 4.816 19.141 1 81.75 39 GLN B O 1
ATOM 2936 N N . MET B 1 40 ? -11.742 2.578 19.328 1 83.62 40 MET B N 1
ATOM 2937 C CA . MET B 1 40 ? -12.32 2.59 20.672 1 83.62 40 MET B CA 1
ATOM 2938 C C . MET B 1 40 ? -11.398 3.314 21.656 1 83.62 40 MET B C 1
ATOM 2940 O O . MET B 1 40 ? -11.859 4.098 22.484 1 83.62 40 MET B O 1
ATOM 2944 N N . ARG B 1 41 ? -10.156 3.098 21.562 1 79.94 41 ARG B N 1
ATOM 2945 C CA . ARG B 1 41 ? -9.195 3.756 22.438 1 79.94 41 ARG B CA 1
ATOM 2946 C C . ARG B 1 41 ? -9.164 5.258 22.188 1 79.94 41 ARG B C 1
ATOM 2948 O O . ARG B 1 41 ? -9.023 6.047 23.125 1 79.94 41 ARG B O 1
ATOM 2955 N N . ILE B 1 42 ? -9.289 5.684 20.984 1 76.19 42 ILE B N 1
ATOM 2956 C CA . ILE B 1 42 ? -9.328 7.098 20.625 1 76.19 42 ILE B CA 1
ATOM 2957 C C . ILE B 1 42 ? -10.578 7.746 21.219 1 76.19 42 ILE B C 1
ATOM 2959 O O . ILE B 1 42 ? -10.516 8.844 21.766 1 76.19 42 ILE B O 1
ATOM 2963 N N . SER B 1 43 ? -11.656 7.09 21.094 1 75.38 43 SER B N 1
ATOM 2964 C CA . SER B 1 43 ? -12.906 7.621 21.625 1 75.38 43 SER B CA 1
ATOM 2965 C C . SER B 1 43 ? -12.859 7.746 23.141 1 75.38 43 SER B C 1
ATOM 2967 O O . SER B 1 43 ? -13.383 8.711 23.703 1 75.38 43 SER B O 1
ATOM 2969 N N . GLN B 1 44 ? -12.258 6.785 23.719 1 76.69 44 GLN B N 1
ATOM 2970 C CA . GLN B 1 44 ? -12.133 6.824 25.172 1 76.69 44 GLN B CA 1
ATOM 2971 C C . GLN B 1 44 ? -11.219 7.969 25.609 1 76.69 44 GLN B C 1
ATOM 2973 O O . GLN B 1 44 ? -11.508 8.648 26.594 1 76.69 44 GLN B O 1
ATOM 2978 N N . THR B 1 45 ? -10.203 8.141 24.938 1 73.44 45 THR B N 1
ATOM 2979 C CA . THR B 1 45 ? -9.289 9.227 25.266 1 73.44 45 THR B CA 1
ATOM 2980 C C . THR B 1 45 ? -9.953 10.586 25.047 1 73.44 45 THR B C 1
ATOM 2982 O O . THR B 1 45 ? -9.773 11.508 25.828 1 73.44 45 THR B O 1
ATOM 2985 N N . ASN B 1 46 ? -10.664 10.727 23.953 1 70 46 ASN B N 1
ATOM 2986 C CA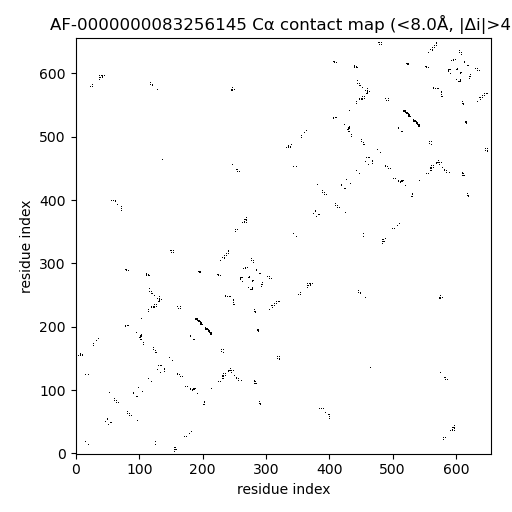 . ASN B 1 46 ? -11.383 11.961 23.672 1 70 46 ASN B CA 1
ATOM 2987 C C . ASN B 1 46 ? -12.461 12.234 24.719 1 70 46 ASN B C 1
ATOM 2989 O O . ASN B 1 46 ? -12.68 13.383 25.109 1 70 46 ASN B O 1
ATOM 2993 N N . ALA B 1 47 ? -13.117 11.227 25.141 1 71.62 47 ALA B N 1
ATOM 2994 C CA . ALA B 1 47 ? -14.148 11.375 26.156 1 71.62 47 ALA B CA 1
ATOM 2995 C C . ALA B 1 47 ? -13.547 11.812 27.484 1 71.62 47 ALA B C 1
ATOM 2997 O O . ALA B 1 47 ? -14.18 12.547 28.25 1 71.62 47 ALA B O 1
ATOM 2998 N N . GLN B 1 48 ? -12.383 11.383 27.719 1 72.75 48 GLN B N 1
ATOM 2999 C CA . GLN B 1 48 ? -11.711 11.758 28.953 1 72.75 48 GLN B CA 1
ATOM 3000 C C . GLN B 1 48 ? -11.234 13.211 28.906 1 72.75 48 GLN B C 1
ATOM 3002 O O . GLN B 1 48 ? -11.289 13.922 29.906 1 72.75 48 GLN B O 1
ATOM 3007 N N . ASN B 1 49 ? -10.82 13.656 27.75 1 68 49 ASN B N 1
ATOM 3008 C CA . ASN B 1 49 ? -10.281 15.008 27.594 1 68 49 ASN B CA 1
ATOM 3009 C C . ASN B 1 49 ? -11.391 16.031 27.406 1 68 49 ASN B C 1
ATOM 3011 O O . ASN B 1 49 ? -11.227 17.203 27.781 1 68 49 ASN B O 1
ATOM 3015 N N . PHE B 1 50 ? -12.367 15.594 26.672 1 66.06 50 PHE B N 1
ATOM 3016 C CA . PHE B 1 50 ? -13.461 16.516 26.375 1 66.06 50 PHE B CA 1
ATOM 3017 C C . PHE B 1 50 ? -14.773 15.969 26.922 1 66.06 50 PHE B C 1
ATOM 3019 O O . PHE B 1 50 ? -15.203 14.875 26.562 1 66.06 50 PHE B O 1
ATOM 3026 N N . LYS B 1 51 ? -15.227 16.484 27.953 1 66.44 51 LYS B N 1
ATOM 3027 C CA . LYS B 1 51 ? -16.484 16.016 28.547 1 66.44 51 LYS B CA 1
ATOM 3028 C C . LYS B 1 51 ? -17.656 16.234 27.594 1 66.44 51 LYS B C 1
ATOM 3030 O O . LYS B 1 51 ? -18.562 15.414 27.531 1 66.44 51 LYS B O 1
ATOM 3035 N N . ASP B 1 52 ? -17.641 17.422 26.812 1 75.5 52 ASP B N 1
ATOM 3036 C CA . ASP B 1 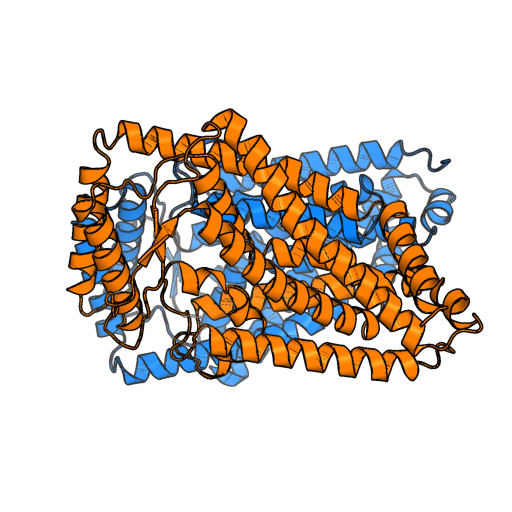52 ? -18.688 17.75 25.844 1 75.5 52 ASP B CA 1
ATOM 3037 C C . ASP B 1 52 ? -18.141 17.812 24.438 1 75.5 52 ASP B C 1
ATOM 3039 O O . ASP B 1 52 ? -17.109 18.453 24.188 1 75.5 52 ASP B O 1
ATOM 3043 N N . TRP B 1 53 ? -18.781 17.016 23.562 1 76.94 53 TRP B N 1
ATOM 3044 C CA . TRP B 1 53 ? -18.328 16.953 22.172 1 76.94 53 TRP B CA 1
ATOM 3045 C C . TRP B 1 53 ? -18.391 18.344 21.531 1 76.94 53 TRP B C 1
ATOM 3047 O O . TRP B 1 53 ? -17.625 18.625 20.609 1 76.94 53 TRP B O 1
ATOM 3057 N N . ARG B 1 54 ? -19.25 19.25 22.016 1 79.75 54 ARG B N 1
ATOM 3058 C CA . ARG B 1 54 ? -19.375 20.594 21.453 1 79.75 54 ARG B CA 1
ATOM 3059 C C . ARG B 1 54 ? -18.094 21.406 21.672 1 79.75 54 ARG B C 1
ATOM 3061 O O . ARG B 1 54 ? -17.703 22.172 20.797 1 79.75 54 ARG B O 1
ATOM 3068 N N . ASN B 1 55 ? -17.484 21.141 22.766 1 76.75 55 ASN B N 1
ATOM 3069 C CA . ASN B 1 55 ? -16.234 21.844 23.062 1 76.75 55 ASN B CA 1
ATOM 3070 C C . ASN B 1 55 ? -15.094 21.375 22.156 1 76.75 55 ASN B C 1
ATOM 3072 O O . ASN B 1 55 ? -14.258 22.172 21.734 1 76.75 55 ASN B O 1
ATOM 3076 N N . GLN B 1 56 ? -15.188 20.094 21.875 1 74.44 56 GLN B N 1
ATOM 3077 C CA . GLN B 1 56 ? -14.18 19.562 20.969 1 74.44 56 GLN B CA 1
ATOM 3078 C C . GLN B 1 56 ? -14.328 20.172 19.578 1 74.44 56 GLN B C 1
ATOM 3080 O O . GLN B 1 56 ? -13.328 20.547 18.953 1 74.44 56 GLN B O 1
ATOM 3085 N N . VAL B 1 57 ? -15.523 20.234 19.125 1 78.25 57 VAL B N 1
ATOM 3086 C CA . VAL B 1 57 ? -15.797 20.766 17.797 1 78.25 57 VAL B CA 1
ATOM 3087 C C . VAL B 1 57 ? -15.477 22.266 17.75 1 78.25 57 VAL B C 1
ATOM 3089 O O . VAL B 1 57 ? -14.914 22.75 16.781 1 78.25 57 VAL B O 1
ATOM 3092 N N . MET B 1 58 ? -15.836 23 18.812 1 78.31 58 MET B N 1
ATOM 3093 C CA . MET B 1 58 ? -15.555 24.422 18.875 1 78.31 58 MET B CA 1
ATOM 3094 C C . MET B 1 58 ? -14.055 24.688 18.891 1 78.31 58 MET B C 1
ATOM 3096 O O . MET B 1 58 ? -13.578 25.609 18.234 1 78.31 58 MET B O 1
ATOM 3100 N N . ASN B 1 59 ? -13.367 23.859 19.516 1 73.5 59 ASN B N 1
ATOM 3101 C CA . ASN B 1 59 ? -11.914 23.984 19.547 1 73.5 59 ASN B CA 1
ATOM 3102 C C . ASN B 1 59 ? -11.297 23.688 18.172 1 73.5 59 ASN B C 1
ATOM 3104 O O . ASN B 1 59 ? -10.344 24.344 17.766 1 73.5 59 ASN B O 1
ATOM 3108 N N . GLN B 1 60 ? -11.836 22.703 17.547 1 74.81 60 GLN B N 1
ATOM 3109 C CA . GLN B 1 60 ? -11.367 22.391 16.203 1 74.81 60 GLN B CA 1
ATOM 3110 C C . GLN B 1 60 ? -11.625 23.547 15.234 1 74.81 60 GLN B C 1
ATOM 3112 O O . GLN B 1 60 ? -10.789 23.844 14.391 1 74.81 60 GLN B O 1
ATOM 3117 N N . ILE B 1 61 ? -12.781 24.172 15.383 1 79.12 61 ILE B N 1
ATOM 3118 C CA . ILE B 1 61 ? -13.141 25.312 14.531 1 79.12 61 ILE B CA 1
ATOM 3119 C C . ILE B 1 61 ? -12.172 26.469 14.773 1 79.12 61 ILE B C 1
ATOM 3121 O O . ILE B 1 61 ? -11.695 27.094 13.828 1 79.12 61 ILE B O 1
ATOM 3125 N N . ASN B 1 62 ? -11.867 26.75 15.961 1 73.06 62 ASN B N 1
ATOM 3126 C CA . ASN B 1 62 ? -10.945 27.812 16.312 1 73.06 62 ASN B CA 1
ATOM 3127 C C . ASN B 1 62 ? -9.547 27.547 15.758 1 73.06 62 ASN B C 1
ATOM 3129 O O . ASN B 1 62 ? -8.875 28.469 15.281 1 73.06 62 ASN B O 1
ATOM 3133 N N . ASP B 1 63 ? -9.234 26.312 15.758 1 70.19 63 ASP B N 1
ATOM 3134 C CA . ASP B 1 63 ? -7.938 25.906 15.211 1 70.19 63 ASP B CA 1
ATOM 3135 C C . ASP B 1 63 ? -7.891 26.141 13.695 1 70.19 63 ASP B C 1
ATOM 3137 O O . ASP B 1 63 ? -6.91 26.672 13.172 1 70.19 63 ASP B O 1
ATOM 3141 N N . TYR B 1 64 ? -8.883 25.641 13.055 1 73.88 64 TYR B N 1
ATOM 3142 C CA . TYR B 1 64 ? -8.938 25.797 11.609 1 73.88 64 TYR B CA 1
ATOM 3143 C C . TYR B 1 64 ? -9 27.266 11.219 1 73.88 64 TYR B C 1
ATOM 3145 O O . TYR B 1 64 ? -8.383 27.688 10.227 1 73.88 64 TYR B O 1
ATOM 3153 N N . GLN B 1 65 ? -9.672 28.109 11.961 1 72.5 65 GLN B N 1
ATOM 3154 C CA . GLN B 1 65 ? -9.781 29.531 11.672 1 72.5 65 GLN B CA 1
ATOM 3155 C C . GLN B 1 65 ? -8.438 30.234 11.836 1 72.5 65 GLN B C 1
ATOM 3157 O O . GLN B 1 65 ? -8.102 31.141 11.062 1 72.5 65 GLN B O 1
ATOM 3162 N N . SER B 1 66 ? -7.688 29.875 12.742 1 68.81 66 SER B N 1
ATOM 3163 C CA . SER B 1 66 ? -6.355 30.438 12.93 1 68.81 66 SER B CA 1
ATOM 3164 C C . SER B 1 66 ? -5.445 30.094 11.758 1 68.81 66 SER B C 1
ATOM 3166 O O . SER B 1 66 ? -4.633 30.922 11.336 1 68.81 66 SER B O 1
ATOM 3168 N N . THR B 1 67 ? -5.676 28.859 11.242 1 68 67 THR B N 1
ATOM 3169 C CA . THR B 1 67 ? -4.898 28.453 10.07 1 68 67 THR B CA 1
ATOM 3170 C C . THR B 1 67 ? -5.324 29.25 8.844 1 68 67 THR B C 1
ATOM 3172 O O . THR B 1 67 ? -4.5 29.562 7.98 1 68 67 THR B O 1
ATOM 3175 N N . LEU B 1 68 ? -6.516 29.516 8.727 1 71.88 68 LEU B N 1
ATOM 3176 C CA . LEU B 1 68 ? -7.051 30.281 7.602 1 71.88 68 LEU B CA 1
ATOM 3177 C C . LEU B 1 68 ? -6.527 31.703 7.625 1 71.88 68 LEU B C 1
ATOM 3179 O O . LEU B 1 68 ? -6.387 32.344 6.574 1 71.88 68 LEU B O 1
ATOM 3183 N N . ALA B 1 69 ? -6.242 32.156 8.766 1 63.38 69 ALA B N 1
ATOM 3184 C CA . ALA B 1 69 ? -5.754 33.531 8.906 1 63.38 69 ALA B CA 1
ATOM 3185 C C . ALA B 1 69 ? -4.258 33.625 8.609 1 63.38 69 ALA B C 1
ATOM 3187 O O . ALA B 1 69 ? -3.723 34.719 8.383 1 63.38 69 ALA B O 1
ATOM 3188 N N . SER B 1 70 ? -3.762 32.438 8.406 1 58.97 70 SER B N 1
ATOM 3189 C CA . SER B 1 70 ? -2.318 32.406 8.195 1 58.97 70 SER B CA 1
ATOM 3190 C C . SER B 1 70 ? -1.973 32.531 6.715 1 58.97 70 SER B C 1
ATOM 3192 O O . SER B 1 70 ? -2.633 31.906 5.867 1 58.97 70 SER B O 1
ATOM 3194 N N . ASP B 1 71 ? -1.218 33.375 6.281 1 53.25 71 ASP B N 1
ATOM 3195 C CA . ASP B 1 71 ? -0.796 33.562 4.898 1 53.25 71 ASP B CA 1
ATOM 3196 C C . ASP B 1 71 ? 0.164 32.469 4.445 1 53.25 71 ASP B C 1
ATOM 3198 O O . ASP B 1 71 ? 0.449 32.344 3.252 1 53.25 71 ASP B O 1
ATOM 3202 N N . SER B 1 72 ? 0.679 31.672 5.32 1 50.78 72 SER B N 1
ATOM 3203 C CA . SER B 1 72 ? 1.686 30.672 4.953 1 50.78 72 SER B CA 1
ATOM 3204 C C . SER B 1 72 ? 1.038 29.406 4.414 1 50.78 72 SER B C 1
ATOM 3206 O O . SER B 1 72 ? 1.723 28.531 3.865 1 50.78 72 SER B O 1
ATOM 3208 N N . VAL B 1 73 ? -0.201 29.281 4.746 1 57.94 73 VAL B N 1
ATOM 3209 C CA . VAL B 1 73 ? -0.886 28.078 4.297 1 57.94 73 VAL B CA 1
ATOM 3210 C C . VAL B 1 73 ? -1.317 28.234 2.842 1 57.94 73 VAL B C 1
ATOM 3212 O O . VAL B 1 73 ? -1.946 29.234 2.482 1 57.94 73 VAL B O 1
ATOM 3215 N N . PRO B 1 74 ? -0.699 27.328 2.088 1 56.09 74 PRO B N 1
ATOM 3216 C CA . PRO B 1 74 ? -1.128 27.391 0.689 1 56.09 74 PRO B CA 1
ATOM 3217 C C . PRO B 1 74 ? -2.646 27.453 0.54 1 56.09 74 PRO B C 1
ATOM 3219 O O . PRO B 1 74 ? -3.377 26.922 1.383 1 56.09 74 PRO B O 1
ATOM 3222 N N . GLU B 1 75 ? -3.033 28.234 -0.351 1 60.16 75 GLU B N 1
ATOM 3223 C CA . GLU B 1 75 ? -4.453 28.469 -0.595 1 60.16 75 GLU B CA 1
ATOM 3224 C C . GLU B 1 75 ? -5.219 27.156 -0.713 1 60.16 75 GLU B C 1
ATOM 3226 O O . GLU B 1 75 ? -6.375 27.062 -0.294 1 60.16 75 GLU B O 1
ATOM 3231 N N . GLU B 1 76 ? -4.453 26.188 -1.159 1 60.31 76 GLU B N 1
ATOM 3232 C CA . GLU B 1 76 ? -5.117 24.906 -1.311 1 60.31 76 GLU B CA 1
ATOM 3233 C C . GLU B 1 76 ? -5.492 24.312 0.046 1 60.31 76 GLU B C 1
ATOM 3235 O O . GLU B 1 76 ? -6.578 23.75 0.205 1 60.31 76 GLU B O 1
ATOM 3240 N N . TRP B 1 77 ? -4.648 24.484 0.97 1 61.84 77 TRP B N 1
ATOM 3241 C CA . TRP B 1 77 ? -4.922 23.984 2.312 1 61.84 77 TRP B CA 1
ATOM 3242 C C . TRP B 1 77 ? -5.965 24.844 3.016 1 61.84 77 TRP B C 1
ATOM 3244 O O . TRP B 1 77 ? -6.793 24.328 3.771 1 61.84 77 TRP B O 1
ATOM 3254 N N . LYS B 1 78 ? -5.875 26.109 2.662 1 64.44 78 LYS B N 1
ATOM 3255 C CA . LYS B 1 78 ? -6.863 27 3.242 1 64.44 78 LYS B CA 1
ATOM 3256 C C . LYS B 1 78 ? -8.273 26.641 2.795 1 64.44 78 LYS B C 1
ATOM 3258 O O . LYS B 1 78 ? -9.219 26.703 3.584 1 64.44 78 LYS B O 1
ATOM 3263 N N . ARG B 1 79 ? -8.281 26.172 1.646 1 64.12 79 ARG B N 1
ATOM 3264 C CA . ARG B 1 79 ? -9.578 25.75 1.127 1 64.12 79 ARG B CA 1
ATOM 3265 C C . ARG B 1 79 ? -10.125 24.562 1.896 1 64.12 79 ARG B C 1
ATOM 3267 O O . ARG B 1 79 ? -11.305 24.531 2.256 1 64.12 79 ARG B O 1
ATOM 3274 N N . TYR B 1 80 ? -9.203 23.688 2.197 1 63.5 80 TYR B N 1
ATOM 3275 C CA . TYR B 1 80 ? -9.586 22.5 2.959 1 63.5 80 TYR B CA 1
ATOM 3276 C C . TYR B 1 80 ? -10.086 22.891 4.344 1 63.5 80 TYR B C 1
ATOM 3278 O O . TYR B 1 80 ? -11.094 22.344 4.816 1 63.5 80 TYR B O 1
ATOM 3286 N N . ARG B 1 81 ? -9.445 23.766 4.863 1 68.25 81 ARG B N 1
ATOM 3287 C CA . ARG B 1 81 ? -9.766 24.125 6.242 1 68.25 81 ARG B CA 1
ATOM 3288 C C . ARG B 1 81 ? -11.047 24.938 6.312 1 68.25 81 ARG B C 1
ATOM 3290 O O . ARG B 1 81 ? -11.828 24.812 7.258 1 68.25 81 ARG B O 1
ATOM 3297 N N . ARG B 1 82 ? -11.281 25.828 5.332 1 70.62 82 ARG B N 1
ATOM 3298 C CA . ARG B 1 82 ? -12.516 26.609 5.293 1 70.62 82 ARG B CA 1
ATOM 3299 C C . ARG B 1 82 ? -13.734 25.719 5.199 1 70.62 82 ARG B C 1
ATOM 3301 O O . ARG B 1 82 ? -14.734 25.938 5.883 1 70.62 82 ARG B O 1
ATOM 3308 N N . ILE B 1 83 ? -13.555 24.688 4.457 1 67.69 83 ILE B N 1
ATOM 3309 C CA . ILE B 1 83 ? -14.656 23.75 4.285 1 67.69 83 ILE B CA 1
ATOM 3310 C C . ILE B 1 83 ? -14.883 22.969 5.582 1 67.69 83 ILE B C 1
ATOM 3312 O O . ILE B 1 83 ? -16.031 22.75 5.992 1 67.69 83 ILE B O 1
ATOM 3316 N N . ALA B 1 84 ? -13.836 22.609 6.125 1 70.81 84 ALA B N 1
ATOM 3317 C CA . ALA B 1 84 ? -13.938 21.875 7.379 1 70.81 84 ALA B CA 1
ATOM 3318 C C . ALA B 1 84 ? -14.625 22.703 8.453 1 70.81 84 ALA B C 1
ATOM 3320 O O . ALA B 1 84 ? -15.43 22.188 9.234 1 70.81 84 ALA B O 1
ATOM 3321 N N . VAL B 1 85 ? -14.328 24.016 8.484 1 75.38 85 VAL B N 1
ATOM 3322 C CA . VAL B 1 85 ? -14.922 24.906 9.469 1 75.38 85 VAL B CA 1
ATOM 3323 C C . VAL B 1 85 ? -16.422 25.031 9.219 1 75.38 85 VAL B C 1
ATOM 3325 O O . VAL B 1 85 ? -17.234 24.984 10.156 1 75.38 85 VAL B O 1
ATOM 3328 N N . GLN B 1 86 ? -16.75 25.125 8 1 71.62 86 GLN B N 1
ATOM 3329 C CA . GLN B 1 86 ? -18.172 25.266 7.668 1 71.62 86 GLN B CA 1
ATOM 3330 C C . GLN B 1 86 ? -18.938 23.984 8.023 1 71.62 86 GLN B C 1
ATOM 3332 O O . GLN B 1 86 ? -20.062 24.062 8.516 1 71.62 86 GLN B O 1
ATOM 3337 N N . GLN B 1 87 ? -18.312 22.906 7.793 1 71.19 87 GLN B N 1
ATOM 3338 C CA . GLN B 1 87 ? -18.953 21.641 8.117 1 71.19 87 GLN B CA 1
ATOM 3339 C C . GLN B 1 87 ? -19.141 21.484 9.625 1 71.19 87 GLN B C 1
ATOM 3341 O O . GLN B 1 87 ? -20.203 21.094 10.078 1 71.19 87 GLN B O 1
ATOM 3346 N N . LEU B 1 88 ? -18.156 21.766 10.297 1 75.88 88 LEU B N 1
ATOM 3347 C CA . LEU B 1 88 ? -18.203 21.609 11.75 1 75.88 88 LEU B CA 1
ATOM 3348 C C . LEU B 1 88 ? -19.219 22.578 12.359 1 75.88 88 LEU B C 1
ATOM 3350 O O . LEU B 1 88 ? -19.906 22.234 13.32 1 75.88 88 LEU B O 1
ATOM 3354 N N . GLN B 1 89 ? -19.281 23.797 11.781 1 76.44 89 GLN B N 1
ATOM 3355 C CA . GLN B 1 89 ? -20.281 24.75 12.25 1 76.44 89 GLN B CA 1
ATOM 3356 C C . GLN B 1 89 ? -21.703 24.25 11.992 1 76.44 89 GLN B C 1
ATOM 3358 O O . GLN B 1 89 ? -22.594 24.484 12.797 1 76.44 89 GLN B O 1
ATOM 3363 N N . TYR B 1 90 ? -21.781 23.641 10.883 1 73.12 90 TYR B N 1
ATOM 3364 C CA . TYR B 1 90 ? -23.094 23.078 10.547 1 73.12 90 TYR B CA 1
ATOM 3365 C C . TYR B 1 90 ? -23.484 21.984 11.539 1 73.12 90 TYR B C 1
ATOM 3367 O O . TYR B 1 90 ? -24.641 21.906 11.953 1 73.12 90 TYR B O 1
ATOM 3375 N N . TYR B 1 91 ? -22.578 21.219 11.945 1 74.81 91 TYR B N 1
ATOM 3376 C CA . TYR B 1 91 ? -22.828 20.172 12.922 1 74.81 91 TYR B CA 1
ATOM 3377 C C . TYR B 1 91 ? -23.172 20.766 14.289 1 74.81 91 TYR B C 1
ATOM 3379 O O . TYR B 1 91 ? -24.031 20.25 15.008 1 74.81 91 TYR B O 1
ATOM 3387 N N . LEU B 1 92 ? -22.516 21.812 14.633 1 78.19 92 LEU B N 1
ATOM 3388 C CA . LEU B 1 92 ? -22.75 22.469 15.914 1 78.19 92 LEU B CA 1
ATOM 3389 C C . LEU B 1 92 ? -24.125 23.125 15.938 1 78.19 92 LEU B C 1
ATOM 3391 O O . LEU B 1 92 ? -24.828 23.062 16.953 1 78.19 92 LEU B O 1
ATOM 3395 N N . ASP B 1 93 ? -24.453 23.734 14.812 1 77.44 93 ASP B N 1
ATOM 3396 C CA . ASP B 1 93 ? -25.734 24.438 14.734 1 77.44 93 ASP B CA 1
ATOM 3397 C C . ASP B 1 93 ? -26.906 23.469 14.805 1 77.44 93 ASP B C 1
ATOM 3399 O O . ASP B 1 93 ? -27.969 23.812 15.32 1 77.44 93 ASP B O 1
ATOM 3403 N N . ARG B 1 94 ? -26.672 22.281 14.281 1 74 94 ARG B N 1
ATOM 3404 C CA . ARG B 1 94 ? -27.75 21.312 14.266 1 74 94 ARG B CA 1
ATOM 3405 C C . ARG B 1 94 ? -27.625 20.328 15.43 1 74 94 ARG B C 1
ATOM 3407 O O . ARG B 1 94 ? -28.375 19.359 15.523 1 74 94 ARG B O 1
ATOM 3414 N N . ASP B 1 95 ? -26.672 20.5 16.328 1 76.19 95 ASP B N 1
ATOM 3415 C CA . ASP B 1 95 ? -26.438 19.734 17.547 1 76.19 95 ASP B CA 1
ATOM 3416 C C . ASP B 1 95 ? -26.266 18.25 17.25 1 76.19 95 ASP B C 1
ATOM 3418 O O . ASP B 1 95 ? -26.922 17.406 17.875 1 76.19 95 ASP B O 1
ATOM 3422 N N . VAL B 1 96 ? -25.609 17.938 16.172 1 71.31 96 VAL B N 1
ATOM 3423 C CA . VAL B 1 96 ? -25.328 16.562 15.797 1 71.31 96 VAL B CA 1
ATOM 3424 C C . VAL B 1 96 ? -23.828 16.281 15.992 1 71.31 96 VAL B C 1
ATOM 3426 O O . VAL B 1 96 ? -22.984 17.047 15.547 1 71.31 96 VAL B O 1
ATOM 3429 N N . ASN B 1 97 ? -23.531 15.25 16.781 1 69.38 97 ASN B N 1
ATOM 3430 C CA . ASN B 1 97 ? -22.156 14.859 17.031 1 69.38 97 ASN B CA 1
ATOM 3431 C C . ASN B 1 97 ? -21.547 14.141 15.82 1 69.38 97 ASN B C 1
ATOM 3433 O O . ASN B 1 97 ? -22 13.055 15.453 1 69.38 97 ASN B O 1
ATOM 3437 N N . PRO B 1 98 ? -20.578 14.688 15.203 1 64.75 98 PRO B N 1
ATOM 3438 C CA . PRO B 1 98 ? -19.984 14.07 14.016 1 64.75 98 PRO B CA 1
ATOM 3439 C C . PRO B 1 98 ? -19.125 12.852 14.344 1 64.75 98 PRO B C 1
ATOM 3441 O O . PRO B 1 98 ? -18.875 12.023 13.477 1 64.75 98 PRO B O 1
ATOM 3444 N N . SER B 1 99 ? -18.703 12.75 15.547 1 63.88 99 SER B N 1
ATOM 3445 C CA . SER B 1 99 ? -17.766 11.688 15.891 1 63.88 99 SER B CA 1
ATOM 3446 C C . SER B 1 99 ? -18.406 10.672 16.844 1 63.88 99 SER B C 1
ATOM 3448 O O . SER B 1 99 ? -17.719 10.062 17.656 1 63.88 99 SER B O 1
ATOM 3450 N N . THR B 1 100 ? -19.719 10.562 16.734 1 64.69 100 THR B N 1
ATOM 3451 C CA . THR B 1 100 ? -20.328 9.555 17.609 1 64.69 100 THR B CA 1
ATOM 3452 C C . THR B 1 100 ? -19.781 8.164 17.281 1 64.69 100 THR B C 1
ATOM 3454 O O . THR B 1 100 ? -19.812 7.742 16.125 1 64.69 100 THR B O 1
ATOM 3457 N N . PRO B 1 101 ? -19.125 7.609 18.25 1 70.69 101 PRO B N 1
ATOM 3458 C CA . PRO B 1 101 ? -18.562 6.277 18.016 1 70.69 101 PRO B CA 1
ATOM 3459 C C . PRO B 1 101 ? -19.625 5.199 17.875 1 70.69 101 PRO B C 1
ATOM 3461 O O . PRO B 1 101 ? -19.984 4.547 18.875 1 70.69 101 PRO B O 1
ATOM 3464 N N . ASP B 1 102 ? -20.312 5.074 16.781 1 80.06 102 ASP B N 1
ATOM 3465 C CA . ASP B 1 102 ? -21.281 4.012 16.469 1 80.06 102 ASP B CA 1
ATOM 3466 C C . ASP B 1 102 ? -20.75 3.1 15.375 1 80.06 102 ASP B C 1
ATOM 3468 O O . ASP B 1 102 ? -19.781 3.439 14.688 1 80.06 102 ASP B O 1
ATOM 3472 N N . ALA B 1 103 ? -21.344 1.957 15.383 1 83.88 103 ALA B N 1
ATOM 3473 C CA . ALA B 1 103 ? -20.891 0.931 14.445 1 83.88 103 ALA B CA 1
ATOM 3474 C C . ALA B 1 103 ? -20.969 1.438 13.008 1 83.88 103 ALA B C 1
ATOM 3476 O O . ALA B 1 103 ? -20.062 1.184 12.211 1 83.88 103 ALA B O 1
ATOM 3477 N N . ILE B 1 104 ? -22.016 2.172 12.742 1 83.31 104 ILE B N 1
ATOM 3478 C CA . ILE B 1 104 ? -22.219 2.613 11.367 1 83.31 104 ILE B CA 1
ATOM 3479 C C . ILE B 1 104 ? -21.219 3.715 11.023 1 83.31 104 ILE B C 1
ATOM 3481 O O . ILE B 1 104 ? -20.703 3.766 9.906 1 83.31 104 ILE B O 1
ATOM 3485 N N . THR B 1 105 ? -20.953 4.559 12.016 1 82.12 105 THR B N 1
ATOM 3486 C CA . THR B 1 105 ? -19.984 5.625 11.805 1 82.12 105 THR B CA 1
ATOM 3487 C C . THR B 1 105 ? -18.578 5.051 11.609 1 82.12 105 THR B C 1
ATOM 3489 O O . THR B 1 105 ? -17.812 5.527 10.766 1 82.12 105 THR B O 1
ATOM 3492 N N . PHE B 1 106 ? -18.328 4.062 12.336 1 85.88 106 PHE B N 1
ATOM 3493 C CA . PHE B 1 106 ? -17.031 3.406 12.172 1 85.88 106 PHE B CA 1
ATOM 3494 C C . PHE B 1 106 ? -16.922 2.764 10.797 1 85.88 106 PHE B C 1
ATOM 3496 O O . PHE B 1 106 ? -15.898 2.885 10.133 1 85.88 106 PHE B O 1
ATOM 3503 N N . THR B 1 107 ? -17.953 2.025 10.461 1 88.56 107 THR B N 1
ATOM 3504 C CA . THR B 1 107 ? -17.953 1.341 9.172 1 88.56 107 THR B CA 1
ATOM 3505 C C . THR B 1 107 ? -17.766 2.336 8.031 1 88.56 107 THR B C 1
ATOM 3507 O O . THR B 1 107 ? -17.016 2.064 7.086 1 88.56 107 THR B O 1
ATOM 3510 N N . ARG B 1 108 ? -18.391 3.436 8.164 1 85.31 108 ARG B N 1
ATOM 3511 C CA . ARG B 1 108 ? -18.266 4.48 7.156 1 85.31 108 ARG B CA 1
ATOM 3512 C C . ARG B 1 108 ? -16.812 4.969 7.066 1 85.31 108 ARG B C 1
ATOM 3514 O O . ARG B 1 108 ? -16.266 5.109 5.973 1 85.31 108 ARG B O 1
ATOM 3521 N N . GLY B 1 109 ? -16.25 5.199 8.18 1 84.38 109 GLY B N 1
ATOM 3522 C CA . GLY B 1 109 ? -14.875 5.668 8.234 1 84.38 109 GLY B CA 1
ATOM 3523 C C . GLY B 1 109 ? -13.875 4.641 7.73 1 84.38 109 GLY B C 1
ATOM 3524 O O . GLY B 1 109 ? -12.945 4.98 7 1 84.38 109 GLY B O 1
ATOM 3525 N N . PHE B 1 110 ? -14.109 3.461 8.125 1 86.81 110 PHE B N 1
ATOM 3526 C CA . PHE B 1 110 ? -13.211 2.387 7.723 1 86.81 110 PHE B CA 1
ATOM 3527 C C . PHE B 1 110 ? -13.258 2.186 6.211 1 86.81 110 PHE B C 1
ATOM 3529 O O . PHE B 1 110 ? -12.211 2.066 5.562 1 86.81 110 PHE B O 1
ATOM 3536 N N . MET B 1 111 ? -14.438 2.1 5.676 1 88.06 111 MET B N 1
ATOM 3537 C CA . MET B 1 111 ? -14.602 1.859 4.246 1 88.06 111 MET B CA 1
ATOM 3538 C C . MET B 1 111 ? -14.008 3.004 3.432 1 88.06 111 MET B C 1
ATOM 3540 O O . MET B 1 111 ? -13.352 2.773 2.414 1 88.06 111 MET B O 1
ATOM 3544 N N . SER B 1 112 ? -14.211 4.18 3.902 1 85.75 112 SER B N 1
ATOM 3545 C CA . SER B 1 112 ? -13.656 5.332 3.201 1 85.75 112 SER B CA 1
ATOM 3546 C C . SER B 1 112 ? -12.133 5.328 3.244 1 85.75 112 SER B C 1
ATOM 3548 O O . SER B 1 112 ? -11.477 5.645 2.25 1 85.75 112 SER B O 1
ATOM 3550 N N . GLY B 1 113 ? -11.57 4.953 4.328 1 84.62 113 GLY B N 1
ATOM 3551 C CA . GLY B 1 113 ? -10.125 4.926 4.496 1 84.62 113 GLY B CA 1
ATOM 3552 C C . GLY B 1 113 ? -9.461 3.77 3.768 1 84.62 113 GLY B C 1
ATOM 3553 O O . GLY B 1 113 ? -8.25 3.783 3.545 1 84.62 113 GLY B O 1
ATOM 3554 N N . SER B 1 114 ? -10.227 2.861 3.395 1 88.19 114 SER B N 1
ATOM 3555 C CA . SER B 1 114 ? -9.688 1.642 2.803 1 88.19 114 SER B CA 1
ATOM 3556 C C . SER B 1 114 ? -9.758 1.688 1.28 1 88.19 114 SER B C 1
ATOM 3558 O O . SER B 1 114 ? -9.305 0.762 0.604 1 88.19 114 SER B O 1
ATOM 3560 N N . VAL B 1 115 ? -10.258 2.715 0.727 1 88 115 VAL B N 1
ATOM 3561 C CA . VAL B 1 115 ? -10.578 2.754 -0.698 1 88 115 VAL B CA 1
ATOM 3562 C C . VAL B 1 115 ? -9.281 2.826 -1.51 1 88 115 VAL B C 1
ATOM 3564 O O . VAL B 1 115 ? -9.156 2.174 -2.549 1 88 115 VAL B O 1
ATOM 3567 N N . THR B 1 116 ? -8.289 3.473 -0.974 1 88.06 116 THR B N 1
ATOM 3568 C CA . THR B 1 116 ? -7.137 3.801 -1.809 1 88.06 116 THR B CA 1
ATOM 3569 C C . THR B 1 116 ? -6.125 2.658 -1.811 1 88.06 116 THR B C 1
ATOM 3571 O O . THR B 1 116 ? -5.496 2.379 -2.832 1 88.06 116 THR B O 1
ATOM 3574 N N . LEU B 1 117 ? -5.996 2.004 -0.702 1 90.5 117 LEU B N 1
ATOM 3575 C CA . LEU B 1 117 ? -4.93 1.012 -0.637 1 90.5 117 LEU B CA 1
ATOM 3576 C C . LEU B 1 117 ? -5.496 -0.378 -0.366 1 90.5 117 LEU B C 1
ATOM 3578 O O . LEU B 1 117 ? -5.211 -1.324 -1.104 1 90.5 117 LEU B O 1
ATOM 3582 N N . PHE B 1 118 ? -6.406 -0.461 0.516 1 91.62 118 PHE B N 1
ATOM 3583 C CA . PHE B 1 118 ? -6.836 -1.773 0.981 1 91.62 118 PHE B CA 1
ATOM 3584 C C . PHE B 1 118 ? -7.711 -2.459 -0.064 1 91.62 118 PHE B C 1
ATOM 3586 O O . PHE B 1 118 ? -7.496 -3.629 -0.389 1 91.62 118 PHE B O 1
ATOM 3593 N N . TYR B 1 119 ? -8.703 -1.75 -0.49 1 93.94 119 TYR B N 1
ATOM 3594 C CA . TYR B 1 119 ? -9.594 -2.381 -1.457 1 93.94 119 TYR B CA 1
ATOM 3595 C C . TYR B 1 119 ? -8.836 -2.781 -2.717 1 93.94 119 TYR B C 1
ATOM 3597 O O . TYR B 1 119 ? -9.016 -3.889 -3.232 1 93.94 119 TYR B O 1
ATOM 3605 N N . PRO B 1 120 ? -8 -1.911 -3.211 1 94.56 120 PRO B N 1
ATOM 3606 C CA . PRO B 1 120 ? -7.191 -2.34 -4.355 1 94.56 120 PRO B CA 1
ATOM 3607 C C . PRO B 1 120 ? -6.387 -3.605 -4.066 1 94.56 120 PRO B C 1
ATOM 3609 O O . PRO B 1 120 ? -6.293 -4.492 -4.922 1 94.56 120 PRO B O 1
ATOM 3612 N N . LEU B 1 121 ? -5.867 -3.662 -2.934 1 93.75 121 LEU B N 1
ATOM 3613 C CA . LEU B 1 121 ? -5.098 -4.84 -2.555 1 93.75 121 LEU B CA 1
ATOM 3614 C C . LEU B 1 121 ? -5.969 -6.094 -2.576 1 93.75 121 LEU B C 1
ATOM 3616 O O . LEU B 1 121 ? -5.574 -7.117 -3.139 1 93.75 121 LEU B O 1
ATOM 3620 N N . LEU B 1 122 ? -7.141 -6.043 -1.977 1 94.19 122 LEU B N 1
ATOM 3621 C CA . LEU B 1 122 ? -8.031 -7.191 -1.891 1 94.19 122 LEU B CA 1
ATOM 3622 C C . LEU B 1 122 ? -8.492 -7.629 -3.277 1 94.19 122 LEU B C 1
ATOM 3624 O O . LEU B 1 122 ? -8.562 -8.828 -3.564 1 94.19 122 LEU B O 1
ATOM 3628 N N . VAL B 1 123 ? -8.781 -6.656 -4.039 1 94.44 123 VAL B N 1
ATOM 3629 C CA . VAL B 1 123 ? -9.242 -6.949 -5.391 1 94.44 123 VAL B CA 1
ATOM 3630 C C . VAL B 1 123 ? -8.109 -7.582 -6.199 1 94.44 123 VAL B C 1
ATOM 3632 O O . VAL B 1 123 ? -8.344 -8.492 -6.996 1 94.44 123 VAL B O 1
ATOM 3635 N N . LEU B 1 124 ? -6.934 -7.117 -6.023 1 92.81 124 LEU B N 1
ATOM 3636 C CA . LEU B 1 124 ? -5.781 -7.652 -6.734 1 92.81 124 LEU B CA 1
ATOM 3637 C C . LEU B 1 124 ? -5.531 -9.109 -6.348 1 92.81 124 LEU B C 1
ATOM 3639 O O . LEU B 1 124 ? -5.043 -9.898 -7.16 1 92.81 124 LEU B O 1
ATOM 3643 N N . ALA B 1 125 ? -5.859 -9.422 -5.168 1 88.69 125 ALA B N 1
ATOM 3644 C CA . ALA B 1 125 ? -5.691 -10.797 -4.711 1 88.69 125 ALA B CA 1
ATOM 3645 C C . ALA B 1 125 ? -6.457 -11.773 -5.598 1 88.69 125 ALA B C 1
ATOM 3647 O O . ALA B 1 125 ? -6.02 -12.906 -5.809 1 88.69 125 ALA B O 1
ATOM 3648 N N . ILE B 1 126 ? -7.52 -11.312 -6.113 1 89.5 126 ILE B N 1
ATOM 3649 C CA . ILE B 1 126 ? -8.367 -12.18 -6.926 1 89.5 126 ILE B CA 1
ATOM 3650 C C . ILE B 1 126 ? -8.062 -11.961 -8.406 1 89.5 126 ILE B C 1
ATOM 3652 O O . ILE B 1 126 ? -7.836 -12.922 -9.148 1 89.5 126 ILE B O 1
ATOM 3656 N N . ALA B 1 127 ? -7.945 -10.766 -8.797 1 90 127 ALA B N 1
ATOM 3657 C CA . ALA B 1 127 ? -7.867 -10.398 -10.211 1 90 127 ALA B CA 1
ATOM 3658 C C . ALA B 1 127 ? -6.508 -10.781 -10.797 1 90 127 ALA B C 1
ATOM 3660 O O . ALA B 1 127 ? -6.414 -11.141 -11.969 1 90 127 ALA B O 1
ATOM 3661 N N . SER B 1 128 ? -5.473 -10.703 -10.055 1 85.31 128 SER B N 1
ATOM 3662 C CA . SER B 1 128 ? -4.125 -10.891 -10.586 1 85.31 128 SER B CA 1
ATOM 3663 C C . SER B 1 128 ? -3.865 -12.352 -10.938 1 85.31 128 SER B C 1
ATOM 3665 O O . SER B 1 128 ? -3.029 -12.648 -11.789 1 85.31 128 SER B O 1
ATOM 3667 N N . ASP B 1 129 ? -4.562 -13.25 -10.359 1 80.44 129 ASP B N 1
ATOM 3668 C CA . ASP B 1 129 ? -4.309 -14.672 -10.547 1 80.44 129 ASP B CA 1
ATOM 3669 C C . ASP B 1 129 ? -5.234 -15.266 -11.609 1 80.44 129 ASP B C 1
ATOM 3671 O O . ASP B 1 129 ? -5.094 -16.422 -11.984 1 80.44 129 ASP B O 1
ATOM 3675 N N . LEU B 1 130 ? -6.09 -14.523 -12.172 1 85.56 130 LEU B N 1
ATOM 3676 C CA . LEU B 1 130 ? -7.102 -15.07 -13.07 1 85.56 130 LEU B CA 1
ATOM 3677 C C . LEU B 1 130 ? -6.461 -15.594 -14.352 1 85.56 130 LEU B C 1
ATOM 3679 O O . LEU B 1 130 ? -6.828 -16.656 -14.844 1 85.56 130 LEU B O 1
ATOM 3683 N N . VAL B 1 131 ? -5.547 -14.859 -14.844 1 83.5 131 VAL B N 1
ATOM 3684 C CA . VAL B 1 131 ? -4.902 -15.281 -16.078 1 83.5 131 VAL B CA 1
ATOM 3685 C C . VAL B 1 131 ? -3.453 -15.664 -15.805 1 83.5 131 VAL B C 1
ATOM 3687 O O . VAL B 1 131 ? -3.01 -16.75 -16.203 1 83.5 131 VAL B O 1
ATOM 3690 N N . SER B 1 132 ? -2.793 -14.914 -15.047 1 81.06 132 SER B N 1
ATOM 3691 C CA . SER B 1 132 ? -1.379 -15.164 -14.781 1 81.06 132 SER B CA 1
ATOM 3692 C C . SER B 1 132 ? -1.183 -16.438 -13.969 1 81.06 132 SER B C 1
ATOM 3694 O O . SER B 1 132 ? -0.197 -17.156 -14.148 1 81.06 132 SER B O 1
ATOM 3696 N N . GLY B 1 133 ? -2.082 -16.734 -13.109 1 80.69 133 GLY B N 1
ATOM 3697 C CA . GLY B 1 133 ? -2 -17.984 -12.344 1 80.69 133 GLY B CA 1
ATOM 3698 C C . GLY B 1 133 ? -2.096 -19.219 -13.211 1 80.69 133 GLY B C 1
ATOM 3699 O O . GLY B 1 133 ? -1.371 -20.188 -12.992 1 80.69 133 GLY B O 1
ATOM 3700 N N . GLU B 1 134 ? -2.898 -19.156 -14.172 1 82.81 134 GLU B N 1
ATOM 3701 C CA . GLU B 1 134 ? -3.047 -20.281 -15.094 1 82.81 134 GLU B CA 1
ATOM 3702 C C . GLU B 1 134 ? -1.829 -20.406 -16 1 82.81 134 GLU B C 1
ATOM 3704 O O . GLU B 1 134 ? -1.469 -21.516 -16.422 1 82.81 134 GLU B O 1
ATOM 3709 N N . ARG B 1 135 ? -1.295 -19.328 -16.266 1 81.56 135 ARG B N 1
ATOM 3710 C CA . ARG B 1 135 ? -0.075 -19.375 -17.062 1 81.56 135 ARG B CA 1
ATOM 3711 C C . ARG B 1 135 ? 1.083 -19.969 -16.266 1 81.56 135 ARG B C 1
ATOM 3713 O O . ARG B 1 135 ? 1.866 -20.75 -16.797 1 81.56 135 ARG B O 1
ATOM 3720 N N . THR B 1 136 ? 1.135 -19.594 -15.047 1 76.44 136 THR B N 1
ATOM 3721 C CA . THR B 1 136 ? 2.209 -20.062 -14.18 1 76.44 136 THR B CA 1
ATOM 3722 C C . THR B 1 136 ? 2.08 -21.562 -13.93 1 76.44 136 THR B C 1
ATOM 3724 O O . THR B 1 136 ? 3.084 -22.281 -13.891 1 76.44 136 THR B O 1
ATOM 3727 N N . THR B 1 137 ? 0.84 -22.016 -13.82 1 76.38 137 THR B N 1
ATOM 3728 C CA . THR B 1 137 ? 0.604 -23.438 -13.555 1 76.38 137 THR B CA 1
ATOM 3729 C C . THR B 1 137 ? 0.574 -24.234 -14.859 1 76.38 137 THR B C 1
ATOM 3731 O O . THR B 1 137 ? 0.606 -25.453 -14.852 1 76.38 137 THR B O 1
ATOM 3734 N N . GLY B 1 138 ? 0.497 -23.516 -16.016 1 75.88 138 GLY B N 1
ATOM 3735 C CA . GLY B 1 138 ? 0.5 -24.156 -17.312 1 75.88 138 GLY B CA 1
ATOM 3736 C C . GLY B 1 138 ? -0.877 -24.625 -17.75 1 75.88 138 GLY B C 1
ATOM 3737 O O . GLY B 1 138 ? -1.015 -25.297 -18.781 1 75.88 138 GLY B O 1
ATOM 3738 N N . THR B 1 139 ? -1.904 -24.25 -17.031 1 77.56 139 THR B N 1
ATOM 3739 C CA . THR B 1 139 ? -3.248 -24.719 -17.344 1 77.56 139 THR B CA 1
ATOM 3740 C C . THR B 1 139 ? -3.873 -23.875 -18.453 1 77.56 139 THR B C 1
ATOM 3742 O O . THR B 1 139 ? -4.938 -24.203 -18.969 1 77.56 139 THR B O 1
ATOM 3745 N N . ILE B 1 140 ? -3.162 -22.859 -18.812 1 77.5 140 ILE B N 1
ATOM 3746 C CA . ILE B 1 140 ? -3.688 -21.969 -19.844 1 77.5 140 ILE B CA 1
ATOM 3747 C C . ILE B 1 140 ? -3.76 -22.688 -21.172 1 77.5 140 ILE B C 1
ATOM 3749 O O . ILE B 1 140 ? -4.656 -22.438 -21.984 1 77.5 140 ILE B O 1
ATOM 3753 N N . LYS B 1 141 ? -2.865 -23.594 -21.375 1 75.69 141 LYS B N 1
ATOM 3754 C CA . LYS B 1 141 ? -2.859 -24.344 -22.625 1 75.69 141 LYS B CA 1
ATOM 3755 C C . LYS B 1 141 ? -4.086 -25.25 -22.734 1 75.69 141 LYS B C 1
ATOM 3757 O O . LYS B 1 141 ? -4.676 -25.375 -23.812 1 75.69 141 LYS B O 1
ATOM 3762 N N . MET B 1 142 ? -4.422 -25.781 -21.625 1 76.38 142 MET B N 1
ATOM 3763 C CA . MET B 1 142 ? -5.59 -26.656 -21.594 1 76.38 142 MET B CA 1
ATOM 3764 C C . MET B 1 142 ? -6.871 -25.859 -21.844 1 76.38 142 MET B C 1
ATOM 3766 O O . MET B 1 142 ? -7.793 -26.344 -22.5 1 76.38 142 MET B O 1
ATOM 3770 N N . LEU B 1 143 ? -6.867 -24.688 -21.438 1 74.06 143 LEU B N 1
ATOM 3771 C CA . LEU B 1 143 ? -8.047 -23.828 -21.562 1 74.06 143 LEU B CA 1
ATOM 3772 C C . LEU B 1 143 ? -8.219 -23.375 -23.016 1 74.06 143 LEU B C 1
ATOM 3774 O O . LEU B 1 143 ? -9.344 -23.281 -23.5 1 74.06 143 LEU B O 1
ATOM 3778 N N . LEU B 1 144 ? -7.105 -23.234 -23.672 1 73.38 144 LEU B N 1
ATOM 3779 C CA . LEU B 1 144 ? -7.152 -22.688 -25.031 1 73.38 144 LEU B CA 1
ATOM 3780 C C . LEU B 1 144 ? -7.434 -23.781 -26.047 1 73.38 144 LEU B C 1
ATOM 3782 O O . LEU B 1 144 ? -7.719 -23.5 -27.203 1 73.38 144 LEU B O 1
ATOM 3786 N N . THR B 1 145 ? -7.391 -25 -25.578 1 74.69 145 THR B N 1
ATOM 3787 C CA . THR B 1 145 ? -7.68 -26.109 -26.484 1 74.69 145 THR B CA 1
ATOM 3788 C C . THR B 1 145 ? -9.164 -26.453 -26.453 1 74.69 145 THR B C 1
ATOM 3790 O O . THR B 1 145 ? -9.633 -27.266 -27.266 1 74.69 145 THR B O 1
ATOM 3793 N N . ARG B 1 146 ? -9.82 -25.844 -25.656 1 76.62 146 ARG B N 1
ATOM 3794 C CA . ARG B 1 146 ? -11.266 -26.062 -25.609 1 76.62 146 ARG B CA 1
ATOM 3795 C C . ARG B 1 146 ? -11.953 -25.484 -26.828 1 76.62 146 ARG B C 1
ATOM 3797 O O . ARG B 1 146 ? -11.539 -24.438 -27.359 1 76.62 146 ARG B O 1
ATOM 3804 N N . PRO B 1 147 ? -13.016 -26.109 -27.203 1 82.06 147 PRO B N 1
ATOM 3805 C CA . PRO B 1 147 ? -13.711 -25.641 -28.406 1 82.06 147 PRO B CA 1
ATOM 3806 C C . PRO B 1 147 ? -14.578 -24.422 -28.156 1 82.06 147 PRO B C 1
ATOM 3808 O O . PRO B 1 147 ? -15.797 -24.453 -28.375 1 82.06 147 PRO B O 1
ATOM 3811 N N . VAL B 1 148 ? -14.047 -23.469 -27.516 1 84.56 148 VAL B N 1
ATOM 3812 C CA . VAL B 1 148 ? -14.742 -22.219 -27.234 1 84.56 148 VAL B CA 1
ATOM 3813 C C . VAL B 1 148 ? -13.906 -21.031 -27.719 1 84.56 148 VAL B C 1
ATOM 3815 O O . VAL B 1 148 ? -12.672 -21.109 -27.734 1 84.56 148 VAL B O 1
ATOM 3818 N N . ARG B 1 149 ? -14.609 -20.141 -28.188 1 85.56 149 ARG B N 1
ATOM 3819 C CA . ARG B 1 149 ? -13.922 -18.953 -28.688 1 85.56 149 ARG B CA 1
ATOM 3820 C C . ARG B 1 149 ? -13.133 -18.266 -27.578 1 85.56 149 ARG B C 1
ATOM 3822 O O . ARG B 1 149 ? -13.609 -18.156 -26.438 1 85.56 149 ARG B O 1
ATOM 3829 N N . ARG B 1 150 ? -12.117 -17.734 -27.844 1 86.62 150 ARG B N 1
ATOM 3830 C CA . ARG B 1 150 ? -11.188 -17.156 -26.875 1 86.62 150 ARG B CA 1
ATOM 3831 C C . ARG B 1 150 ? -11.805 -15.945 -26.188 1 86.62 150 ARG B C 1
ATOM 3833 O O . ARG B 1 150 ? -11.625 -15.742 -24.984 1 86.62 150 ARG B O 1
ATOM 3840 N N . TRP B 1 151 ? -12.531 -15.125 -26.938 1 87.44 151 TRP B N 1
ATOM 3841 C CA . TRP B 1 151 ? -13.117 -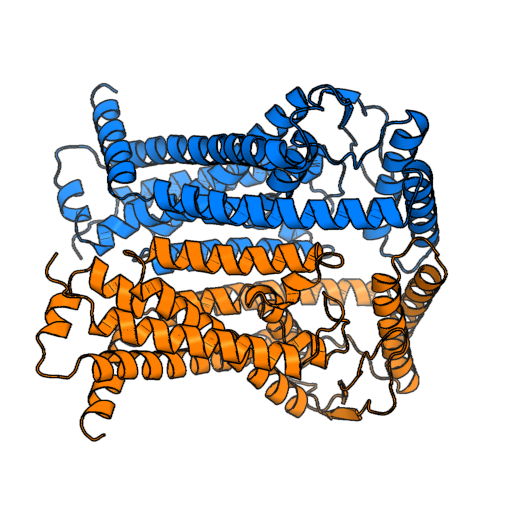13.93 -26.328 1 87.44 151 TRP B CA 1
ATOM 3842 C C . TRP B 1 151 ? -14.188 -14.289 -25.312 1 87.44 151 TRP B C 1
ATOM 3844 O O . TRP B 1 151 ? -14.406 -13.555 -24.344 1 87.44 151 TRP B O 1
ATOM 3854 N N . LYS B 1 152 ? -14.828 -15.391 -25.453 1 89.56 152 LYS B N 1
ATOM 3855 C CA . LYS B 1 152 ? -15.836 -15.852 -24.516 1 89.56 152 LYS B CA 1
ATOM 3856 C C . LYS B 1 152 ? -15.195 -16.297 -23.203 1 89.56 152 LYS B C 1
ATOM 3858 O O . LYS B 1 152 ? -15.781 -16.125 -22.125 1 89.56 152 LYS B O 1
ATOM 3863 N N . ILE B 1 153 ? -14.062 -16.797 -23.344 1 87.5 153 ILE B N 1
ATOM 3864 C CA . ILE B 1 153 ? -13.336 -17.25 -22.172 1 87.5 153 ILE B CA 1
ATOM 3865 C C . ILE B 1 153 ? -12.961 -16.047 -21.312 1 87.5 153 ILE B C 1
ATOM 3867 O O . ILE B 1 153 ? -13.18 -16.047 -20.094 1 87.5 153 ILE B O 1
ATOM 3871 N N . LEU B 1 154 ? -12.477 -15.07 -21.953 1 90.31 154 LEU B N 1
ATOM 3872 C CA . LEU B 1 154 ? -12.07 -13.875 -21.219 1 90.31 154 LEU B CA 1
ATOM 3873 C C . LEU B 1 154 ? -13.281 -13.156 -20.641 1 90.31 154 LEU B C 1
ATOM 3875 O O . LEU B 1 154 ? -13.219 -12.625 -19.516 1 90.31 154 LEU B O 1
ATOM 3879 N N . LEU B 1 155 ? -14.336 -13.141 -21.375 1 92.56 155 LEU B N 1
ATOM 3880 C CA . LEU B 1 155 ? -15.562 -12.516 -20.875 1 92.56 155 LEU B CA 1
ATOM 3881 C C . LEU B 1 155 ? -16.078 -13.234 -19.641 1 92.56 155 LEU B C 1
ATOM 3883 O O . LEU B 1 155 ? -16.562 -12.602 -18.703 1 92.56 155 LEU B O 1
ATOM 3887 N N . SER B 1 156 ? -15.977 -14.523 -19.656 1 90.81 156 SER B N 1
ATOM 3888 C CA . SER B 1 156 ? -16.406 -15.281 -18.484 1 90.81 156 SER B CA 1
ATOM 3889 C C . SER B 1 156 ? -15.562 -14.953 -17.266 1 90.81 156 SER B C 1
ATOM 3891 O O . SER B 1 156 ? -16.078 -14.898 -16.141 1 90.81 156 SER B O 1
ATOM 3893 N N . LYS B 1 157 ? -14.352 -14.68 -17.516 1 91.44 157 LYS B N 1
ATOM 3894 C CA . LYS B 1 157 ? -13.461 -14.312 -16.422 1 91.44 157 LYS B CA 1
ATOM 3895 C C . LYS B 1 157 ? -13.805 -12.93 -15.883 1 91.44 157 LYS B C 1
ATOM 3897 O O . LYS B 1 157 ? -13.758 -12.703 -14.672 1 91.44 157 LYS B O 1
ATOM 3902 N N . ILE B 1 158 ? -14.102 -12.078 -16.766 1 94.62 158 ILE B N 1
ATOM 3903 C CA . ILE B 1 158 ? -14.445 -10.719 -16.375 1 94.62 158 ILE B CA 1
ATOM 3904 C C . ILE B 1 158 ? -15.734 -10.727 -15.555 1 94.62 158 ILE B C 1
ATOM 3906 O O . ILE B 1 158 ? -15.836 -10.047 -14.531 1 94.62 158 ILE B O 1
ATOM 3910 N N . LEU B 1 159 ? -16.625 -11.492 -15.945 1 94.56 159 LEU B N 1
ATOM 3911 C CA . LEU B 1 159 ? -17.906 -11.57 -15.242 1 94.56 159 LEU B CA 1
ATOM 3912 C C . LEU B 1 159 ? -17.734 -12.211 -13.867 1 94.56 159 LEU B C 1
ATOM 3914 O O . LEU B 1 159 ? -18.328 -11.766 -12.883 1 94.56 159 LEU B O 1
ATOM 3918 N N . ALA B 1 160 ? -16.953 -13.234 -13.852 1 93.12 160 ALA B N 1
ATOM 3919 C CA . ALA B 1 160 ? -16.656 -13.859 -12.562 1 93.12 160 ALA B CA 1
ATOM 3920 C C . ALA B 1 160 ? -15.945 -12.883 -11.633 1 93.12 160 ALA B C 1
ATOM 3922 O O . ALA B 1 160 ? -16.25 -12.812 -10.438 1 93.12 160 ALA B O 1
ATOM 3923 N N . MET B 1 161 ? -15.039 -12.164 -12.203 1 94.06 161 MET B N 1
ATOM 3924 C CA . MET B 1 161 ? -14.297 -11.172 -11.438 1 94.06 161 MET B CA 1
ATOM 3925 C C . MET B 1 161 ? -15.227 -10.086 -10.914 1 94.06 161 MET B C 1
ATOM 3927 O O . MET B 1 161 ? -15.078 -9.633 -9.773 1 94.06 161 MET B O 1
ATOM 3931 N N . MET B 1 162 ? -16.172 -9.68 -11.719 1 95.44 162 MET B N 1
ATOM 3932 C CA . MET B 1 162 ? -17.141 -8.672 -11.305 1 95.44 162 MET B CA 1
ATOM 3933 C C . MET B 1 162 ? -17.969 -9.148 -10.109 1 95.44 162 MET B C 1
ATOM 3935 O O . MET B 1 162 ? -18.25 -8.375 -9.195 1 95.44 162 MET B O 1
ATOM 3939 N N . LEU B 1 163 ? -18.297 -10.328 -10.141 1 94.94 163 LEU B N 1
ATOM 3940 C CA . LEU B 1 163 ? -19.047 -10.906 -9.039 1 94.94 163 LEU B CA 1
ATOM 3941 C C . LEU B 1 163 ? -18.219 -10.914 -7.758 1 94.94 163 LEU B C 1
ATOM 3943 O O . LEU B 1 163 ? -18.719 -10.547 -6.691 1 94.94 163 LEU B O 1
ATOM 3947 N N . TYR B 1 164 ? -17.031 -11.25 -7.875 1 94.5 164 TYR B N 1
ATOM 3948 C CA . TYR B 1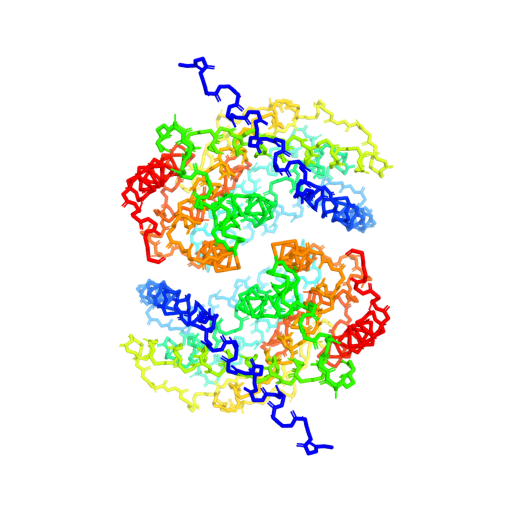 164 ? -16.203 -11.359 -6.68 1 94.5 164 TYR B CA 1
ATOM 3949 C C . TYR B 1 164 ? -15.828 -9.984 -6.145 1 94.5 164 TYR B C 1
ATOM 3951 O O . TYR B 1 164 ? -15.656 -9.805 -4.934 1 94.5 164 TYR B O 1
ATOM 3959 N N . VAL B 1 165 ? -15.625 -9.062 -7.023 1 95.31 165 VAL B N 1
ATOM 3960 C CA . VAL B 1 165 ? -15.398 -7.691 -6.574 1 95.31 165 VAL B CA 1
ATOM 3961 C C . VAL B 1 165 ? -16.609 -7.207 -5.781 1 95.31 165 VAL B C 1
ATOM 3963 O O . VAL B 1 165 ? -16.453 -6.578 -4.73 1 95.31 165 VAL B O 1
ATOM 3966 N N . SER B 1 166 ? -17.797 -7.508 -6.289 1 96.44 166 SER B N 1
ATOM 3967 C CA . SER B 1 166 ? -19.031 -7.152 -5.586 1 96.44 166 SER B CA 1
ATOM 3968 C C . SER B 1 166 ? -19.109 -7.844 -4.227 1 96.44 166 SER B C 1
ATOM 3970 O O . SER B 1 166 ? -19.469 -7.219 -3.227 1 96.44 166 SER B O 1
ATOM 3972 N N . LEU B 1 167 ? -18.734 -9.031 -4.211 1 95.5 167 LEU B N 1
ATOM 3973 C CA . LEU B 1 167 ? -18.75 -9.789 -2.967 1 95.5 167 LEU B CA 1
ATOM 3974 C C . LEU B 1 167 ? -17.766 -9.211 -1.96 1 95.5 167 LEU B C 1
ATOM 3976 O O . LEU B 1 167 ? -18.031 -9.219 -0.754 1 95.5 167 LEU B O 1
ATOM 3980 N N . ILE B 1 168 ? -16.625 -8.773 -2.42 1 95.62 168 ILE B N 1
ATOM 3981 C CA . ILE B 1 168 ? -15.602 -8.203 -1.548 1 95.62 168 ILE B CA 1
ATOM 3982 C C . ILE B 1 168 ? -16.141 -6.949 -0.867 1 95.62 168 ILE B C 1
ATOM 3984 O O . ILE B 1 168 ? -15.992 -6.777 0.344 1 95.62 168 ILE B O 1
ATOM 3988 N N . VAL B 1 169 ? -16.797 -6.09 -1.596 1 95.19 169 VAL B N 1
ATOM 3989 C CA . VAL B 1 169 ? -17.328 -4.84 -1.067 1 95.19 169 VAL B CA 1
ATOM 3990 C C . VAL B 1 169 ? -18.438 -5.133 -0.069 1 95.19 169 VAL B C 1
ATOM 3992 O O . VAL B 1 169 ? -18.453 -4.586 1.035 1 95.19 169 VAL B O 1
ATOM 3995 N N . VAL B 1 170 ? -19.328 -6.035 -0.411 1 95.62 170 VAL B N 1
ATOM 3996 C CA . VAL B 1 170 ? -20.453 -6.367 0.444 1 95.62 170 VAL B CA 1
ATOM 3997 C C . VAL B 1 170 ? -19.969 -7.062 1.712 1 95.62 170 VAL B C 1
ATOM 3999 O O . VAL B 1 170 ? -20.406 -6.738 2.816 1 95.62 170 VAL B O 1
ATOM 4002 N N . THR B 1 171 ? -19.109 -8 1.555 1 95.25 171 THR B N 1
ATOM 4003 C CA . THR B 1 171 ? -18.578 -8.727 2.705 1 95.25 171 THR B CA 1
ATOM 4004 C C . THR B 1 171 ? -17.828 -7.785 3.643 1 95.25 171 THR B C 1
ATOM 4006 O O . THR B 1 171 ? -17.906 -7.922 4.863 1 95.25 171 THR B O 1
ATOM 4009 N N . SER B 1 172 ? -17.031 -6.914 3.061 1 94.38 172 SER B N 1
ATOM 4010 C CA . SER B 1 172 ? -16.328 -5.941 3.885 1 94.38 172 SER B CA 1
ATOM 4011 C C . SER B 1 172 ? -17.297 -5.105 4.711 1 94.38 172 SER B C 1
ATOM 4013 O O . SER B 1 172 ? -17.047 -4.836 5.887 1 94.38 172 SER B O 1
ATOM 4015 N N . PHE B 1 173 ? -18.406 -4.648 4.129 1 93.25 173 PHE B N 1
ATOM 4016 C CA . PHE B 1 173 ? -19.438 -3.875 4.824 1 93.25 173 PHE B CA 1
ATOM 4017 C C . PHE B 1 173 ? -20.062 -4.695 5.941 1 93.25 173 PHE B C 1
ATOM 4019 O O . PHE B 1 173 ? -20.172 -4.227 7.078 1 93.25 173 PHE B O 1
ATOM 4026 N N . VAL B 1 174 ? -20.422 -5.879 5.629 1 94.19 174 VAL B N 1
ATOM 4027 C CA . VAL B 1 174 ? -21.141 -6.738 6.574 1 94.19 174 VAL B CA 1
ATOM 4028 C C . VAL B 1 174 ? -20.219 -7.098 7.742 1 94.19 174 VAL B C 1
ATOM 4030 O O . VAL B 1 174 ? -20.625 -6.992 8.906 1 94.19 174 VAL B O 1
ATOM 4033 N N . LEU B 1 175 ? -19.062 -7.488 7.469 1 94.5 175 LEU B N 1
ATOM 4034 C CA . LEU B 1 175 ? -18.125 -7.879 8.516 1 94.5 175 LEU B CA 1
ATOM 4035 C C . LEU B 1 175 ? -17.766 -6.688 9.391 1 94.5 175 LEU B C 1
ATOM 4037 O O . LEU B 1 175 ? -17.656 -6.816 10.617 1 94.5 175 LEU B O 1
ATOM 4041 N N . CYS B 1 176 ? -17.5 -5.555 8.727 1 92.44 176 CYS B N 1
ATOM 4042 C CA . CYS B 1 176 ? -17.156 -4.363 9.492 1 92.44 176 CYS B CA 1
ATOM 4043 C C . CYS B 1 176 ? -18.297 -3.959 10.422 1 92.44 176 CYS B C 1
ATOM 4045 O O . CYS B 1 176 ? -18.062 -3.645 11.594 1 92.44 176 CYS B O 1
ATOM 4047 N N . TYR B 1 177 ? -19.562 -4.02 9.945 1 91.5 177 TYR B N 1
ATOM 4048 C CA . TYR B 1 177 ? -20.719 -3.65 10.75 1 91.5 177 TYR B CA 1
ATOM 4049 C C . TYR B 1 177 ? -20.938 -4.641 11.891 1 91.5 177 TYR B C 1
ATOM 4051 O O . TYR B 1 177 ? -21.172 -4.242 13.031 1 91.5 177 TYR B O 1
ATOM 4059 N N . LEU B 1 178 ? -20.781 -5.875 11.617 1 93.19 178 LEU B N 1
ATOM 4060 C CA . LEU B 1 178 ? -21.031 -6.914 12.617 1 93.19 178 LEU B CA 1
ATOM 4061 C C . LEU B 1 178 ? -19.969 -6.871 13.711 1 93.19 178 LEU B C 1
ATOM 4063 O O . LEU B 1 178 ? -20.297 -6.934 14.898 1 93.19 178 LEU B O 1
ATOM 4067 N N . ILE B 1 179 ? -18.781 -6.703 13.367 1 92.44 179 ILE B N 1
ATOM 4068 C CA . ILE B 1 179 ? -17.688 -6.719 14.336 1 92.44 179 ILE B CA 1
ATOM 4069 C C . ILE B 1 179 ? -17.672 -5.414 15.125 1 92.44 179 ILE B C 1
ATOM 4071 O O . ILE B 1 179 ? -17.516 -5.426 16.344 1 92.44 179 ILE B O 1
ATOM 4075 N N . SER B 1 180 ? -17.781 -4.316 14.453 1 89.75 180 SER B N 1
ATOM 4076 C CA . SER B 1 180 ? -17.781 -3.029 15.141 1 89.75 180 SER B CA 1
ATOM 4077 C C . SER B 1 180 ? -19.016 -2.867 16.016 1 89.75 180 SER B C 1
ATOM 4079 O O . SER B 1 180 ? -18.969 -2.182 17.047 1 89.75 180 SER B O 1
ATOM 4081 N N . GLY B 1 181 ? -20.141 -3.4 15.641 1 89.31 181 GLY B N 1
ATOM 4082 C CA . GLY B 1 181 ? -21.359 -3.338 16.438 1 89.31 181 GLY B CA 1
ATOM 4083 C C . GLY B 1 181 ? -21.219 -4.004 17.781 1 89.31 181 GLY B C 1
ATOM 4084 O O . GLY B 1 181 ? -21.859 -3.588 18.766 1 89.31 181 GLY B O 1
ATOM 4085 N N . VAL B 1 182 ? -20.438 -4.973 17.875 1 88 182 VAL B N 1
ATOM 4086 C CA . VAL B 1 182 ? -20.203 -5.664 19.141 1 88 182 VAL B CA 1
ATOM 4087 C C . VAL B 1 182 ? -19.484 -4.727 20.109 1 88 182 VAL B C 1
ATOM 4089 O O . VAL B 1 182 ? -19.766 -4.754 21.312 1 88 182 VAL B O 1
ATOM 4092 N N . PHE B 1 183 ? -18.719 -3.793 19.609 1 83.31 183 PHE B N 1
ATOM 4093 C CA . PHE B 1 183 ? -17.922 -2.918 20.469 1 83.31 183 PHE B CA 1
ATOM 4094 C C . PHE B 1 183 ? -18.656 -1.597 20.719 1 83.31 183 PHE B C 1
ATOM 4096 O O . PHE B 1 183 ? -18.625 -1.063 21.828 1 83.31 183 PHE B O 1
ATOM 4103 N N . PHE B 1 184 ? -19.234 -0.977 19.688 1 84.38 184 PHE B N 1
ATOM 4104 C CA . PHE B 1 184 ? -19.797 0.368 19.781 1 84.38 184 PHE B CA 1
ATOM 4105 C C . PHE B 1 184 ? -21.312 0.32 19.859 1 84.38 184 PHE B C 1
ATOM 4107 O O . PHE B 1 184 ? -21.953 1.308 20.234 1 84.38 184 PHE B O 1
ATOM 4114 N N . GLY B 1 185 ? -21.906 -0.852 19.516 1 81.44 185 GLY B N 1
ATOM 4115 C CA . GLY B 1 185 ? -23.359 -0.936 19.469 1 81.44 185 GLY B CA 1
ATOM 4116 C C . GLY B 1 185 ? -23.922 -0.778 18.062 1 81.44 185 GLY B C 1
ATOM 4117 O O . GLY B 1 185 ? -23.297 -0.143 17.203 1 81.44 185 GLY B O 1
ATOM 4118 N N . TYR B 1 186 ? -25 -1.396 17.734 1 81.25 186 TYR B N 1
ATOM 4119 C CA . TYR B 1 186 ? -25.594 -1.441 16.391 1 81.25 186 TYR B CA 1
ATOM 4120 C C . TYR B 1 186 ? -26.531 -0.264 16.172 1 81.25 186 TYR B C 1
ATOM 4122 O O . TYR B 1 186 ? -27.312 -0.259 15.219 1 81.25 186 TYR B O 1
ATOM 4130 N N . GLU B 1 187 ? -26.344 0.88 16.781 1 75.88 187 GLU B N 1
ATOM 4131 C CA . GLU B 1 187 ? -27.234 2.021 16.641 1 75.88 187 GLU B CA 1
ATOM 4132 C C . GLU B 1 187 ? -26.672 3.055 15.672 1 75.88 187 GLU B C 1
ATOM 4134 O O . GLU B 1 187 ? -25.578 2.877 15.148 1 75.88 187 GLU B O 1
ATOM 4139 N N . GLY B 1 188 ? -27.516 3.977 15.078 1 73.56 188 GLY B N 1
ATOM 4140 C CA . GLY B 1 188 ? -27.016 5.133 14.352 1 73.56 188 GLY B CA 1
ATOM 4141 C C . GLY B 1 188 ? -27.406 5.129 12.891 1 73.56 188 GLY B C 1
ATOM 4142 O O . GLY B 1 188 ? -26.922 5.961 12.109 1 73.56 188 GLY B O 1
ATOM 4143 N N . TRP B 1 189 ? -28.234 4.234 12.469 1 77.81 189 TRP B N 1
ATOM 4144 C CA . TRP B 1 189 ? -28.625 4.148 11.062 1 77.81 189 TRP B CA 1
ATOM 4145 C C . TRP B 1 189 ? -29.344 5.41 10.609 1 77.81 189 TRP B C 1
ATOM 4147 O O . TRP B 1 189 ? -29.25 5.809 9.445 1 77.81 189 TRP B O 1
ATOM 4157 N N . ASP B 1 190 ? -29.906 6.121 11.516 1 71.81 190 ASP B N 1
ATOM 4158 C CA . ASP B 1 190 ? -30.75 7.262 11.141 1 71.81 190 ASP B CA 1
ATOM 4159 C C . ASP B 1 190 ? -30.031 8.578 11.445 1 71.81 190 ASP B C 1
ATOM 4161 O O . ASP B 1 190 ? -30.594 9.656 11.211 1 71.81 190 ASP B O 1
ATOM 4165 N N . ALA B 1 191 ? -28.875 8.516 11.891 1 71.5 191 ALA B N 1
ATOM 4166 C CA . ALA B 1 191 ? -28.156 9.75 12.195 1 71.5 191 ALA B CA 1
ATOM 4167 C C . ALA B 1 191 ? -27.844 10.523 10.914 1 71.5 191 ALA B C 1
ATOM 4169 O O . ALA B 1 191 ? -27.469 9.93 9.898 1 71.5 191 ALA B O 1
ATOM 4170 N N . PRO B 1 192 ? -28.172 11.805 10.891 1 69.44 192 PRO B N 1
ATOM 4171 C CA . PRO B 1 192 ? -27.953 12.617 9.688 1 69.44 192 PRO B CA 1
ATOM 4172 C C . PRO B 1 192 ? -26.484 12.844 9.383 1 69.44 192 PRO B C 1
ATOM 4174 O O . PRO B 1 192 ? -25.672 12.992 10.297 1 69.44 192 PRO B O 1
ATOM 4177 N N . VAL B 1 193 ? -26.141 12.547 8.227 1 70.06 193 VAL B N 1
ATOM 4178 C CA . VAL B 1 193 ? -24.812 12.867 7.727 1 70.06 193 VAL B CA 1
ATOM 4179 C C . VAL B 1 193 ? -24.906 13.914 6.613 1 70.06 193 VAL B C 1
ATOM 4181 O O . VAL B 1 193 ? -25.797 13.844 5.766 1 70.06 193 VAL B O 1
ATOM 4184 N N . PHE B 1 194 ? -24.141 14.898 6.746 1 63.97 194 PHE B N 1
ATOM 4185 C CA . PHE B 1 194 ? -24.203 15.992 5.785 1 63.97 194 PHE B CA 1
ATOM 4186 C C . PHE B 1 194 ? -23.328 15.711 4.574 1 63.97 194 PHE B C 1
ATOM 4188 O O . PHE B 1 194 ? -22.188 15.273 4.715 1 63.97 194 PHE B O 1
ATOM 4195 N N . THR B 1 195 ? -24 15.57 3.457 1 64.88 195 THR B N 1
ATOM 4196 C CA . THR B 1 195 ? -23.312 15.367 2.189 1 64.88 195 THR B CA 1
ATOM 4197 C C . THR B 1 195 ? -23.656 16.484 1.202 1 64.88 195 THR B C 1
ATOM 4199 O O . THR B 1 195 ? -24.547 17.281 1.457 1 64.88 195 THR B O 1
ATOM 4202 N N . GLY B 1 196 ? -22.828 16.75 0.119 1 59.88 196 GLY B N 1
ATOM 4203 C CA . GLY B 1 196 ? -23.156 17.672 -0.955 1 59.88 196 GLY B CA 1
ATOM 4204 C C . GLY B 1 196 ? -22.391 18.984 -0.882 1 59.88 196 GLY B C 1
ATOM 4205 O O . GLY B 1 196 ? -22.891 20.016 -1.323 1 59.88 196 GLY B O 1
ATOM 4206 N N . PHE B 1 197 ? -21.281 18.891 -0.148 1 56.56 197 PHE B N 1
ATOM 4207 C CA . PHE B 1 197 ? -20.469 20.094 -0.109 1 56.56 197 PHE B CA 1
ATOM 4208 C C . PHE B 1 197 ? -19.734 20.297 -1.432 1 56.56 197 PHE B C 1
ATOM 4210 O O . PHE B 1 197 ? -19.062 19.391 -1.927 1 56.56 197 PHE B O 1
ATOM 4217 N N . ASP B 1 198 ? -20.391 20.938 -2.375 1 57.09 198 ASP B N 1
ATOM 4218 C CA . ASP B 1 198 ? -19.734 21.219 -3.652 1 57.09 198 ASP B CA 1
ATOM 4219 C C . ASP B 1 198 ? -18.609 22.234 -3.486 1 57.09 198 ASP B C 1
ATOM 4221 O O . ASP B 1 198 ? -18.828 23.328 -2.98 1 57.09 198 ASP B O 1
ATOM 4225 N N . VAL B 1 199 ? -17.359 21.766 -3.498 1 52.66 199 VAL B N 1
ATOM 4226 C CA . VAL B 1 199 ? -16.203 22.641 -3.35 1 52.66 199 VAL B CA 1
ATOM 4227 C C . VAL B 1 199 ? -15.859 23.266 -4.699 1 52.66 199 VAL B C 1
ATOM 4229 O O . VAL B 1 199 ? -15.375 22.578 -5.602 1 52.66 199 VAL B O 1
ATOM 4232 N N . SER B 1 200 ? -16.672 24.156 -5.141 1 50.03 200 SER B N 1
ATOM 4233 C CA . SER B 1 200 ? -16.312 24.906 -6.34 1 50.03 200 SER B CA 1
ATOM 4234 C C . SER B 1 200 ? -15.406 26.094 -6.004 1 50.03 200 SER B C 1
ATOM 4236 O O . SER B 1 200 ? -15.859 27.078 -5.434 1 50.03 200 SER B O 1
ATOM 4238 N N . GLY B 1 201 ? -14.055 26.094 -6.203 1 46.88 201 GLY B N 1
ATOM 4239 C CA . GLY B 1 201 ? -13.094 27.172 -5.969 1 46.88 201 GLY B CA 1
ATOM 4240 C C . GLY B 1 201 ? -12.742 27.344 -4.504 1 46.88 201 GLY B C 1
ATOM 4241 O O . GLY B 1 201 ? -12.43 26.375 -3.812 1 46.88 201 GLY B O 1
ATOM 4242 N N . ALA B 1 202 ? -12.68 28.609 -3.939 1 48.34 202 ALA B N 1
ATOM 4243 C CA . ALA B 1 202 ? -12.328 29.078 -2.598 1 48.34 202 ALA B CA 1
ATOM 4244 C C . ALA B 1 202 ? -13.523 29 -1.657 1 48.34 202 ALA B C 1
ATOM 4246 O O . ALA B 1 202 ? -13.383 29.156 -0.443 1 48.34 202 ALA B O 1
ATOM 4247 N N . GLN B 1 203 ? -14.758 28.719 -2.324 1 49.69 203 GLN B N 1
ATOM 4248 C CA . GLN B 1 203 ? -15.953 28.797 -1.492 1 49.69 203 GLN B CA 1
ATOM 4249 C C . GLN B 1 203 ? -16.719 27.484 -1.496 1 49.69 203 GLN B C 1
ATOM 4251 O O . GLN B 1 203 ? -16.828 26.812 -2.529 1 49.69 203 GLN B O 1
ATOM 4256 N N . VAL B 1 204 ? -17 26.922 -0.328 1 53.69 204 VAL B N 1
ATOM 4257 C CA . VAL B 1 204 ? -17.859 25.766 -0.127 1 53.69 204 VAL B CA 1
ATOM 4258 C C . VAL B 1 204 ? -19.328 26.188 -0.312 1 53.69 204 VAL B C 1
ATOM 4260 O O . VAL B 1 204 ? -19.812 27.078 0.383 1 53.69 204 VAL B O 1
ATOM 4263 N N . ASP B 1 205 ? -19.938 26 -1.466 1 53.75 205 ASP B N 1
ATOM 4264 C CA . ASP B 1 205 ? -21.359 26.25 -1.635 1 53.75 205 ASP B CA 1
ATOM 4265 C C . ASP B 1 205 ? -22.188 25.25 -0.829 1 53.75 205 ASP B C 1
ATOM 4267 O O . ASP B 1 205 ? -22.156 24.047 -1.111 1 53.75 205 ASP B O 1
ATOM 4271 N N . SER B 1 206 ? -22.469 25.609 0.398 1 57.22 206 SER B N 1
ATOM 4272 C CA . SER B 1 206 ? -23.297 24.812 1.309 1 57.22 206 SER B CA 1
ATOM 4273 C C . SER B 1 206 ? -24.75 24.797 0.879 1 57.22 206 SER B C 1
ATOM 4275 O O . SER B 1 206 ? -25.625 24.375 1.635 1 57.22 206 SER B O 1
ATOM 4277 N N . THR B 1 207 ? -25.109 25.453 -0.195 1 54.72 207 THR B N 1
ATOM 4278 C CA . THR B 1 207 ? -26.516 25.562 -0.578 1 54.72 207 THR B CA 1
ATOM 4279 C C . THR B 1 207 ? -27.109 24.188 -0.855 1 54.72 207 THR B C 1
ATOM 4281 O O . THR B 1 207 ? -28.297 23.953 -0.583 1 54.72 207 THR B O 1
ATOM 4284 N N . ASN B 1 208 ? -26.266 23.344 -1.243 1 57.31 208 ASN B N 1
ATOM 4285 C CA . ASN B 1 208 ? -26.797 22.047 -1.63 1 57.31 208 ASN B CA 1
ATOM 4286 C C . ASN B 1 208 ? -26.484 20.969 -0.585 1 57.31 208 ASN B C 1
ATOM 4288 O O . ASN B 1 208 ? -26.547 19.781 -0.875 1 57.31 208 ASN B O 1
ATOM 4292 N N . VAL B 1 209 ? -26.141 21.484 0.545 1 62.12 209 VAL B N 1
ATOM 4293 C CA . VAL B 1 209 ? -25.844 20.5 1.592 1 62.12 209 VAL B CA 1
ATOM 4294 C C . VAL B 1 209 ? -27.156 19.922 2.129 1 62.12 209 VAL B C 1
ATOM 4296 O O . VAL B 1 209 ? -28.078 20.656 2.465 1 62.12 209 VAL B O 1
ATOM 4299 N N . HIS B 1 210 ? -27.453 18.734 1.827 1 64.5 210 HIS B N 1
ATOM 4300 C CA . HIS B 1 210 ? -28.625 18.047 2.338 1 64.5 210 HIS B CA 1
ATOM 4301 C C . HIS B 1 210 ? -28.219 16.922 3.305 1 64.5 210 HIS B C 1
ATOM 4303 O O . HIS B 1 210 ? -27.203 16.266 3.105 1 64.5 210 HIS B O 1
ATOM 4309 N N . ALA B 1 211 ? -28.906 16.969 4.402 1 70.19 211 ALA B N 1
ATOM 4310 C CA . ALA B 1 211 ? -28.75 15.906 5.379 1 70.19 211 ALA B CA 1
ATOM 4311 C C . ALA B 1 211 ? -29.391 14.609 4.887 1 70.19 211 ALA B C 1
ATOM 4313 O O . ALA B 1 211 ? -30.547 14.602 4.48 1 70.19 211 ALA B O 1
ATOM 4314 N N . ILE B 1 212 ? -28.641 13.664 4.594 1 75.44 212 ILE B N 1
ATOM 4315 C CA . ILE B 1 212 ? -29.172 12.352 4.227 1 75.44 212 ILE B CA 1
ATOM 4316 C C . ILE B 1 212 ? -28.938 11.367 5.363 1 75.44 212 ILE B C 1
ATOM 4318 O O . ILE B 1 212 ? -27.938 11.469 6.09 1 75.44 212 ILE B O 1
ATOM 4322 N N . PRO B 1 213 ? -29.938 10.531 5.445 1 79.12 213 PRO B N 1
ATOM 4323 C CA . PRO B 1 213 ? -29.719 9.508 6.473 1 79.12 213 PRO B CA 1
ATOM 4324 C C . PRO B 1 213 ? -28.5 8.641 6.195 1 79.12 213 PRO B C 1
ATOM 4326 O O . PRO B 1 213 ? -28.078 8.5 5.039 1 79.12 213 PRO B O 1
ATOM 4329 N N . GLN B 1 214 ? -27.891 8.078 7.211 1 80.81 214 GLN B N 1
ATOM 4330 C CA . GLN B 1 214 ? -26.641 7.34 7.16 1 80.81 214 GLN B CA 1
ATOM 4331 C C . GLN B 1 214 ? -26.75 6.121 6.25 1 80.81 214 GLN B C 1
ATOM 4333 O O . GLN B 1 214 ? -25.781 5.75 5.574 1 80.81 214 GLN B O 1
ATOM 4338 N N . TRP B 1 215 ? -28.016 5.48 6.246 1 82.31 215 TRP B N 1
ATOM 4339 C CA . TRP B 1 215 ? -28.156 4.277 5.426 1 82.31 215 TRP B CA 1
ATOM 4340 C C . TRP B 1 215 ? -28.062 4.617 3.943 1 82.31 215 TRP B C 1
ATOM 4342 O O . TRP B 1 215 ? -27.484 3.848 3.162 1 82.31 215 TRP B O 1
ATOM 4352 N N . GLN B 1 216 ? -28.609 5.703 3.541 1 84.81 216 GLN B N 1
ATOM 4353 C CA . GLN B 1 216 ? -28.516 6.133 2.152 1 84.81 216 GLN B CA 1
ATOM 4354 C C . GLN B 1 216 ? -27.078 6.504 1.798 1 84.81 216 GLN B C 1
ATOM 4356 O O . GLN B 1 216 ? -26.609 6.234 0.688 1 84.81 216 GLN B O 1
ATOM 4361 N N . TYR B 1 217 ? -26.438 7.098 2.777 1 85.06 217 TYR B N 1
ATOM 4362 C CA . TYR B 1 217 ? -25.031 7.469 2.592 1 85.06 217 TYR B CA 1
ATOM 4363 C C . TYR B 1 217 ? -24.172 6.234 2.367 1 85.06 217 TYR B C 1
ATOM 4365 O O . TYR B 1 217 ? -23.297 6.23 1.493 1 85.06 217 TYR B O 1
ATOM 4373 N N . MET B 1 218 ? -24.453 5.227 3.07 1 87.69 218 MET B N 1
ATOM 4374 C CA . MET B 1 218 ? -23.656 4 2.988 1 87.69 218 MET B CA 1
ATOM 4375 C C . MET B 1 218 ? -23.844 3.32 1.638 1 87.69 218 MET B C 1
ATOM 4377 O O . MET B 1 218 ? -22.906 2.762 1.079 1 87.69 218 MET B O 1
ATOM 4381 N N . ILE B 1 219 ? -24.984 3.369 1.137 1 88.75 219 ILE B N 1
ATOM 4382 C CA . ILE B 1 219 ? -25.266 2.768 -0.162 1 88.75 219 ILE B CA 1
ATOM 4383 C C . ILE B 1 219 ? -24.531 3.535 -1.258 1 88.75 219 ILE B C 1
ATOM 4385 O O . ILE B 1 219 ? -23.922 2.93 -2.148 1 88.75 219 ILE B O 1
ATOM 4389 N N . MET B 1 220 ? -24.625 4.84 -1.146 1 90.12 220 MET B N 1
ATOM 4390 C CA . MET B 1 220 ? -23.938 5.664 -2.129 1 90.12 220 MET B CA 1
ATOM 4391 C C . MET B 1 220 ? -22.422 5.445 -2.053 1 90.12 220 MET B C 1
ATOM 4393 O O . MET B 1 220 ? -21.766 5.309 -3.082 1 90.12 220 MET B O 1
ATOM 4397 N N . GLN B 1 221 ? -21.906 5.438 -0.861 1 90.38 221 GLN B N 1
ATOM 4398 C CA . GLN B 1 221 ? -20.484 5.199 -0.658 1 90.38 221 GLN B CA 1
ATOM 4399 C C . GLN B 1 221 ? -20.078 3.822 -1.175 1 90.38 221 GLN B C 1
ATOM 4401 O O . GLN B 1 221 ? -19.016 3.674 -1.798 1 90.38 221 GLN B O 1
ATOM 4406 N N . GLY B 1 222 ? -20.859 2.846 -0.902 1 92.75 222 GLY B N 1
ATOM 4407 C CA . GLY B 1 222 ? -20.594 1.501 -1.389 1 92.75 222 GLY B CA 1
ATOM 4408 C C . GLY B 1 222 ? -20.547 1.414 -2.902 1 92.75 222 GLY B C 1
ATOM 4409 O O . GLY B 1 222 ? -19.703 0.699 -3.457 1 92.75 222 GLY B O 1
ATOM 4410 N N . GLY B 1 223 ? -21.438 2.148 -3.494 1 94.31 223 GLY B N 1
ATOM 4411 C CA . GLY B 1 223 ? -21.438 2.188 -4.949 1 94.31 223 GLY B CA 1
ATOM 4412 C C . GLY B 1 223 ? -20.172 2.791 -5.527 1 94.31 223 GLY B C 1
ATOM 4413 O O . GLY B 1 223 ? -19.625 2.283 -6.508 1 94.31 223 GLY B O 1
ATOM 4414 N N . LEU B 1 224 ? -19.734 3.818 -4.934 1 94.06 224 LEU B N 1
ATOM 4415 C CA . LEU B 1 224 ? -18.516 4.477 -5.398 1 94.06 224 LEU B CA 1
ATOM 4416 C C . LEU B 1 224 ? -17.297 3.584 -5.184 1 94.06 224 LEU B C 1
ATOM 4418 O O . LEU B 1 224 ? -16.422 3.502 -6.047 1 94.06 224 LEU B O 1
ATOM 4422 N N . ILE B 1 225 ? -17.234 2.971 -4.055 1 95.19 225 ILE B N 1
ATOM 4423 C CA . ILE B 1 225 ? -16.141 2.055 -3.752 1 95.19 225 ILE B CA 1
ATOM 4424 C C . ILE B 1 225 ? -16.141 0.899 -4.75 1 95.19 225 ILE B C 1
ATOM 4426 O O . ILE B 1 225 ? -15.078 0.469 -5.215 1 95.19 225 ILE B O 1
ATOM 4430 N N . TRP B 1 226 ? -17.297 0.47 -5.055 1 96.75 226 TRP B N 1
ATOM 4431 C CA . TRP B 1 226 ? -17.438 -0.612 -6.023 1 96.75 226 TRP B CA 1
ATOM 4432 C C . TRP B 1 226 ? -16.906 -0.198 -7.387 1 96.75 226 TRP B C 1
ATOM 4434 O O . TRP B 1 226 ? -16.188 -0.961 -8.039 1 96.75 226 TRP B O 1
ATOM 4444 N N . PHE B 1 227 ? -17.25 0.967 -7.781 1 96.5 227 PHE B N 1
ATOM 4445 C CA . PHE B 1 227 ? -16.812 1.465 -9.078 1 96.5 227 PHE B CA 1
ATOM 4446 C C . PHE B 1 227 ? -15.289 1.575 -9.133 1 96.5 227 PHE B C 1
ATOM 4448 O O . PHE B 1 227 ? -14.664 1.132 -10.094 1 96.5 227 PHE B O 1
ATOM 4455 N N . SER B 1 228 ? -14.727 2.209 -8.172 1 95.94 228 SER B N 1
ATOM 4456 C CA . SER B 1 228 ? -13.273 2.338 -8.109 1 95.94 228 SER B CA 1
ATOM 4457 C C . SER B 1 228 ? -12.602 0.973 -8.055 1 95.94 228 SER B C 1
ATOM 4459 O O . SER B 1 228 ? -11.594 0.741 -8.734 1 95.94 228 SER B O 1
ATOM 4461 N N . SER B 1 229 ? -13.102 0.088 -7.242 1 96.56 229 SER B N 1
ATOM 4462 C CA . SER B 1 229 ? -12.539 -1.253 -7.121 1 96.56 229 SER B CA 1
ATOM 4463 C C . SER B 1 229 ? -12.641 -2.018 -8.438 1 96.56 229 SER B C 1
ATOM 4465 O O . SER B 1 229 ? -11.734 -2.771 -8.797 1 96.56 229 SER B O 1
ATOM 4467 N N . MET B 1 230 ? -13.711 -1.824 -9.094 1 97 230 MET B N 1
ATOM 4468 C CA . MET B 1 230 ? -13.906 -2.482 -10.383 1 97 230 MET B CA 1
ATOM 4469 C C . MET B 1 230 ? -12.875 -2 -11.398 1 97 230 MET B C 1
ATOM 4471 O O . MET B 1 230 ? -12.359 -2.793 -12.188 1 97 230 MET B O 1
ATOM 4475 N N . THR B 1 231 ? -12.656 -0.768 -11.391 1 97.12 231 THR B N 1
ATOM 4476 C CA . THR B 1 231 ? -11.648 -0.218 -12.297 1 97.12 231 THR B CA 1
ATOM 4477 C C . THR B 1 231 ? -10.281 -0.828 -12.016 1 97.12 231 THR B C 1
ATOM 4479 O O . THR B 1 231 ? -9.57 -1.232 -12.938 1 97.12 231 THR B O 1
ATOM 4482 N N . VAL B 1 232 ? -9.914 -0.896 -10.797 1 96.31 232 VAL B N 1
ATOM 4483 C CA . VAL B 1 232 ? -8.633 -1.492 -10.414 1 96.31 232 VAL B CA 1
ATOM 4484 C C . VAL B 1 232 ? -8.602 -2.957 -10.844 1 96.31 232 VAL B C 1
ATOM 4486 O O . VAL B 1 232 ? -7.578 -3.443 -11.328 1 96.31 232 VAL B O 1
ATOM 4489 N N . ALA B 1 233 ? -9.703 -3.625 -10.672 1 96.38 233 ALA B N 1
ATOM 4490 C CA . ALA B 1 233 ? -9.781 -5.031 -11.062 1 96.38 233 ALA B CA 1
ATOM 4491 C C . ALA B 1 233 ? -9.555 -5.199 -12.562 1 96.38 233 ALA B C 1
ATOM 4493 O O . ALA B 1 233 ? -8.828 -6.098 -12.984 1 96.38 233 ALA B O 1
ATOM 4494 N N . LEU B 1 234 ? -10.156 -4.387 -13.32 1 97.06 234 LEU B N 1
ATOM 4495 C CA . LEU B 1 234 ? -10.023 -4.457 -14.766 1 97.06 234 LEU B CA 1
ATOM 4496 C C . LEU B 1 234 ? -8.594 -4.137 -15.195 1 97.06 234 LEU B C 1
ATOM 4498 O O . LEU B 1 234 ? -8.055 -4.781 -16.094 1 97.06 234 LEU B O 1
ATOM 4502 N N . LEU B 1 235 ? -8.039 -3.201 -14.578 1 96.5 235 LEU B N 1
ATOM 4503 C CA . LEU B 1 235 ? -6.645 -2.873 -14.867 1 96.5 235 LEU B CA 1
ATOM 4504 C C . LEU B 1 235 ? -5.723 -4.02 -14.469 1 96.5 235 LEU B C 1
ATOM 4506 O O . LEU B 1 235 ? -4.762 -4.324 -15.18 1 96.5 235 LEU B O 1
ATOM 4510 N N . ALA B 1 236 ? -6.051 -4.52 -13.344 1 94.75 236 ALA B N 1
ATOM 4511 C CA . ALA B 1 236 ? -5.27 -5.664 -12.875 1 94.75 236 ALA B CA 1
ATOM 4512 C C . ALA B 1 236 ? -5.359 -6.824 -13.867 1 94.75 236 ALA B C 1
ATOM 4514 O O . ALA B 1 236 ? -4.375 -7.527 -14.094 1 94.75 236 ALA B O 1
ATOM 4515 N N . LEU B 1 237 ? -6.52 -7.078 -14.367 1 94.19 237 LEU B N 1
ATOM 4516 C CA . LEU B 1 237 ? -6.703 -8.117 -15.375 1 94.19 237 LEU B CA 1
ATOM 4517 C C . LEU B 1 237 ? -5.859 -7.828 -16.609 1 94.19 237 LEU B C 1
ATOM 4519 O O . LEU B 1 237 ? -5.242 -8.734 -17.172 1 94.19 237 LEU B O 1
ATOM 4523 N N . MET B 1 238 ? -5.871 -6.637 -17 1 95 238 MET B N 1
ATOM 4524 C CA . MET B 1 238 ? -5.059 -6.25 -18.141 1 95 238 MET B CA 1
ATOM 4525 C C . MET B 1 238 ? -3.582 -6.539 -17.891 1 95 238 MET B C 1
ATOM 4527 O O . MET B 1 238 ? -2.91 -7.137 -18.734 1 95 238 MET B O 1
ATOM 4531 N N . VAL B 1 239 ? -3.084 -6.148 -16.75 1 91.81 239 VAL B N 1
ATOM 4532 C CA . VAL B 1 239 ? -1.684 -6.359 -16.406 1 91.81 239 VAL B CA 1
ATOM 4533 C C . VAL B 1 239 ? -1.396 -7.859 -16.312 1 91.81 239 VAL B C 1
ATOM 4535 O O . VAL B 1 239 ? -0.322 -8.312 -16.719 1 91.81 239 VAL B O 1
ATOM 4538 N N . SER B 1 240 ? -2.336 -8.562 -15.805 1 89.75 240 SER B N 1
ATOM 4539 C CA . SER B 1 240 ? -2.193 -10.008 -15.68 1 89.75 240 SER B CA 1
ATOM 4540 C C . SER B 1 240 ? -2.072 -10.672 -17.047 1 89.75 240 SER B C 1
ATOM 4542 O O . SER B 1 240 ? -1.405 -11.703 -17.188 1 89.75 240 SER B O 1
ATOM 4544 N N . VAL B 1 241 ? -2.758 -10.164 -18.031 1 89.62 241 VAL B N 1
ATOM 4545 C CA . VAL B 1 241 ? -2.699 -10.695 -19.391 1 89.62 241 VAL B CA 1
ATOM 4546 C C . VAL B 1 241 ? -1.366 -10.328 -20.031 1 89.62 241 VAL B C 1
ATOM 4548 O O . VAL B 1 241 ? -0.815 -11.102 -20.812 1 89.62 241 VAL B O 1
ATOM 4551 N N . LEU B 1 242 ? -0.819 -9.25 -19.609 1 88.25 242 LEU B N 1
ATOM 4552 C CA . LEU B 1 242 ? 0.384 -8.727 -20.25 1 88.25 242 LEU B CA 1
ATOM 4553 C C . LEU B 1 242 ? 1.638 -9.312 -19.609 1 88.25 242 LEU B C 1
ATOM 4555 O O . LEU B 1 242 ? 2.664 -9.477 -20.281 1 88.25 242 LEU B O 1
ATOM 4559 N N . LEU B 1 243 ? 1.623 -9.5 -18.344 1 83.56 243 LEU B N 1
ATOM 4560 C CA . LEU B 1 243 ? 2.809 -9.961 -17.641 1 83.56 243 LEU B CA 1
ATOM 4561 C C . LEU B 1 243 ? 2.695 -11.445 -17.297 1 83.56 243 LEU B C 1
ATOM 4563 O O . LEU B 1 243 ? 1.589 -11.969 -17.125 1 83.56 243 LEU B O 1
ATOM 4567 N N . ARG B 1 244 ? 3.979 -11.969 -17.234 1 78.81 244 ARG B N 1
ATOM 4568 C CA . ARG B 1 244 ? 4.039 -13.406 -16.953 1 78.81 244 ARG B CA 1
ATOM 4569 C C . ARG B 1 244 ? 4.273 -13.664 -15.469 1 78.81 244 ARG B C 1
ATOM 4571 O O . ARG B 1 244 ? 5.262 -13.195 -14.898 1 78.81 244 ARG B O 1
ATOM 4578 N N . GLY B 1 245 ? 3.252 -13.875 -14.664 1 82.5 245 GLY B N 1
ATOM 4579 C CA . GLY B 1 245 ? 3.439 -14.227 -13.266 1 82.5 245 GLY B CA 1
ATOM 4580 C C . GLY B 1 245 ? 2.535 -13.453 -12.328 1 82.5 245 GLY B C 1
ATOM 4581 O O . GLY B 1 245 ? 2.311 -12.258 -12.523 1 82.5 245 GLY B O 1
ATOM 4582 N N . THR B 1 246 ? 2.17 -14.141 -11.445 1 83.94 246 THR B N 1
ATOM 4583 C CA . THR B 1 246 ? 1.223 -13.57 -10.492 1 83.94 246 THR B CA 1
ATOM 4584 C C . THR B 1 246 ? 1.892 -12.5 -9.641 1 83.94 246 THR B C 1
ATOM 4586 O O . THR B 1 246 ? 1.338 -11.414 -9.453 1 83.94 246 THR B O 1
ATOM 4589 N N . ALA B 1 247 ? 3.117 -12.773 -9.164 1 84.38 247 ALA B N 1
ATOM 4590 C CA . ALA B 1 247 ? 3.836 -11.828 -8.312 1 84.38 247 ALA B CA 1
ATOM 4591 C C . ALA B 1 247 ? 4.129 -10.531 -9.062 1 84.38 247 ALA B C 1
ATOM 4593 O O . ALA B 1 247 ? 3.926 -9.438 -8.531 1 84.38 247 ALA B O 1
ATOM 4594 N N . ALA B 1 248 ? 4.574 -10.641 -10.273 1 85.56 248 ALA B N 1
ATOM 4595 C CA . ALA B 1 248 ? 4.887 -9.469 -11.086 1 85.56 248 ALA B CA 1
ATOM 4596 C C . ALA B 1 248 ? 3.648 -8.609 -11.305 1 85.56 248 ALA B C 1
ATOM 4598 O O . ALA B 1 248 ? 3.725 -7.379 -11.25 1 85.56 248 ALA B O 1
ATOM 4599 N N . SER B 1 249 ? 2.539 -9.312 -11.547 1 88.56 249 SER B N 1
ATOM 4600 C CA . SER B 1 249 ? 1.295 -8.594 -11.789 1 88.56 249 SER B CA 1
ATOM 4601 C C . SER B 1 249 ? 0.853 -7.812 -10.555 1 88.56 249 SER B C 1
ATOM 4603 O O . SER B 1 249 ? 0.511 -6.633 -10.648 1 88.56 249 SER B O 1
ATOM 4605 N N . ILE B 1 250 ? 0.903 -8.414 -9.406 1 89.38 250 ILE B N 1
ATOM 4606 C CA . ILE B 1 250 ? 0.454 -7.793 -8.164 1 89.38 250 ILE B CA 1
ATOM 4607 C C . ILE B 1 250 ? 1.381 -6.633 -7.805 1 89.38 250 ILE B C 1
ATOM 4609 O O . ILE B 1 250 ? 0.917 -5.535 -7.48 1 89.38 250 ILE B O 1
ATOM 4613 N N . VAL B 1 251 ? 2.699 -6.82 -7.926 1 87.81 251 VAL B N 1
ATOM 4614 C CA . VAL B 1 251 ? 3.678 -5.812 -7.531 1 87.81 251 VAL B CA 1
ATOM 4615 C C . VAL B 1 251 ? 3.566 -4.598 -8.445 1 87.81 251 VAL B C 1
ATOM 4617 O O . VAL B 1 251 ? 3.576 -3.455 -7.98 1 87.81 251 VAL B O 1
ATOM 4620 N N . THR B 1 252 ? 3.408 -4.809 -9.734 1 89.38 252 THR B N 1
ATOM 4621 C CA . THR B 1 252 ? 3.307 -3.717 -10.695 1 89.38 252 THR B CA 1
ATOM 4622 C C . THR B 1 252 ? 2.053 -2.887 -10.438 1 89.38 252 THR B C 1
ATOM 4624 O O . THR B 1 252 ? 2.113 -1.655 -10.398 1 89.38 252 THR B O 1
ATOM 4627 N N . MET B 1 253 ? 0.956 -3.605 -10.211 1 92 253 MET B N 1
ATOM 4628 C CA . MET B 1 253 ? -0.304 -2.9 -9.992 1 92 253 MET B CA 1
ATOM 4629 C C . MET B 1 253 ? -0.295 -2.17 -8.656 1 92 253 MET B C 1
ATOM 4631 O O . MET B 1 253 ? -0.761 -1.032 -8.562 1 92 253 MET B O 1
ATOM 4635 N N . MET B 1 254 ? 0.231 -2.822 -7.645 1 92.75 254 MET B N 1
ATOM 4636 C CA . MET B 1 254 ? 0.275 -2.184 -6.332 1 92.75 254 MET B CA 1
ATOM 4637 C C . MET B 1 254 ? 1.221 -0.988 -6.34 1 92.75 254 MET B C 1
ATOM 4639 O O . MET B 1 254 ? 0.977 0.007 -5.652 1 92.75 254 MET B O 1
ATOM 4643 N N . ALA B 1 255 ? 2.332 -1.149 -7.078 1 92.25 255 ALA B N 1
ATOM 4644 C CA . ALA B 1 255 ? 3.24 -0.015 -7.223 1 92.25 255 ALA B CA 1
ATOM 4645 C C . ALA B 1 255 ? 2.529 1.182 -7.844 1 92.25 255 ALA B C 1
ATOM 4647 O O . ALA B 1 255 ? 2.723 2.32 -7.41 1 92.25 255 ALA B O 1
ATOM 4648 N N . ALA B 1 256 ? 1.71 0.904 -8.82 1 92.12 256 ALA B N 1
ATOM 4649 C CA . ALA B 1 256 ? 0.955 1.971 -9.477 1 92.12 256 ALA B CA 1
ATOM 4650 C C . ALA B 1 256 ? -0.034 2.615 -8.508 1 92.12 256 ALA B C 1
ATOM 4652 O O . ALA B 1 256 ? -0.178 3.84 -8.484 1 92.12 256 ALA B O 1
ATOM 4653 N N . VAL B 1 257 ? -0.647 1.8 -7.746 1 92.62 257 VAL B N 1
ATOM 4654 C CA . VAL B 1 257 ? -1.627 2.285 -6.781 1 92.62 257 VAL B CA 1
ATOM 4655 C C . VAL B 1 257 ? -0.932 3.145 -5.727 1 92.62 257 VAL B C 1
ATOM 4657 O O . VAL B 1 257 ? -1.392 4.246 -5.41 1 92.62 257 VAL B O 1
ATOM 4660 N N . ILE B 1 258 ? 0.166 2.676 -5.215 1 89.75 258 ILE B N 1
ATOM 4661 C CA . ILE B 1 258 ? 0.918 3.387 -4.188 1 89.75 258 ILE B CA 1
ATOM 4662 C C . ILE B 1 258 ? 1.435 4.711 -4.746 1 89.75 258 ILE B C 1
ATOM 4664 O O . ILE B 1 258 ? 1.436 5.727 -4.051 1 89.75 258 ILE B O 1
ATOM 4668 N N . THR B 1 259 ? 1.873 4.688 -6 1 87.25 259 THR B N 1
ATOM 4669 C CA . THR B 1 259 ? 2.344 5.906 -6.652 1 87.25 259 THR B CA 1
ATOM 4670 C C . THR B 1 259 ? 1.262 6.98 -6.633 1 87.25 259 THR B C 1
ATOM 4672 O O . THR B 1 259 ? 1.549 8.156 -6.383 1 87.25 259 THR B O 1
ATOM 4675 N N . GLY B 1 260 ? 0.044 6.629 -6.906 1 84.06 260 GLY B N 1
ATOM 4676 C CA . GLY B 1 260 ? -1.054 7.582 -6.875 1 84.06 260 GLY B CA 1
ATOM 4677 C C . GLY B 1 260 ? -1.275 8.188 -5.5 1 84.06 260 GLY B C 1
ATOM 4678 O O . GLY B 1 260 ? -1.576 9.383 -5.387 1 84.06 260 GLY B O 1
ATOM 4679 N N . THR B 1 261 ? -1.115 7.371 -4.523 1 81.38 261 THR B N 1
ATOM 4680 C CA . THR B 1 261 ? -1.286 7.844 -3.156 1 81.38 261 THR B CA 1
ATOM 4681 C C . THR B 1 261 ? -0.203 8.859 -2.795 1 81.38 261 THR B C 1
ATOM 4683 O O . THR B 1 261 ? -0.486 9.883 -2.168 1 81.38 261 THR B O 1
ATOM 4686 N N . ILE B 1 262 ? 0.963 8.562 -3.223 1 76.5 262 ILE B N 1
ATOM 4687 C CA . ILE B 1 262 ? 2.076 9.453 -2.914 1 76.5 262 ILE B CA 1
ATOM 4688 C C . ILE B 1 262 ? 1.954 10.734 -3.732 1 76.5 262 ILE B C 1
ATOM 4690 O O . ILE B 1 262 ? 2.145 11.836 -3.207 1 76.5 262 ILE B O 1
ATOM 4694 N N . LEU B 1 263 ? 1.577 10.617 -4.953 1 76.88 263 LEU B N 1
ATOM 4695 C CA . LEU B 1 263 ? 1.439 11.773 -5.836 1 76.88 263 LEU B CA 1
ATOM 4696 C C . LEU B 1 263 ? 0.308 12.68 -5.367 1 76.88 263 LEU B C 1
ATOM 4698 O O . LEU B 1 263 ? 0.399 13.906 -5.488 1 76.88 263 LEU B O 1
ATOM 4702 N N . GLY B 1 264 ? -0.755 12.047 -4.918 1 74.5 264 GLY B N 1
ATOM 4703 C CA . GLY B 1 264 ? -1.864 12.836 -4.406 1 74.5 264 GLY B CA 1
ATOM 4704 C C . GLY B 1 264 ? -1.465 13.766 -3.277 1 74.5 264 GLY B C 1
ATOM 4705 O O . GLY B 1 264 ? -1.999 14.875 -3.156 1 74.5 264 GLY B O 1
ATOM 4706 N N . ASN B 1 265 ? -0.495 13.375 -2.572 1 68.38 265 ASN B N 1
ATOM 4707 C CA . ASN B 1 265 ? -0.034 14.188 -1.456 1 68.38 265 ASN B CA 1
ATOM 4708 C C . ASN B 1 265 ? 0.959 15.258 -1.913 1 68.38 265 ASN B C 1
ATOM 4710 O O . ASN B 1 265 ? 1.202 16.234 -1.199 1 68.38 265 ASN B O 1
ATOM 4714 N N . MET B 1 266 ? 1.609 15.016 -3.051 1 64.56 266 MET B N 1
ATOM 4715 C CA . MET B 1 266 ? 2.605 15.945 -3.584 1 64.56 266 MET B CA 1
ATOM 4716 C C . MET B 1 266 ? 1.967 16.922 -4.562 1 64.56 266 MET B C 1
ATOM 4718 O O . MET B 1 266 ? 2.445 18.047 -4.719 1 64.56 266 MET B O 1
ATOM 4722 N N . ALA B 1 267 ? 0.894 16.469 -5.379 1 59.19 267 ALA B N 1
ATOM 4723 C CA . ALA B 1 267 ? 0.508 16.922 -6.711 1 59.19 267 ALA B CA 1
ATOM 4724 C C . ALA B 1 267 ? -0.251 18.234 -6.641 1 59.19 267 ALA B C 1
ATOM 4726 O O . ALA B 1 267 ? -0.768 18.719 -7.652 1 59.19 267 ALA B O 1
ATOM 4727 N N . SER B 1 268 ? -0.118 18.984 -5.656 1 60.66 268 SER B N 1
ATOM 4728 C CA . SER B 1 268 ? -0.916 20.188 -5.844 1 60.66 268 SER B CA 1
ATOM 4729 C C . SER B 1 268 ? -0.362 21.047 -6.977 1 60.66 268 SER B C 1
ATOM 4731 O O . SER B 1 268 ? -1.116 21.734 -7.668 1 60.66 268 SER B O 1
ATOM 4733 N N . SER B 1 269 ? 0.774 20.719 -7.348 1 62.59 269 SER B N 1
ATOM 4734 C CA . SER B 1 269 ? 1.373 21.609 -8.336 1 62.59 269 SER B CA 1
ATOM 4735 C C . SER B 1 269 ? 1.464 20.938 -9.703 1 62.59 269 SER B C 1
ATOM 4737 O O . SER B 1 269 ? 1.763 21.594 -10.703 1 62.59 269 SER B O 1
ATOM 4739 N N . TRP B 1 270 ? 1.226 19.656 -9.773 1 74.31 270 TRP B N 1
ATOM 4740 C CA . TRP B 1 270 ? 1.25 18.938 -11.047 1 74.31 270 TRP B CA 1
ATOM 4741 C C . TRP B 1 270 ? -0.165 18.641 -11.531 1 74.31 270 TRP B C 1
ATOM 4743 O O . TRP B 1 270 ? -0.723 17.578 -11.234 1 74.31 270 TRP B O 1
ATOM 4753 N N . GLU B 1 271 ? -0.714 19.516 -12.367 1 76.88 271 GLU B N 1
ATOM 4754 C CA . GLU B 1 271 ? -2.109 19.438 -12.789 1 76.88 271 GLU B CA 1
ATOM 4755 C C . GLU B 1 271 ? -2.369 18.203 -13.633 1 76.88 271 GLU B C 1
ATOM 4757 O O . GLU B 1 271 ? -3.428 17.578 -13.523 1 76.88 271 GLU B O 1
ATOM 4762 N N . SER B 1 272 ? -1.425 17.797 -14.398 1 81.94 272 SER B N 1
ATOM 4763 C CA . SER B 1 272 ? -1.638 16.656 -15.297 1 81.94 272 SER B CA 1
ATOM 4764 C C . SER B 1 272 ? -1.646 15.344 -14.539 1 81.94 272 SER B C 1
ATOM 4766 O O . SER B 1 272 ? -1.998 14.297 -15.094 1 81.94 272 SER B O 1
ATOM 4768 N N . ALA B 1 273 ? -1.345 15.422 -13.281 1 82.5 273 ALA B N 1
ATOM 4769 C CA . ALA B 1 273 ? -1.361 14.211 -12.477 1 82.5 273 ALA B CA 1
ATOM 4770 C C . ALA B 1 273 ? -2.791 13.742 -12.219 1 82.5 273 ALA B C 1
ATOM 4772 O O . ALA B 1 273 ? -3.012 12.594 -11.812 1 82.5 273 ALA B O 1
ATOM 4773 N N . LYS B 1 274 ? -3.764 14.617 -12.57 1 85.88 274 LYS B N 1
ATOM 4774 C CA . LYS B 1 274 ? -5.164 14.305 -12.297 1 85.88 274 LYS B CA 1
ATOM 4775 C C . LYS B 1 274 ? -5.68 13.219 -13.25 1 85.88 274 LYS B C 1
ATOM 4777 O O . LYS B 1 274 ? -6.727 12.617 -13 1 85.88 274 LYS B O 1
ATOM 4782 N N . TYR B 1 275 ? -4.902 12.922 -14.242 1 88.88 275 TYR B N 1
ATOM 4783 C CA . TYR B 1 275 ? -5.371 11.953 -15.227 1 88.88 275 TYR B CA 1
ATOM 4784 C C . TYR B 1 275 ? -4.906 10.547 -14.875 1 88.88 275 TYR B C 1
ATOM 4786 O O . TYR B 1 275 ? -5.32 9.57 -15.508 1 88.88 275 TYR B O 1
ATOM 4794 N N . PHE B 1 276 ? -4.117 10.406 -13.891 1 88.94 276 PHE B N 1
ATOM 4795 C CA . PHE B 1 276 ? -3.707 9.086 -13.414 1 88.94 276 PHE B CA 1
ATOM 4796 C C . PHE B 1 276 ? -4.852 8.391 -12.68 1 88.94 276 PHE B C 1
ATOM 4798 O O . PHE B 1 276 ? -5.543 9.016 -11.867 1 88.94 276 PHE B O 1
ATOM 4805 N N . PHE B 1 277 ? -5.094 7.086 -12.969 1 92.44 277 PHE B N 1
ATOM 4806 C CA . PHE B 1 277 ? -6.215 6.371 -12.375 1 92.44 277 PHE B CA 1
ATOM 4807 C C . PHE B 1 277 ? -6.059 6.285 -10.859 1 92.44 277 PHE B C 1
ATOM 4809 O O . PHE B 1 277 ? -7.043 6.352 -10.125 1 92.44 277 PHE B O 1
ATOM 4816 N N . SER B 1 278 ? -4.793 6.176 -10.43 1 90.5 278 SER B N 1
ATOM 4817 C CA . SER B 1 278 ? -4.523 5.93 -9.016 1 90.5 278 SER B CA 1
ATOM 4818 C C . SER B 1 278 ? -4.852 7.156 -8.172 1 90.5 278 SER B C 1
ATOM 4820 O O . SER B 1 278 ? -5.129 7.031 -6.977 1 90.5 278 SER B O 1
ATOM 4822 N N . VAL B 1 279 ? -4.816 8.328 -8.742 1 88 279 VAL B N 1
ATOM 4823 C CA . VAL B 1 279 ? -5.121 9.555 -8.016 1 88 279 VAL B CA 1
ATOM 4824 C C . VAL B 1 279 ? -6.637 9.727 -7.914 1 88 279 VAL B C 1
ATOM 4826 O O . VAL B 1 279 ? -7.125 10.469 -7.059 1 88 279 VAL B O 1
ATOM 4829 N N . ASN B 1 280 ? -7.367 8.984 -8.734 1 90.5 280 ASN B N 1
ATOM 4830 C CA . ASN B 1 280 ? -8.812 9.156 -8.82 1 90.5 280 ASN B CA 1
ATOM 4831 C C . ASN B 1 280 ? -9.555 8.016 -8.141 1 90.5 280 ASN B C 1
ATOM 4833 O O . ASN B 1 280 ? -10.766 7.855 -8.32 1 90.5 280 ASN B O 1
ATOM 4837 N N . LEU B 1 281 ? -8.883 7.277 -7.348 1 91.06 281 LEU B N 1
ATOM 4838 C CA . LEU B 1 281 ? -9.5 6.098 -6.754 1 91.06 281 LEU B CA 1
ATOM 4839 C C . LEU B 1 281 ? -10.398 6.488 -5.582 1 91.06 281 LEU B C 1
ATOM 4841 O O . LEU B 1 281 ? -11.438 5.863 -5.359 1 91.06 281 LEU B O 1
ATOM 4845 N N . ASP B 1 282 ? -9.977 7.461 -4.91 1 88.12 282 ASP B N 1
ATOM 4846 C CA . ASP B 1 282 ? -10.734 7.836 -3.719 1 88.12 282 ASP B CA 1
ATOM 4847 C C . ASP B 1 282 ? -11.945 8.688 -4.082 1 88.12 282 ASP B C 1
ATOM 4849 O O . ASP B 1 282 ? -11.953 9.898 -3.854 1 88.12 282 ASP B O 1
ATOM 4853 N N . LEU B 1 283 ? -13.031 8.109 -4.441 1 87.25 283 LEU B N 1
ATOM 4854 C CA . LEU B 1 283 ? -14.242 8.789 -4.863 1 87.25 283 LEU B CA 1
ATOM 4855 C C . LEU B 1 283 ? -15.07 9.219 -3.656 1 87.25 283 LEU B C 1
ATOM 4857 O O . LEU B 1 283 ? -15.93 10.102 -3.768 1 87.25 283 LEU B O 1
ATOM 4861 N N . THR B 1 284 ? -14.82 8.609 -2.568 1 86.06 284 THR B N 1
ATOM 4862 C CA . THR B 1 284 ? -15.625 8.867 -1.38 1 86.06 284 THR B CA 1
ATOM 4863 C C . THR B 1 284 ? -15.305 10.242 -0.799 1 86.06 284 THR B C 1
ATOM 4865 O O . THR B 1 284 ? -16.094 10.797 -0.037 1 86.06 284 THR B O 1
ATOM 4868 N N . MET B 1 285 ? -14.172 10.758 -1.184 1 78.25 285 MET B N 1
ATOM 4869 C CA . MET B 1 285 ? -13.773 12.062 -0.674 1 78.25 285 MET B CA 1
ATOM 4870 C C . MET B 1 285 ? -14.742 13.148 -1.131 1 78.25 285 MET B C 1
ATOM 4872 O O . MET B 1 285 ? -14.953 14.133 -0.426 1 78.25 285 MET B O 1
ATOM 4876 N N . TYR B 1 286 ? -15.367 12.922 -2.271 1 77.06 286 TYR B N 1
ATOM 4877 C CA . TYR B 1 286 ? -16.297 13.898 -2.822 1 77.06 286 TYR B CA 1
ATOM 4878 C C . TYR B 1 286 ? -17.609 13.914 -2.037 1 77.06 286 TYR B C 1
ATOM 4880 O O . TYR B 1 286 ? -18.328 14.906 -2.051 1 77.06 286 TYR B O 1
ATOM 4888 N N . MET B 1 287 ? -17.859 12.859 -1.356 1 76.62 287 MET B N 1
ATOM 4889 C CA . MET B 1 287 ? -19.094 12.773 -0.573 1 76.62 287 MET B CA 1
ATOM 4890 C C . MET B 1 287 ? -18.953 13.531 0.745 1 76.62 287 MET B C 1
ATOM 4892 O O . MET B 1 287 ? -19.922 14.07 1.267 1 76.62 287 MET B O 1
ATOM 4896 N N . ASN B 1 288 ? -17.766 13.531 1.337 1 69.5 288 ASN B N 1
ATOM 4897 C CA . ASN B 1 288 ? -17.547 14.172 2.627 1 69.5 288 ASN B CA 1
ATOM 4898 C C . ASN B 1 288 ? -17.156 15.641 2.459 1 69.5 288 ASN B C 1
ATOM 4900 O O . ASN B 1 288 ? -17 16.359 3.447 1 69.5 288 ASN B O 1
ATOM 4904 N N . GLY B 1 289 ? -17.109 16.125 1.251 1 62.78 289 GLY B N 1
ATOM 4905 C CA . GLY B 1 289 ? -16.812 17.531 1.01 1 62.78 289 GLY B CA 1
ATOM 4906 C C . GLY B 1 289 ? -15.328 17.844 1.11 1 62.78 289 GLY B C 1
ATOM 4907 O O . GLY B 1 289 ? -14.945 19 1.285 1 62.78 289 GLY B O 1
ATOM 4908 N N . SER B 1 290 ? -14.523 16.812 1.155 1 65.81 290 SER B N 1
ATOM 4909 C CA . SER B 1 290 ? -13.078 17.047 1.202 1 65.81 290 SER B CA 1
ATOM 4910 C C . SER B 1 290 ? -12.562 17.562 -0.139 1 65.81 290 SER B C 1
ATOM 4912 O O . SER B 1 290 ? -13.023 17.125 -1.195 1 65.81 290 SER B O 1
ATOM 4914 N N . PRO B 1 291 ? -11.75 18.609 -0.04 1 64.31 291 PRO B N 1
ATOM 4915 C CA . PRO B 1 291 ? -11.211 19.125 -1.303 1 64.31 291 PRO B CA 1
ATOM 4916 C C . PRO B 1 291 ? -10.422 18.062 -2.078 1 64.31 291 PRO B C 1
ATOM 4918 O O . PRO B 1 291 ? -9.773 17.219 -1.477 1 64.31 291 PRO B O 1
ATOM 4921 N N . PRO B 1 292 ? -10.625 18.188 -3.393 1 66.69 292 PRO B N 1
ATOM 4922 C CA . PRO B 1 292 ? -9.852 17.25 -4.215 1 66.69 292 PRO B CA 1
ATOM 4923 C C . PRO B 1 292 ? -8.344 17.5 -4.133 1 66.69 292 PRO B C 1
ATOM 4925 O O . PRO B 1 292 ? -7.922 18.625 -3.855 1 66.69 292 PRO B O 1
ATOM 4928 N N . PRO B 1 293 ? -7.531 16.516 -4.215 1 64.31 293 PRO B N 1
ATOM 4929 C CA . PRO B 1 293 ? -6.074 16.641 -4.129 1 64.31 293 PRO B CA 1
ATOM 4930 C C . PRO B 1 293 ? -5.5 17.594 -5.184 1 64.31 293 PRO B C 1
ATOM 4932 O O . PRO B 1 293 ? -4.523 18.297 -4.922 1 64.31 293 PRO B O 1
ATOM 4935 N N . ILE B 1 294 ? -6.07 17.578 -6.348 1 68.69 294 ILE B N 1
ATOM 4936 C CA . ILE B 1 294 ? -5.617 18.422 -7.441 1 68.69 294 ILE B CA 1
ATOM 4937 C C . ILE B 1 294 ? -6.762 19.328 -7.902 1 68.69 294 ILE B C 1
ATOM 4939 O O . ILE B 1 294 ? -7.91 18.891 -7.969 1 68.69 294 ILE B O 1
ATOM 4943 N N . ALA B 1 295 ? -6.355 20.516 -8.172 1 69.06 295 ALA B N 1
ATOM 4944 C CA . ALA B 1 295 ? -7.363 21.484 -8.609 1 69.06 295 ALA B CA 1
ATOM 4945 C C . ALA B 1 295 ? -8.031 21.016 -9.906 1 69.06 295 ALA B C 1
ATOM 4947 O O . ALA B 1 295 ? -7.367 20.5 -10.805 1 69.06 295 ALA B O 1
ATOM 4948 N N . GLY B 1 296 ? -9.359 21.047 -9.953 1 71.12 296 GLY B N 1
ATOM 4949 C CA . GLY B 1 296 ? -10.094 20.703 -11.164 1 71.12 296 GLY B CA 1
ATOM 4950 C C . GLY B 1 296 ? -10.734 19.328 -11.102 1 71.12 296 GLY B C 1
ATOM 4951 O O . GLY B 1 296 ? -11.508 18.969 -11.992 1 71.12 296 GLY B O 1
ATOM 4952 N N . MET B 1 297 ? -10.375 18.703 -10.07 1 77.75 297 MET B N 1
ATOM 4953 C CA . MET B 1 297 ? -10.961 17.375 -9.961 1 77.75 297 MET B CA 1
ATOM 4954 C C . MET B 1 297 ? -12.352 17.438 -9.336 1 77.75 297 MET B C 1
ATOM 4956 O O . MET B 1 297 ? -12.578 18.203 -8.398 1 77.75 297 MET B O 1
ATOM 4960 N N . SER B 1 298 ? -13.305 16.797 -10.023 1 84.31 298 SER B N 1
ATOM 4961 C CA . SER B 1 298 ? -14.672 16.641 -9.523 1 84.31 298 SER B CA 1
ATOM 4962 C C . SER B 1 298 ? -15.125 15.188 -9.617 1 84.31 298 SER B C 1
ATOM 4964 O O . SER B 1 298 ? -14.422 14.336 -10.172 1 84.31 298 SER B O 1
ATOM 4966 N N . LEU B 1 299 ? -16.266 14.969 -8.977 1 86.88 299 LEU B N 1
ATOM 4967 C CA . LEU B 1 299 ? -16.781 13.602 -8.977 1 86.88 299 LEU B CA 1
ATOM 4968 C C . LEU B 1 299 ? -17.016 13.109 -10.398 1 86.88 299 LEU B C 1
ATOM 4970 O O . LEU B 1 299 ? -16.531 12.047 -10.789 1 86.88 299 LEU B O 1
ATOM 4974 N N . PRO B 1 300 ? -17.734 13.844 -11.227 1 89.44 300 PRO B N 1
ATOM 4975 C CA . PRO B 1 300 ? -17.922 13.375 -12.602 1 89.44 300 PRO B CA 1
ATOM 4976 C C . PRO B 1 300 ? -16.609 13.234 -13.367 1 89.44 300 PRO B C 1
ATOM 4978 O O . PRO B 1 300 ? -16.484 12.344 -14.211 1 89.44 300 PRO B O 1
ATOM 4981 N N . PHE B 1 301 ? -15.719 14.086 -13.078 1 90.62 301 PHE B N 1
ATOM 4982 C CA . PHE B 1 301 ? -14.414 14.008 -13.734 1 90.62 301 PHE B CA 1
ATOM 4983 C C . PHE B 1 301 ? -13.703 12.703 -13.367 1 90.62 301 PHE B C 1
ATOM 4985 O O . PHE B 1 301 ? -13.258 11.969 -14.25 1 90.62 301 PHE B O 1
ATOM 4992 N N . SER B 1 302 ? -13.555 12.508 -12.086 1 92.25 302 SER B N 1
ATOM 4993 C CA . SER B 1 302 ? -12.867 11.305 -11.633 1 92.25 302 SER B CA 1
ATOM 4994 C C . SER B 1 302 ? -13.562 10.047 -12.133 1 92.25 302 SER B C 1
ATOM 4996 O O . SER B 1 302 ? -12.898 9.07 -12.492 1 92.25 302 SER B O 1
ATOM 4998 N N . LEU B 1 303 ? -14.906 10.047 -12.203 1 94.38 303 LEU B N 1
ATOM 4999 C CA . LEU B 1 303 ? -15.656 8.906 -12.719 1 94.38 303 LEU B CA 1
ATOM 5000 C C . LEU B 1 303 ? -15.344 8.68 -14.195 1 94.38 303 LEU B C 1
ATOM 5002 O O . LEU B 1 303 ? -15.188 7.535 -14.633 1 94.38 303 LEU B O 1
ATOM 5006 N N . THR B 1 304 ? -15.242 9.734 -14.891 1 95.31 304 THR B N 1
ATOM 5007 C CA . THR B 1 304 ? -14.969 9.633 -16.312 1 95.31 304 THR B CA 1
ATOM 5008 C C . THR B 1 304 ? -13.555 9.109 -16.562 1 95.31 304 THR B C 1
ATOM 5010 O O . THR B 1 304 ? -13.352 8.25 -17.422 1 95.31 304 THR B O 1
ATOM 5013 N N . VAL B 1 305 ? -12.648 9.641 -15.828 1 95 305 VAL B N 1
ATOM 5014 C CA . VAL B 1 305 ? -11.266 9.203 -15.984 1 95 305 VAL B CA 1
ATOM 5015 C C . VAL B 1 305 ? -11.156 7.707 -15.68 1 95 305 VAL B C 1
ATOM 5017 O O . VAL B 1 305 ? -10.539 6.957 -16.438 1 95 305 VAL B O 1
ATOM 5020 N N . LEU B 1 306 ? -11.734 7.289 -14.602 1 96.75 306 LEU B N 1
ATOM 5021 C CA . LEU B 1 306 ? -11.695 5.879 -14.234 1 96.75 306 LEU B CA 1
ATOM 5022 C C . LEU B 1 306 ? -12.398 5.027 -15.281 1 96.75 306 LEU B C 1
ATOM 5024 O O . LEU B 1 306 ? -11.945 3.926 -15.602 1 96.75 306 LEU B O 1
ATOM 5028 N N . ALA B 1 307 ? -13.492 5.566 -15.805 1 97.06 307 ALA B N 1
ATOM 5029 C CA . ALA B 1 307 ? -14.227 4.84 -16.844 1 97.06 307 ALA B CA 1
ATOM 5030 C C . ALA B 1 307 ? -13.375 4.668 -18.094 1 97.06 307 ALA B C 1
ATOM 5032 O O . ALA B 1 307 ? -13.406 3.609 -18.734 1 97.06 307 ALA B O 1
ATOM 5033 N N . ILE B 1 308 ? -12.672 5.637 -18.438 1 97.5 308 ILE B N 1
ATOM 5034 C CA . ILE B 1 308 ? -11.812 5.582 -19.609 1 97.5 308 ILE B CA 1
ATOM 5035 C C . ILE B 1 308 ? -10.711 4.551 -19.391 1 97.5 308 ILE B C 1
ATOM 5037 O O . ILE B 1 308 ? -10.43 3.732 -20.266 1 97.5 308 ILE B O 1
ATOM 5041 N N . TRP B 1 309 ? -10.094 4.59 -18.25 1 97.19 309 TRP B N 1
ATOM 5042 C CA . TRP B 1 309 ? -9.055 3.615 -17.938 1 97.19 309 TRP B CA 1
ATOM 5043 C C . TRP B 1 309 ? -9.609 2.195 -17.953 1 97.19 309 TRP B C 1
ATOM 5045 O O . TRP B 1 309 ? -8.953 1.266 -18.422 1 97.19 309 TRP B O 1
ATOM 5055 N N . ALA B 1 310 ? -10.766 2.064 -17.422 1 97.12 310 ALA B N 1
ATOM 5056 C CA . ALA B 1 310 ? -11.422 0.758 -17.422 1 97.12 310 ALA B CA 1
ATOM 5057 C C . ALA B 1 310 ? -11.688 0.283 -18.844 1 97.12 310 ALA B C 1
ATOM 5059 O O . ALA B 1 310 ? -11.43 -0.876 -19.188 1 97.12 310 ALA B O 1
ATOM 5060 N N . ALA B 1 311 ? -12.172 1.157 -19.672 1 97.38 311 ALA B N 1
ATOM 5061 C CA . ALA B 1 311 ? -12.469 0.825 -21.062 1 97.38 311 ALA B CA 1
ATOM 5062 C C . ALA B 1 311 ? -11.203 0.431 -21.828 1 97.38 311 ALA B C 1
ATOM 5064 O O . ALA B 1 311 ? -11.195 -0.561 -22.547 1 97.38 311 ALA B O 1
ATOM 5065 N N . ILE B 1 312 ? -10.188 1.159 -21.609 1 97.06 312 ILE B N 1
ATOM 5066 C CA . ILE B 1 312 ? -8.914 0.858 -22.25 1 97.06 312 ILE B CA 1
ATOM 5067 C C . ILE B 1 312 ? -8.406 -0.507 -21.797 1 97.06 312 ILE B C 1
ATOM 5069 O O . ILE B 1 312 ? -7.91 -1.297 -22.594 1 97.06 312 ILE B O 1
ATOM 5073 N N . SER B 1 313 ? -8.523 -0.738 -20.547 1 96.69 313 SER B N 1
ATOM 5074 C CA . SER B 1 313 ? -8.062 -2.01 -20 1 96.69 313 SER B CA 1
ATOM 5075 C C . SER B 1 313 ? -8.82 -3.184 -20.609 1 96.69 313 SER B C 1
ATOM 5077 O O . SER B 1 313 ? -8.234 -4.227 -20.906 1 96.69 313 SER B O 1
ATOM 5079 N N . ILE B 1 314 ? -10.109 -3.014 -20.828 1 96.25 314 ILE B N 1
ATOM 5080 C CA . ILE B 1 314 ? -10.914 -4.07 -21.422 1 96.25 314 ILE B CA 1
ATOM 5081 C C . ILE B 1 314 ? -10.484 -4.301 -22.875 1 96.25 314 ILE B C 1
ATOM 5083 O O . ILE B 1 314 ? -10.266 -5.441 -23.281 1 96.25 314 ILE B O 1
ATOM 5087 N N . VAL B 1 315 ? -10.289 -3.26 -23.578 1 96.44 315 VAL B N 1
ATOM 5088 C CA . VAL B 1 315 ? -9.93 -3.348 -24.984 1 96.44 315 VAL B CA 1
ATOM 5089 C C . VAL B 1 315 ? -8.555 -4 -25.141 1 96.44 315 VAL B C 1
ATOM 5091 O O . VAL B 1 315 ? -8.391 -4.93 -25.938 1 96.44 315 VAL B O 1
ATOM 5094 N N . VAL B 1 316 ? -7.648 -3.604 -24.375 1 95.56 316 VAL B N 1
ATOM 5095 C CA . VAL B 1 316 ? -6.293 -4.137 -24.453 1 95.56 316 VAL B CA 1
ATOM 5096 C C . VAL B 1 316 ? -6.289 -5.605 -24.047 1 95.56 316 VAL B C 1
ATOM 5098 O O . VAL B 1 316 ? -5.625 -6.434 -24.672 1 95.56 316 VAL B O 1
ATOM 5101 N N . SER B 1 317 ? -6.961 -5.914 -22.984 1 94.31 317 SER B N 1
ATOM 5102 C CA . SER B 1 317 ? -7.02 -7.301 -22.531 1 94.31 317 SER B CA 1
ATOM 5103 C C . SER B 1 317 ? -7.609 -8.211 -23.609 1 94.31 317 SER B C 1
ATOM 5105 O O . SER B 1 317 ? -7.098 -9.305 -23.859 1 94.31 317 SER B O 1
ATOM 5107 N N . PHE B 1 318 ? -8.633 -7.785 -24.297 1 93.75 318 PHE B N 1
ATOM 5108 C CA . PHE B 1 318 ? -9.266 -8.594 -25.328 1 93.75 318 PHE B CA 1
ATOM 5109 C C . PHE B 1 318 ? -8.352 -8.719 -26.547 1 93.75 318 PHE B C 1
ATOM 5111 O O . PHE B 1 318 ? -8.25 -9.797 -27.141 1 93.75 318 PHE B O 1
ATOM 5118 N N . LEU B 1 319 ? -7.68 -7.695 -26.891 1 93.69 319 LEU B N 1
ATOM 5119 C CA . LEU B 1 319 ? -6.809 -7.707 -28.062 1 93.69 319 LEU B CA 1
ATOM 5120 C C . LEU B 1 319 ? -5.605 -8.617 -27.828 1 93.69 319 LEU B C 1
ATOM 5122 O O . LEU B 1 319 ? -5.238 -9.398 -28.719 1 93.69 319 LEU B O 1
ATOM 5126 N N . VAL B 1 320 ? -5.098 -8.57 -26.688 1 91.12 320 VAL B N 1
ATOM 5127 C CA . VAL B 1 320 ? -3.883 -9.328 -26.406 1 91.12 320 VAL B CA 1
ATOM 5128 C C . VAL B 1 320 ? -4.234 -10.789 -26.141 1 91.12 320 VAL B C 1
ATOM 5130 O O . VAL B 1 320 ? -3.551 -11.695 -26.625 1 91.12 320 VAL B O 1
ATOM 5133 N N . PHE B 1 321 ? -5.23 -11.039 -25.484 1 88.5 321 PHE B N 1
ATOM 5134 C CA . PHE B 1 321 ? -5.617 -12.406 -25.141 1 88.5 321 PHE B CA 1
ATOM 5135 C C . PHE B 1 321 ? -6.039 -13.172 -26.391 1 88.5 321 PHE B C 1
ATOM 5137 O O . PHE B 1 321 ? -5.762 -14.367 -26.5 1 88.5 321 PHE B O 1
ATOM 5144 N N . THR B 1 322 ? -6.668 -12.531 -27.266 1 87.06 322 THR B N 1
ATOM 5145 C CA . THR B 1 322 ? -7.145 -13.195 -28.484 1 87.06 322 THR B CA 1
ATOM 5146 C C . THR B 1 322 ? -5.996 -13.414 -29.453 1 87.06 322 THR B C 1
ATOM 5148 O O . THR B 1 322 ? -6.02 -14.367 -30.25 1 87.06 322 THR B O 1
ATOM 5151 N N . LYS B 1 323 ? -5 -12.594 -29.359 1 83.88 323 LYS B N 1
ATOM 5152 C CA . LYS B 1 323 ? -3.883 -12.719 -30.297 1 83.88 323 LYS B CA 1
ATOM 5153 C C . LYS B 1 323 ? -2.799 -13.633 -29.734 1 83.88 323 LYS B C 1
ATOM 5155 O O . LYS B 1 323 ? -1.894 -14.047 -30.453 1 83.88 323 LYS B O 1
ATOM 5160 N N . GLN B 1 324 ? -2.65 -13.719 -28.516 1 73.69 324 GLN B N 1
ATOM 5161 C CA . GLN B 1 324 ? -1.576 -14.484 -27.891 1 73.69 324 GLN B CA 1
ATOM 5162 C C . GLN B 1 324 ? -1.567 -15.922 -28.391 1 73.69 324 GLN B C 1
ATOM 5164 O O . GLN B 1 324 ? -2.605 -16.594 -28.406 1 73.69 324 GLN B O 1
ATOM 5169 N N . ASP B 1 325 ? -0.655 -16.234 -29.484 1 58 325 ASP B N 1
ATOM 5170 C CA . ASP B 1 325 ? -0.338 -17.609 -29.859 1 58 325 ASP B CA 1
ATOM 5171 C C . ASP B 1 325 ? 0.438 -18.328 -28.766 1 58 325 ASP B C 1
ATOM 5173 O O . ASP B 1 325 ? 1.423 -17.797 -28.25 1 58 325 ASP B O 1
ATOM 5177 N N . ILE B 1 326 ? -0.192 -18.75 -27.781 1 52.06 326 ILE B N 1
ATOM 5178 C CA . ILE B 1 326 ? 0.466 -19.406 -26.656 1 52.06 326 ILE B CA 1
ATOM 5179 C C . ILE B 1 326 ? 1.531 -20.375 -27.156 1 52.06 326 ILE B C 1
ATOM 5181 O O . ILE B 1 326 ? 2.018 -21.219 -26.406 1 52.06 326 ILE B O 1
ATOM 5185 N N . LEU B 1 327 ? 1.957 -20.438 -28.328 1 46.53 327 LEU B N 1
ATOM 5186 C CA . LEU B 1 327 ? 2.949 -21.438 -28.734 1 46.53 327 LEU B CA 1
ATOM 5187 C C . LEU B 1 327 ? 4.277 -21.203 -28.016 1 46.53 327 LEU B C 1
ATOM 5189 O O . LEU B 1 327 ? 5.203 -22 -28.141 1 46.53 327 LEU B O 1
ATOM 5193 N N . ASN B 1 328 ? 4.645 -19.984 -27.469 1 39.91 328 ASN B N 1
ATOM 5194 C CA . ASN B 1 328 ? 6.039 -20.125 -27.062 1 39.91 328 ASN B CA 1
ATOM 5195 C C . ASN B 1 328 ? 6.172 -20.797 -25.703 1 39.91 328 ASN B C 1
ATOM 5197 O O . ASN B 1 328 ? 5.375 -20.531 -24.797 1 39.91 328 ASN B O 1
#

Secondary structure (DSSP, 8-state):
-TTHHHHHHHHHHHHHHTTHHHHHHHHHHHHHHHHHHHHHHHHHHHHHH-SSHHHHHHHHHHHHHHHHT-TTS-HHHHHHHHHHHHHHHHHHHTT--TT---HHHHHHHHHHHTTTTHHHHHHHHHHTTTTHHHHHHTTHHHHHTSSS-HHHHHHHHHHHHHHHHHHHHHHHHHHHHHHHHHHH-S--TT-EEEE--EEETTEEE-TT-EEEEHHHHHHHHHHHHHHHHHHHHHHHHHHHHHSS-HHHHHHHHHHHHHHHHHHHHHGGG-GGGGG-GGGG--GGGGTTTPPPSSTT--HHHHHHHHHHHHHHHHHHHHHHHHH--TT-/-TTHHHHHHHHHHHHHHTTHHHHHHHHHHHHHHHHHHHHHHHHHHHHHH-SSHHHHHHHHHHHHHHHHT-TTS-HHHHHHHHHHHHHHHHHHHTT--TT---HHHHHHHHHHHTTTTHHHHHHHHHHTTTTHHHHHHTTHHHHHTSSS-HHHHHHHHHHHHHHHHHHHHHHHHHHHHHHHHHHH-S--TT-EEEE--EEETTEEE-TT-EEEEHHHHHHHHHHHHHHHHHHHHHHHHHHHHHSS-HHHHHHHHHHHHHHHHHHHHHGGG-GGGGG-GGGG--TTHHHHTPPPSSTT--HHHHHHHHHHHHHHHHHHHHHHHHH--TT-

InterPro domains:
  IPR024295 Protein of unknown function DUF2705 [PF10920] (91-327)

Sequence (656 aa):
MDRLLPLVQNETLKIWRKKRFYVVVLVLIILIPIFTYAQMRISQTNAQNFKDWRNQVMNQINDYQSTLASDSVPEEWKRYRRIAVQQLQYYLDRDVNPSTPDAITFTRGFMSGSVTLFYPLLVLAIASDLVSGERTTGTIKMLLTRPVRRWKILLSKILAMMLYVSLIVVTSFVLCYLISGVFFGYEGWDAPVFTGFDVSGAQVDSTNVHAIPQWQYMIMQGGLIWFSSMTVALLALMVSVLLRGTAASIVTMMAAVITGTILGNMASSWESAKYFFSVNLDLTMYMNGSPPPIAGMSLPFSLTVLAIWAAISIVVSFLVFTKQDILNMDRLLPLVQNETLKIWRKKRFYVVVLVLIILIPIFTYAQMRISQTNAQNFKDWRNQVMNQINDYQSTLASDSVPEEWKRYRRIAVQQLQYYLDRDVNPSTPDAITFTRGFMSGSVTLFYPLLVLAIASDLVSGERTTGTIKMLLTRPVRRWKILLSKILAMMLYVSLIVVTSFVLCYLISGVFFGYEGWDAPVFTGFDVSGAQVDSTNVHAIPQWQYMIMQGGLIWFSSMTVALLALMVSVLLRGTAASIVTMMAAVITGTILGNMASSWESAKYFFSVNLDLTMYMNGSPPPIAGMSLPFSLTVLAIWAAISIVVSFLVFTKQDILN

Radius of gyration: 25.52 Å; Cα contacts (8 Å, |Δi|>4): 884; chains: 2; bounding box: 62×70×59 Å

Foldseek 3Di:
DVPLVVLLVVLLVVLVVVCLLVVLLVVLLVVLLVVLVVLVVVVVVCCVVDVDLLVVLVVLLVVLVVVLPDPPDPLQVNLQSQQSNVVSVVCNVVVARLSQQALLSVLLVVLLVCQQANLLLSLLSRLLCSQLVCLVVVVVVVVVPDPDAQLSNVVSSLVSSLVSLLVSLVSSSVSSSVSSCVPNNNDQQFGWDWWDQDSDDSDRPCVPTDTDGSVVLSVVSSVLSSLLSSLSSLLLNLLSLVDNHSVVSSCVSSVLSVVLVVCLQVVQPPQVSLLRLSVLRSLCCNGNNRDRSYPPDDNVNSSVSSVVSSVVSSVSSSVSSNPPPVPD/DVVLVVLLVVLLVVLVVVCLLVVLLVVLLVVLLVVLVVLVVVVVVCCVVDVDLLVVLVVLLVVLVVVLPDPPDPLLVNLQSVQSNVQSVVCNVVVARLSQQALLSVLLVVLLVCQQANLLLSLLSRLLCSQLVCLVVVVVVVVVPDPDAQLSNVVSSLVSSLVVLLVSLVSSSVSSSVSSCVPNNNDQQFRWDWWDQPSDDSDRPCVPTDTDGSVVLVVVSSVLSSLLSSLSSLLLNLLSLVDRHSVVSSCVSSVLSVVLVVCLQVVQPPQVSLLRLNVLRSLCCNGNNRDRSYPPDDNVNSSVSSVVSSVVSSVSSSVSSNPPPVPD

Organism: NCBI:txid582686

pLDDT: mean 81.0, std 12.38, range [39.62, 97.5]